Protein 3V4K (pdb70)

Radius of gyration: 23.29 Å; Cα contacts (8 Å, |Δi|>4): 654; chains: 2; bounding box: 42×88×40 Å

InterPro domains:
  IPR002125 Cytidine and deoxycytidylate deaminase domain [PS51747] (29-138)
  IPR002125 Cytidine and deoxycytidylate deaminase domain [PS51747] (214-328)
  IPR016192 APOBEC/CMP deaminase, zinc-binding [PS00903] (257-295)
  IPR016193 Cytidine deaminase-like [SSF53927] (250-362)
  IPR050610 APOBEC Cytidine Deaminase [PTHR13857] (194-381)
  IPR059136 APOBEC3, cytosine deaminase domain [PF18782] (10-193)
  IPR059136 APOBEC3, cytosine deaminase domain [PF18782] (196-379)

GO terms:
  GO:0045087 innate immune response (P, IDA)
  GO:0002230 positive regulation of defense response to viru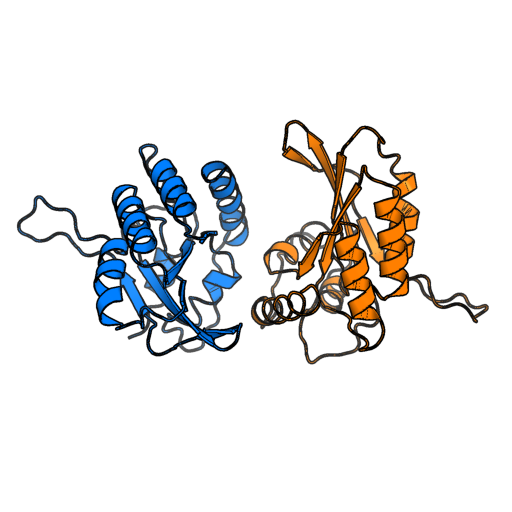s by host (P, IDA)
  GO:0045869 negative regulation of single stranded viral RNA replication via double stranded DNA intermediate (P, IDA)
  GO:0048525 negative regulation of viral process (P, IDA)
  GO:0030895 apolipoprotein B mRNA editing enzyme complex (C, TAS)
  GO:0004126 cytidine deaminase activity (F, TAS)
  GO:0016553 base conversion or substitution editing (P, TAS)
  GO:0000932 P-body (C, IDA)
  GO:0005737 cytoplasm (C, IDA)
  GO:0010526 transposable element silencing (P, IDA)
  GO:1990904 ribonucleoprotein complex (C, IDA)
  GO:0004126 cytidine deaminase activity (F, IDA)
  GO:0051607 defense response to virus (P, IDA)
  GO:0070383 DNA cytosine deamination (P, IDA)
  GO:0005634 nucleus (C, EXP)
  GO:0005737 cytoplasm (C, EXP)
  GO:0005515 protein binding (F, IPI)
  GO:0008829 dCTP deaminase activity (F, TAS)
  GO:0005829 cytosol (C, TAS)
  GO:0042802 identical protein binding (F, IPI)

Foldseek 3Di:
DFAAVVLLCVLLALDPPDDDNPKKKKWKWKFWDDPNDTDTPLVPTAMDMWACDDPVDDDHTHGRLVVVVVCPVVVVDDLVTAMEMEMEMSEDDDQVSLVVLLVVCLVRVSYAYEYEYSYYDDPVPCSLVSVQSSVVSHYHYAYDAPVNSQVCCVRRYPCVPDGDDDDPCRHVSRVVRRVVVVVSND/DFAAVVLLCVLLDLDDPDDDNPKKKKWKWKFWDDPNDTHTDVPGIAMDIWACDDPVDPDHTHGRLVVVVVCVVVVVDDLPIAMEMEMEMSEDDAQVSLVVLLVVCLVRVSYAYEYEYSYYDCPVPCSLVSLQSNVVSHYHYAYDAPVNSQVCCVPHHPCVPDGDDDDPCRHVSRVVRRVVNVVSND

Organism: Homo sapiens (NCBI:txid9606)

Nearest PDB structures (foldseek):
  3v4k-assembly1_A  TM=1.005E+00  e=8.563E-43  Homo sapiens
  3ir2-assembly1_A  TM=1.005E+00  e=4.010E-42  Homo sapiens
  4row-assembly1_A  TM=9.684E-01  e=6.633E-39  Homo sapiens
  7uxd-assembly1_A  TM=9.697E-01  e=3.106E-38  Homo sapiens
  6bux-assembly1_A  TM=9.691E-01  e=2.536E-37  Homo sapiens

Sequence (372 aa):
HSMDPPTFTFNFNNEPWVRGRHHETYLCYEVERMHNDTWVKLNQRRGFLANQAPHKHGFLEGRHAELCFLDVIPFWKLDLDQDYRVTCCFTSWSPCFSCAQEMAKFISKNKHVSLCIKTARIYYDDQGRCQEGLRTLAEAGAKISIMTYSEFKHCCWDTFVDHQGAPFQPWDGLDEHSQDDLSGRLRAILQHSMDPPTFTFNFNNEPWVRGRHHETYLCYEVERMHNDTWVKLNQRRGFLANQAPHKHGFLEGRHAELCFLDVIPFWKLDLDQDYRVTCCFTSSWSPCFSCAQEMAKFISKNKHVSLCIKTARIYYDDQGRCQEGLRTLAEAGAKISIMTYSEFKKHCCWDTFVDHQGAPFQPWDGLDEHSSQDLSSGRLRRAILQ

Structure (mmCIF, N/CA/C/O backbone):
data_3V4K
#
_entry.id   3V4K
#
_cell.length_a   68.190
_cell.length_b   72.170
_cell.length_c   96.810
_cell.angle_alpha   90.000
_cell.angle_beta   90.000
_cell.angle_gamma   90.000
#
_symmetry.space_group_name_H-M   'P 21 21 21'
#
loop_
_entity.id
_entity.type
_entity.pdbx_description
1 polymer 'DNA dC->dU-editing enzyme APOBEC-3G'
2 non-polymer 'CHLORIDE ION'
3 non-polymer 'MAGNESIUM ION'
4 non-polymer 'ZINC ION'
5 water water
#
loop_
_atom_site.group_PDB
_atom_site.id
_atom_site.type_symbol
_atom_site.label_atom_id
_atom_site.label_alt_id
_atom_site.label_comp_id
_atom_site.label_asym_id
_atom_site.label_entity_id
_atom_site.label_seq_id
_atom_site.pdbx_PDB_ins_code
_atom_site.Cartn_x
_atom_site.Cartn_y
_atom_site.Cartn_z
_atom_site.occupancy
_atom_site.B_iso_or_equiv
_atom_site.auth_seq_id
_atom_site.auth_comp_id
_atom_site.auth_asym_id
_atom_site.auth_atom_id
_atom_site.pdbx_PDB_model_num
ATOM 1 N N . HIS A 1 18 ? -5.359 -41.679 -6.269 1.00 46.59 195 HIS A N 1
ATOM 2 C CA . HIS A 1 18 ? -5.947 -40.757 -7.275 1.00 42.78 195 HIS A CA 1
ATOM 3 C C . HIS A 1 18 ? -6.832 -39.692 -6.627 1.00 38.91 195 HIS A C 1
ATOM 4 O O . HIS A 1 18 ? -7.479 -39.931 -5.604 1.00 40.66 195 HIS A O 1
ATOM 6 N N . SER A 1 19 ? -6.861 -38.515 -7.243 1.00 34.92 196 SER A N 1
ATOM 7 C CA . SER A 1 19 ? -7.736 -37.429 -6.817 1.00 29.91 196 SER A CA 1
ATOM 8 C C . SER A 1 19 ? -9.162 -37.732 -7.274 1.00 26.73 196 SER A C 1
ATOM 9 O O . SER A 1 19 ? -9.396 -38.679 -8.026 1.00 28.52 196 SER A O 1
ATOM 12 N N . MET A 1 20 ? -10.125 -36.933 -6.833 1.00 22.60 197 MET A N 1
ATOM 13 C CA . MET A 1 20 ? -11.513 -37.188 -7.144 1.00 21.80 197 MET A CA 1
ATOM 14 C C . MET A 1 20 ? -11.868 -36.822 -8.587 1.00 22.02 197 MET A C 1
ATOM 15 O O . MET A 1 20 ? -11.460 -35.784 -9.103 1.00 20.68 197 MET A O 1
ATOM 20 N N . ASP A 1 21 ? -12.681 -37.644 -9.225 1.00 24.44 198 ASP A N 1
ATOM 21 C CA . ASP A 1 21 ? -13.171 -37.364 -10.558 1.00 25.52 198 ASP A CA 1
ATOM 22 C C . ASP A 1 21 ? -14.088 -36.135 -10.561 1.00 22.47 198 ASP A C 1
ATOM 23 O O . ASP A 1 21 ? -14.948 -36.014 -9.688 1.00 21.09 198 ASP A O 1
ATOM 28 N N . PRO A 1 22 ? -13.876 -35.181 -11.478 1.00 20.04 199 PRO A N 1
ATOM 29 C CA . PRO A 1 22 ? -14.671 -33.960 -11.412 1.00 19.05 199 PRO A CA 1
ATOM 30 C C . PRO A 1 22 ? -16.184 -34.178 -11.427 1.00 18.40 199 PRO A C 1
ATOM 31 O O . PRO A 1 22 ? -16.902 -33.537 -10.632 1.00 16.69 199 PRO A O 1
ATOM 35 N N . PRO A 1 23 ? -16.692 -35.058 -12.301 1.00 19.13 200 PRO A N 1
ATOM 36 C CA . PRO A 1 23 ? -18.148 -35.214 -12.300 1.00 19.09 200 PRO A CA 1
ATOM 37 C C . PRO A 1 23 ? -18.654 -35.791 -10.983 1.00 18.34 200 PRO A C 1
ATOM 38 O O . PRO A 1 23 ? -19.785 -35.486 -10.594 1.00 16.96 200 PRO A O 1
ATOM 42 N N . THR A 1 24 ? -17.854 -36.636 -10.338 1.00 16.68 201 THR A N 1
ATOM 43 C CA . THR A 1 24 ? -18.215 -37.204 -9.041 1.00 16.99 201 THR A CA 1
ATOM 44 C C . THR A 1 24 ? -18.296 -36.111 -7.993 1.00 14.90 201 THR A C 1
ATOM 45 O O . THR A 1 24 ? -19.233 -36.090 -7.188 1.00 14.03 201 THR A O 1
ATOM 49 N N . PHE A 1 25 ? -17.333 -35.194 -8.000 1.00 13.87 202 PHE A N 1
ATOM 50 C CA . PHE A 1 25 ? -17.395 -34.069 -7.088 1.00 13.79 202 PHE A CA 1
ATOM 51 C C . PHE A 1 25 ? -18.633 -33.234 -7.331 1.00 12.62 202 PHE A C 1
ATOM 52 O O . PHE A 1 25 ? -19.365 -32.935 -6.382 1.00 12.64 202 PHE A O 1
ATOM 60 N N . THR A 1 26 ? -18.876 -32.848 -8.575 1.00 12.98 203 THR A N 1
ATOM 61 C CA . THR A 1 26 ? -19.990 -31.963 -8.868 1.00 14.30 203 THR A CA 1
ATOM 62 C C . THR A 1 26 ? -21.321 -32.605 -8.488 1.00 13.24 203 THR A C 1
ATOM 63 O O . THR A 1 26 ? -22.186 -31.979 -7.884 1.00 13.79 203 THR A O 1
ATOM 67 N N . PHE A 1 27 ? -21.482 -33.873 -8.838 1.00 12.64 204 PHE A N 1
ATOM 68 C CA . PHE A 1 27 ? -22.728 -34.587 -8.534 1.00 12.82 204 PHE A CA 1
ATOM 69 C C . PHE A 1 27 ? -22.961 -34.627 -7.028 1.00 11.91 204 PHE A C 1
ATOM 70 O O . PHE A 1 27 ? -24.088 -34.423 -6.574 1.00 12.97 204 PHE A O 1
ATOM 78 N N . ASN A 1 28 ? -21.924 -34.938 -6.251 1.00 11.65 205 ASN A N 1
ATOM 79 C CA . ASN A 1 28 ? -22.079 -35.180 -4.835 1.00 12.24 205 ASN A CA 1
ATOM 80 C C . ASN A 1 28 ? -22.069 -33.923 -3.993 1.00 11.78 205 ASN A C 1
ATOM 81 O O . ASN A 1 28 ? -22.705 -33.917 -2.934 1.00 11.25 205 ASN A O 1
ATOM 86 N N . PHE A 1 29 ? -21.330 -32.898 -4.396 1.00 11.19 206 PHE A N 1
ATOM 87 C CA . PHE A 1 29 ? -21.232 -31.678 -3.591 1.00 11.01 206 PHE A CA 1
ATOM 88 C C . PHE A 1 29 ? -22.235 -30.595 -3.943 1.00 11.31 206 PHE A C 1
ATOM 89 O O . PHE A 1 29 ? -22.431 -29.694 -3.150 1.00 11.49 206 PHE A O 1
ATOM 97 N N . ASN A 1 30 ? -22.926 -30.718 -5.066 1.00 11.46 207 ASN A N 1
ATOM 98 C CA . ASN A 1 30 ? -24.032 -29.827 -5.474 1.00 12.41 207 ASN A CA 1
ATOM 99 C C . ASN A 1 30 ? -24.964 -29.603 -4.291 1.00 11.13 207 ASN A C 1
ATOM 100 O O . ASN A 1 30 ? -25.443 -30.583 -3.701 1.00 12.69 207 ASN A O 1
ATOM 105 N N . ASN A 1 31 ? -25.254 -28.359 -3.926 1.00 10.65 208 ASN A N 1
ATOM 106 C CA . ASN A 1 31 ? -26.107 -28.093 -2.799 1.00 11.26 208 ASN A CA 1
ATOM 107 C C . ASN A 1 31 ? -27.533 -27.700 -3.177 1.00 12.03 208 ASN A C 1
ATOM 108 O O . ASN A 1 31 ? -28.267 -27.221 -2.331 1.00 13.24 208 ASN A O 1
ATOM 113 N N . GLU A 1 32 ? -27.935 -28.000 -4.396 1.00 12.96 209 GLU A N 1
ATOM 114 C CA . GLU A 1 32 ? -29.349 -27.847 -4.715 1.00 13.79 209 GLU A CA 1
ATOM 115 C C . GLU A 1 32 ? -30.228 -28.827 -3.932 1.00 14.70 209 GLU A C 1
ATOM 116 O O . GLU A 1 32 ? -29.983 -30.013 -3.987 1.00 14.03 209 GLU A O 1
ATOM 122 N N . PRO A 1 33 ? -31.231 -28.366 -3.160 1.00 15.75 210 PRO A N 1
ATOM 123 C CA . PRO A 1 33 ? -32.065 -29.337 -2.435 1.00 16.16 210 PRO A CA 1
ATOM 124 C C . PRO A 1 33 ? -33.027 -30.168 -3.295 1.00 16.95 210 PRO A C 1
ATOM 125 O O . PRO A 1 33 ? -33.316 -31.310 -2.930 1.00 18.06 210 PRO A O 1
ATOM 129 N N . TRP A 1 34 ? -33.457 -29.644 -4.431 1.00 16.50 211 TRP A N 1
ATOM 130 C CA . TRP A 1 34 ? -34.551 -30.275 -5.217 1.00 17.13 211 TRP A CA 1
ATOM 131 C C . TRP A 1 34 ? -34.132 -31.267 -6.303 1.00 16.40 211 TRP A C 1
ATOM 132 O O . TRP A 1 34 ? -34.852 -31.476 -7.278 1.00 17.10 211 TRP A O 1
ATOM 143 N N . VAL A 1 35 ? -32.988 -31.911 -6.124 1.00 14.96 212 VAL A N 1
ATOM 144 C CA . VAL A 1 35 ? -32.676 -33.111 -6.867 1.00 14.33 212 VAL A CA 1
ATOM 145 C C . VAL A 1 35 ? -32.465 -34.241 -5.890 1.00 14.22 212 VAL A C 1
ATOM 146 O O . VAL A 1 35 ? -32.259 -34.036 -4.687 1.00 14.76 212 VAL A O 1
ATOM 150 N N . ARG A 1 36 ? -32.582 -35.448 -6.409 1.00 13.51 213 ARG A N 1
ATOM 151 C CA . ARG A 1 36 ? -32.387 -36.665 -5.639 1.00 14.44 213 ARG A CA 1
ATOM 152 C C . ARG A 1 36 ? -31.338 -37.541 -6.312 1.00 14.74 213 ARG A C 1
ATOM 153 O O . ARG A 1 36 ? -30.794 -37.181 -7.363 1.00 15.67 213 ARG A O 1
ATOM 161 N N . GLY A 1 37 ? -31.013 -38.658 -5.693 1.00 14.76 214 GLY A N 1
ATOM 162 C CA . GLY A 1 37 ? -30.019 -39.571 -6.233 1.00 15.23 214 GLY A CA 1
ATOM 163 C C . GLY A 1 37 ? -28.637 -39.485 -5.616 1.00 14.58 214 GLY A C 1
ATOM 164 O O . GLY A 1 37 ? -27.745 -40.270 -5.990 1.00 16.88 214 GLY A O 1
ATOM 165 N N . ARG A 1 38 ? -28.425 -38.533 -4.709 1.00 14.10 215 ARG A N 1
ATOM 166 C CA . ARG A 1 38 ? -27.114 -38.385 -4.071 1.00 13.71 215 ARG A CA 1
ATOM 167 C C . ARG A 1 38 ? -27.100 -39.264 -2.840 1.00 14.27 215 ARG A C 1
ATOM 168 O O . ARG A 1 38 ? -27.102 -38.796 -1.711 1.00 13.38 215 ARG A O 1
ATOM 176 N N . HIS A 1 39 ? -27.087 -40.577 -3.070 1.00 15.25 216 HIS A N 1
ATOM 177 C CA A HIS A 1 39 ? -27.193 -41.548 -1.980 0.50 16.53 216 HIS A CA 1
ATOM 178 C CA B HIS A 1 39 ? -27.189 -41.558 -1.994 0.50 16.89 216 HIS A CA 1
ATOM 179 C C . HIS A 1 39 ? -25.874 -41.773 -1.235 1.00 16.53 216 HIS A C 1
ATOM 180 O O . HIS A 1 39 ? -25.870 -42.239 -0.093 1.00 17.53 216 HIS A O 1
ATOM 193 N N . GLU A 1 40 ? -24.750 -41.424 -1.843 1.00 16.16 217 GLU A N 1
ATOM 194 C CA . GLU A 1 40 ? -23.480 -41.579 -1.176 1.00 17.21 217 GLU A CA 1
ATOM 195 C C . GLU A 1 40 ? -23.194 -40.384 -0.281 1.00 15.09 217 GLU A C 1
ATOM 196 O O . GLU A 1 40 ? -23.812 -39.315 -0.419 1.00 14.26 217 GLU A O 1
ATOM 202 N N . THR A 1 41 ? -22.210 -40.547 0.591 1.00 14.42 218 THR A N 1
ATOM 203 C CA . THR A 1 41 ? -21.597 -39.424 1.308 1.00 14.45 218 THR A CA 1
ATOM 204 C C . THR A 1 41 ? -20.125 -39.484 0.979 1.00 15.04 218 THR A C 1
ATOM 205 O O . THR A 1 41 ? -19.474 -40.519 1.213 1.00 15.17 218 THR A O 1
ATOM 209 N N . TYR A 1 42 ? -19.589 -38.371 0.493 1.00 14.19 219 TYR A N 1
ATOM 210 C CA . TYR A 1 42 ? -18.172 -38.224 0.325 1.00 14.27 219 TYR A CA 1
ATOM 211 C C . TYR A 1 42 ? -17.628 -37.344 1.419 1.00 14.60 219 TYR A C 1
ATOM 212 O O . TYR A 1 42 ? -18.261 -36.361 1.807 1.00 13.79 219 TYR A O 1
ATOM 221 N N . LEU A 1 43 ? -16.428 -37.654 1.858 1.00 14.46 220 LEU A N 1
ATOM 222 C CA . LEU A 1 43 ? -15.792 -36.968 2.964 1.00 13.58 220 LEU A CA 1
ATOM 223 C C . LEU A 1 43 ? -14.338 -36.749 2.607 1.00 14.85 220 LEU A C 1
ATOM 224 O O . LEU A 1 43 ? -13.577 -37.681 2.397 1.00 15.39 220 LEU A O 1
ATOM 229 N N . CYS A 1 44 ? -13.958 -35.482 2.519 1.00 14.02 221 CYS A N 1
ATOM 230 C CA . CYS A 1 44 ? -12.591 -35.091 2.257 1.00 14.70 221 CYS A CA 1
ATOM 231 C C . CYS A 1 44 ? -12.001 -34.572 3.559 1.00 15.11 221 CYS A C 1
ATOM 232 O O . CYS A 1 44 ? -12.659 -33.837 4.285 1.00 15.52 221 CYS A O 1
ATOM 235 N N . TYR A 1 45 ? -10.784 -34.956 3.881 1.00 15.24 222 TYR A N 1
ATOM 236 C CA . TYR A 1 45 ? -10.209 -34.589 5.170 1.00 15.70 222 TYR A CA 1
ATOM 237 C C . TYR A 1 45 ? -8.804 -34.017 5.047 1.00 15.43 222 TYR A C 1
ATOM 238 O O . TYR A 1 45 ? -8.061 -34.375 4.143 1.00 15.42 222 TYR A O 1
ATOM 247 N N . GLU A 1 46 ? -8.467 -33.154 6.006 1.00 15.89 223 GLU A N 1
ATOM 248 C CA . GLU A 1 46 ? -7.166 -32.506 6.106 1.00 17.26 223 GLU A CA 1
ATOM 249 C C . GLU A 1 46 ? -6.840 -32.398 7.580 1.00 16.19 223 GLU A C 1
ATOM 250 O O . GLU A 1 46 ? -7.724 -32.323 8.429 1.00 16.27 223 GLU A O 1
ATOM 256 N N . VAL A 1 47 ? -5.552 -32.401 7.866 1.00 16.70 224 VAL A N 1
ATOM 257 C CA . VAL A 1 47 ? -5.081 -32.348 9.244 1.00 17.43 224 VAL A CA 1
ATOM 258 C C . VAL A 1 47 ? -4.043 -31.241 9.388 1.00 18.09 224 VAL A C 1
ATOM 259 O O . VAL A 1 47 ? -3.165 -31.100 8.548 1.00 17.31 224 VAL A O 1
ATOM 263 N N . GLU A 1 48 ? -4.146 -30.473 10.470 1.00 15.03 225 GLU A N 1
ATOM 264 C CA . GLU A 1 48 ? -3.129 -29.522 10.897 1.00 15.24 225 GLU A CA 1
ATOM 265 C C . GLU A 1 48 ? -2.613 -29.847 12.284 1.00 15.31 225 GLU A C 1
ATOM 266 O O . GLU A 1 48 ? -3.350 -30.379 13.100 1.00 15.09 225 GLU A O 1
ATOM 272 N N . ARG A 1 49 ? -1.353 -29.503 12.530 1.00 15.47 226 ARG A N 1
ATOM 273 C CA . ARG A 1 49 ? -0.748 -29.679 13.853 1.00 15.16 226 ARG A CA 1
ATOM 274 C C . ARG A 1 49 ? -0.429 -28.281 14.336 1.00 16.15 226 ARG A C 1
ATOM 275 O O . ARG A 1 49 ? 0.081 -27.453 13.559 1.00 16.46 226 ARG A O 1
ATOM 283 N N . MET A 1 50 ? -0.636 -28.052 15.628 1.00 17.44 227 MET A N 1
ATOM 284 C CA . MET A 1 50 ? -0.273 -26.788 16.243 1.00 20.06 227 MET A CA 1
ATOM 285 C C . MET A 1 50 ? 1.240 -26.735 16.436 1.00 20.10 227 MET A C 1
ATOM 286 O O . MET A 1 50 ? 1.847 -27.622 17.060 1.00 18.65 227 MET A O 1
ATOM 291 N N . HIS A 1 51 ? 1.844 -25.685 15.884 1.00 20.42 228 HIS A N 1
ATOM 292 C CA . HIS A 1 51 ? 3.265 -25.400 16.066 1.00 22.90 228 HIS A CA 1
ATOM 293 C C . HIS A 1 51 ? 3.378 -23.955 16.520 1.00 27.41 228 HIS A C 1
ATOM 294 O O . HIS A 1 51 ? 2.957 -23.061 15.802 1.00 28.52 228 HIS A O 1
ATOM 301 N N . ASN A 1 52 ? 3.908 -23.741 17.721 1.00 32.03 229 ASN A N 1
ATOM 302 C CA . ASN A 1 52 ? 4.038 -22.398 18.292 1.00 37.84 229 ASN A CA 1
ATOM 303 C C . ASN A 1 52 ? 2.873 -21.454 17.959 1.00 40.88 229 ASN A C 1
ATOM 304 O O . ASN A 1 52 ? 3.038 -20.440 17.267 1.00 44.65 229 ASN A O 1
ATOM 309 N N . ASP A 1 53 ? 1.696 -21.819 18.458 1.00 35.73 230 ASP A N 1
ATOM 310 C CA . ASP A 1 53 ? 0.484 -21.000 18.397 1.00 36.79 230 ASP A CA 1
ATOM 311 C C . ASP A 1 53 ? -0.160 -20.897 17.013 1.00 34.83 230 ASP A C 1
ATOM 312 O O . ASP A 1 53 ? -1.104 -20.135 16.834 1.00 36.01 230 ASP A O 1
ATOM 314 N N . THR A 1 54 ? 0.312 -21.689 16.054 1.00 30.66 231 THR A N 1
ATOM 315 C CA . THR A 1 54 ? -0.154 -21.606 14.673 1.00 30.10 231 THR A CA 1
ATOM 316 C C . THR A 1 54 ? -0.501 -23.000 14.137 1.00 25.52 231 THR A C 1
ATOM 317 O O . THR A 1 54 ? 0.269 -23.945 14.331 1.00 23.99 231 THR A O 1
ATOM 321 N N . TRP A 1 55 ? -1.643 -23.131 13.469 1.00 24.26 232 TRP A N 1
ATOM 322 C CA . TRP A 1 55 ? -1.988 -24.388 12.790 1.00 21.38 232 TRP A CA 1
ATOM 323 C C . TRP A 1 55 ? -1.185 -24.536 11.514 1.00 21.02 232 TRP A C 1
ATOM 324 O O . TRP A 1 55 ? -1.191 -23.634 10.669 1.00 23.77 232 TRP A O 1
ATOM 335 N N . VAL A 1 56 ? -0.497 -25.656 11.362 1.00 19.72 233 VAL A N 1
ATOM 336 C CA . VAL A 1 56 ? 0.276 -25.963 10.160 1.00 19.74 233 VAL A CA 1
ATOM 337 C C . VAL A 1 56 ? -0.228 -27.239 9.513 1.00 20.43 233 VAL A C 1
ATOM 338 O O . VAL A 1 56 ? -0.366 -28.274 10.155 1.00 18.45 233 VAL A O 1
ATOM 342 N N . LYS A 1 57 ? -0.552 -27.157 8.226 1.00 21.68 234 LYS A N 1
ATOM 343 C CA . LYS A 1 57 ? -1.044 -28.312 7.489 1.00 22.85 234 LYS A CA 1
ATOM 344 C C . LYS A 1 57 ? 0.026 -29.389 7.385 1.00 23.17 234 LYS A C 1
ATOM 345 O O . LYS A 1 57 ? 1.204 -29.098 7.158 1.00 24.50 234 LYS A O 1
ATOM 351 N N . LEU A 1 58 ? -0.409 -30.629 7.591 1.00 22.13 235 LEU A N 1
ATOM 352 C CA . LEU A 1 58 ? 0.400 -31.811 7.373 1.00 24.93 235 LEU A CA 1
ATOM 353 C C . LEU A 1 58 ? -0.182 -32.435 6.104 1.00 26.28 235 LEU A C 1
ATOM 354 O O . LEU A 1 58 ? -1.096 -33.257 6.146 1.00 23.58 235 LEU A O 1
ATOM 359 N N . ASN A 1 59 ? 0.353 -32.013 4.969 1.00 30.05 236 ASN A N 1
ATOM 360 C CA . ASN A 1 59 ? -0.243 -32.365 3.676 1.00 32.65 236 ASN A CA 1
ATOM 361 C C . ASN A 1 59 ? -0.182 -33.846 3.288 1.00 34.43 236 ASN A C 1
ATOM 362 O O . ASN A 1 59 ? -0.886 -34.256 2.373 1.00 36.46 236 ASN A O 1
ATOM 367 N N . GLN A 1 60 ? 0.627 -34.654 3.970 1.00 33.02 237 GLN A N 1
ATOM 368 C CA . GLN A 1 60 ? 0.632 -36.099 3.730 1.00 35.57 237 GLN A CA 1
ATOM 369 C C . GLN A 1 60 ? -0.619 -36.776 4.283 1.00 34.59 237 GLN A C 1
ATOM 370 O O . GLN A 1 60 ? -0.990 -37.854 3.815 1.00 37.77 237 GLN A O 1
ATOM 372 N N . ARG A 1 61 ? -1.274 -36.114 5.243 1.00 36.28 238 ARG A N 1
ATOM 373 C CA . ARG A 1 61 ? -2.407 -36.658 5.999 1.00 35.47 238 ARG A CA 1
ATOM 374 C C . ARG A 1 61 ? -3.748 -36.218 5.436 1.00 31.62 238 ARG A C 1
ATOM 375 O O . ARG A 1 61 ? -4.699 -35.966 6.179 1.00 34.69 238 ARG A O 1
ATOM 383 N N . ARG A 1 62 ? -3.825 -36.055 4.129 1.00 28.46 239 ARG A N 1
ATOM 384 C CA . ARG A 1 62 ? -5.088 -35.631 3.551 1.00 26.72 239 ARG A CA 1
ATOM 385 C C . ARG A 1 62 ? -5.609 -36.697 2.617 1.00 24.42 239 ARG A C 1
ATOM 386 O O . ARG A 1 62 ? -4.875 -37.564 2.128 1.00 24.95 239 ARG A O 1
ATOM 394 N N . GLY A 1 63 ? -6.897 -36.615 2.350 1.00 20.97 240 GLY A N 1
ATOM 395 C CA . GLY A 1 63 ? -7.502 -37.596 1.476 1.00 20.23 240 GLY A CA 1
ATOM 396 C C . GLY A 1 63 ? -9.000 -37.494 1.445 1.00 17.83 240 GLY A C 1
ATOM 397 O O . GLY A 1 63 ? -9.582 -36.551 1.981 1.00 16.22 240 GLY A O 1
ATOM 398 N N . PHE A 1 64 ? -9.632 -38.477 0.813 1.00 17.85 241 PHE A N 1
ATOM 399 C CA . PHE A 1 64 ? -11.081 -38.523 0.775 1.00 17.43 241 PHE A CA 1
ATOM 400 C C . PHE A 1 64 ? -11.523 -39.983 0.722 1.00 17.37 241 PHE A C 1
ATOM 401 O O . PHE A 1 64 ? -10.760 -40.904 0.372 1.00 18.89 241 PHE A O 1
ATOM 409 N N . LEU A 1 65 ? -12.762 -40.166 1.134 1.00 16.99 242 LEU A N 1
ATOM 410 C CA . LEU A 1 65 ? -13.391 -41.482 1.129 1.00 16.58 242 LEU A CA 1
ATOM 411 C C . LEU A 1 65 ? -14.898 -41.332 1.015 1.00 16.46 242 LEU A C 1
ATOM 412 O O . LEU A 1 65 ? -15.410 -40.208 1.067 1.00 15.77 242 LEU A O 1
ATOM 417 N N . ALA A 1 66 ? -15.597 -42.441 0.800 1.00 16.76 243 ALA A N 1
ATOM 418 C CA . ALA A 1 66 ? -17.027 -42.436 0.705 1.00 16.14 243 ALA A CA 1
ATOM 419 C C . ALA A 1 66 ? -17.579 -43.596 1.528 1.00 15.71 243 ALA A C 1
ATOM 420 O O . ALA A 1 66 ? -16.837 -44.470 2.024 1.00 17.74 243 ALA A O 1
ATOM 422 N N . ASN A 1 67 ? -18.888 -43.603 1.686 1.00 15.57 244 ASN A N 1
ATOM 423 C CA . ASN A 1 67 ? -19.557 -44.735 2.309 1.00 16.36 244 ASN A CA 1
ATOM 424 C C . ASN A 1 67 ? -19.351 -45.977 1.471 1.00 16.58 244 ASN A C 1
ATOM 425 O O . ASN A 1 67 ? -19.058 -45.928 0.279 1.00 16.91 244 ASN A O 1
ATOM 430 N N . GLN A 1 68 ? -19.498 -47.125 2.120 1.00 17.55 245 GLN A N 1
ATOM 431 C CA . GLN A 1 68 ? -19.324 -48.421 1.483 1.00 18.14 245 GLN A CA 1
ATOM 432 C C . GLN A 1 68 ? -20.647 -49.050 1.103 1.00 18.77 245 GLN A C 1
ATOM 433 O O . GLN A 1 68 ? -21.644 -48.853 1.785 1.00 21.80 245 GLN A O 1
ATOM 439 N N . ALA A 1 69 ? -20.638 -49.840 0.039 1.00 21.02 246 ALA A N 1
ATOM 440 C CA . ALA A 1 69 ? -21.804 -50.661 -0.303 1.00 23.32 246 ALA A CA 1
ATOM 441 C C . ALA A 1 69 ? -22.061 -51.754 0.742 1.00 22.29 246 ALA A C 1
ATOM 442 O O . ALA A 1 69 ? -21.120 -52.252 1.387 1.00 21.73 246 ALA A O 1
ATOM 444 N N . PRO A 1 70 ? -23.341 -52.121 0.931 1.00 22.86 247 PRO A N 1
ATOM 445 C CA . PRO A 1 70 ? -23.618 -53.244 1.842 1.00 21.48 247 PRO A CA 1
ATOM 446 C C . PRO A 1 70 ? -23.005 -54.539 1.322 1.00 21.54 247 PRO A C 1
ATOM 447 O O . PRO A 1 70 ? -22.883 -54.749 0.115 1.00 23.25 247 PRO A O 1
ATOM 451 N N . HIS A 1 71 ? -22.628 -55.394 2.261 1.00 20.69 248 HIS A N 1
ATOM 452 C CA . HIS A 1 71 ? -22.117 -56.706 1.926 1.00 20.20 248 HIS A CA 1
ATOM 453 C C . HIS A 1 71 ? -23.222 -57.594 1.365 1.00 22.05 248 HIS A C 1
ATOM 454 O O . HIS A 1 71 ? -24.395 -57.492 1.750 1.00 21.32 248 HIS A O 1
ATOM 461 N N . LYS A 1 72 ? -22.822 -58.488 0.473 1.00 21.03 249 LYS A N 1
ATOM 462 C CA . LYS A 1 72 ? -23.757 -59.325 -0.230 1.00 21.82 249 LYS A CA 1
ATOM 463 C C . LYS A 1 72 ? -24.546 -60.225 0.730 1.00 23.43 249 LYS A C 1
ATOM 464 O O . LYS A 1 72 ? -25.680 -60.610 0.427 1.00 25.71 249 LYS A O 1
ATOM 466 N N . HIS A 1 73 ? -23.978 -60.534 1.891 1.00 22.55 250 HIS A N 1
ATOM 467 C CA . HIS A 1 73 ? -24.689 -61.357 2.872 1.00 23.74 250 HIS A CA 1
ATOM 468 C C . HIS A 1 73 ? -25.947 -60.699 3.438 1.00 25.44 250 HIS A C 1
ATOM 469 O O . HIS A 1 73 ? -26.801 -61.389 4.004 1.00 30.04 250 HIS A O 1
ATOM 476 N N . GLY A 1 74 ? -26.071 -59.387 3.259 1.00 26.28 251 GLY A N 1
ATOM 477 C CA . GLY A 1 74 ? -27.288 -58.664 3.630 1.00 28.63 251 GLY A CA 1
ATOM 478 C C . GLY A 1 74 ? -27.386 -58.377 5.115 1.00 30.19 251 GLY A C 1
ATOM 479 O O . GLY A 1 74 ? -26.422 -58.583 5.861 1.00 28.75 251 GLY A O 1
ATOM 480 N N . PHE A 1 75 ? -28.550 -57.877 5.531 1.00 30.38 252 PHE A N 1
ATOM 481 C CA . PHE A 1 75 ? -28.859 -57.488 6.915 1.00 33.48 252 PHE A CA 1
ATOM 482 C C . PHE A 1 75 ? -28.259 -56.172 7.402 1.00 32.83 252 PHE A C 1
ATOM 483 O O . PHE A 1 75 ? -28.944 -55.347 8.006 1.00 34.42 252 PHE A O 1
ATOM 491 N N . LEU A 1 76 ? -26.965 -55.995 7.186 1.00 30.27 253 LEU A N 1
ATOM 492 C CA . LEU A 1 76 ? -26.277 -54.812 7.680 1.00 30.95 253 LEU A CA 1
ATOM 493 C C . LEU A 1 76 ? -26.154 -53.769 6.581 1.00 29.57 253 LEU A C 1
ATOM 494 O O . LEU A 1 76 ? -25.796 -54.090 5.456 1.00 25.66 253 LEU A O 1
ATOM 499 N N . GLU A 1 77 ? -26.432 -52.515 6.929 1.00 32.16 254 GLU A N 1
ATOM 500 C CA . GLU A 1 77 ? -26.165 -51.401 6.027 1.00 32.68 254 GLU A CA 1
ATOM 501 C C . GLU A 1 77 ? -24.678 -51.281 5.688 1.00 29.90 254 GLU A C 1
ATOM 502 O O . GLU A 1 77 ? -23.803 -51.746 6.433 1.00 29.22 254 GLU A O 1
ATOM 504 N N . GLY A 1 78 ? -24.408 -50.671 4.541 1.00 26.20 255 GLY A N 1
ATOM 505 C CA . GLY A 1 78 ? -23.051 -50.361 4.136 1.00 23.71 255 GLY A CA 1
ATOM 506 C C . GLY A 1 78 ? -22.433 -49.428 5.165 1.00 21.78 255 GLY A C 1
ATOM 507 O O . GLY A 1 78 ? -23.120 -48.555 5.709 1.00 24.00 255 GLY A O 1
ATOM 508 N N . ARG A 1 79 ? -21.145 -49.576 5.429 1.00 19.81 256 ARG A N 1
ATOM 509 C CA . ARG A 1 79 ? -20.497 -48.751 6.442 1.00 18.19 256 ARG A CA 1
ATOM 510 C C . ARG A 1 79 ? -20.476 -47.277 6.015 1.00 16.18 256 ARG A C 1
ATOM 511 O O . ARG A 1 79 ? -20.041 -46.926 4.914 1.00 16.11 256 ARG A O 1
ATOM 519 N N . HIS A 1 80 ? -20.921 -46.418 6.912 1.00 14.96 257 HIS A N 1
ATOM 520 C CA . HIS A 1 80 ? -21.028 -44.998 6.606 1.00 15.11 257 HIS A CA 1
ATOM 521 C C . HIS A 1 80 ? -19.646 -44.363 6.519 1.00 14.98 257 HIS A C 1
ATOM 522 O O . HIS A 1 80 ? -18.706 -44.781 7.196 1.00 14.66 257 HIS A O 1
ATOM 529 N N . ALA A 1 81 ? -19.538 -43.323 5.703 1.00 14.66 258 ALA A N 1
ATOM 530 C CA . ALA A 1 81 ? -18.283 -42.626 5.515 1.00 14.92 258 ALA A CA 1
ATOM 531 C C . ALA A 1 81 ? -17.688 -42.156 6.834 1.00 14.54 258 ALA A C 1
ATOM 532 O O . ALA A 1 81 ? -16.491 -42.203 7.030 1.00 14.94 258 ALA A O 1
ATOM 534 N N . GLU A 1 82 ? -18.541 -41.670 7.722 1.00 14.52 259 GLU A N 1
ATOM 535 C CA . GLU A 1 82 ? -18.093 -41.136 8.989 1.00 15.07 259 GLU A CA 1
ATOM 536 C C . GLU A 1 82 ? -17.402 -42.177 9.851 1.00 15.70 259 GLU A C 1
ATOM 537 O O . GLU A 1 82 ? -16.420 -41.839 10.534 1.00 15.87 259 GLU A O 1
ATOM 543 N N . LEU A 1 83 ? -17.906 -43.411 9.816 1.00 15.26 260 LEU A N 1
ATOM 544 C CA . LEU A 1 83 ? -17.284 -44.503 10.552 1.00 16.35 260 LEU A CA 1
ATOM 545 C C . LEU A 1 83 ? -15.956 -44.937 9.944 1.00 16.47 260 LEU A C 1
ATOM 546 O O . LEU A 1 83 ? -15.020 -45.161 10.677 1.00 17.74 260 LEU A O 1
ATOM 551 N N . CYS A 1 84 ? -15.873 -45.030 8.625 1.00 14.41 261 CYS A N 1
ATOM 552 C CA . CYS A 1 84 ? -14.597 -45.235 7.945 1.00 15.06 261 CYS A CA 1
ATOM 553 C C . CYS A 1 84 ? -13.568 -44.171 8.331 1.00 15.85 261 CYS A C 1
ATOM 554 O O . CYS A 1 84 ? -12.394 -44.460 8.535 1.00 16.80 261 CYS A O 1
ATOM 557 N N . PHE A 1 85 ? -14.000 -42.915 8.379 1.00 16.29 262 PHE A N 1
ATOM 558 C CA . PHE A 1 85 ? -13.124 -41.830 8.797 1.00 17.00 262 PHE A CA 1
ATOM 559 C C . PHE A 1 85 ? -12.584 -42.035 10.207 1.00 16.60 262 PHE A C 1
ATOM 560 O O . PHE A 1 85 ? -11.380 -41.963 10.429 1.00 16.71 262 PHE A O 1
ATOM 568 N N . LEU A 1 86 ? -13.467 -42.356 11.148 1.00 17.16 263 LEU A N 1
ATOM 569 C CA . LEU A 1 86 ? -13.014 -42.657 12.491 1.00 18.89 263 LEU A CA 1
ATOM 570 C C . LEU A 1 86 ? -12.100 -43.875 12.511 1.00 19.19 263 LEU A C 1
ATOM 571 O O . LEU A 1 86 ? -11.156 -43.894 13.295 1.00 21.48 263 LEU A O 1
ATOM 576 N N . ASP A 1 87 ? -12.354 -44.867 11.661 1.00 18.63 264 ASP A N 1
ATOM 577 C CA . ASP A 1 87 ? -11.527 -46.081 11.568 1.00 20.20 264 ASP A CA 1
ATOM 578 C C . ASP A 1 87 ? -10.086 -45.765 11.209 1.00 20.66 264 ASP A C 1
ATOM 579 O O . ASP A 1 87 ? -9.154 -46.412 11.704 1.00 21.39 264 ASP A O 1
ATOM 584 N N . VAL A 1 88 ? -9.869 -44.792 10.331 1.00 20.36 265 VAL A N 1
ATOM 585 C CA . VAL A 1 88 ? -8.511 -44.550 9.850 1.00 22.40 265 VAL A CA 1
ATOM 586 C C . VAL A 1 88 ? -7.696 -43.665 10.778 1.00 21.71 265 VAL A C 1
ATOM 587 O O . VAL A 1 88 ? -6.467 -43.775 10.778 1.00 22.41 265 VAL A O 1
ATOM 591 N N . ILE A 1 89 ? -8.351 -42.841 11.594 1.00 21.21 266 ILE A N 1
ATOM 592 C CA . ILE A 1 89 ? -7.620 -41.854 12.407 1.00 21.59 266 ILE A CA 1
ATOM 593 C C . ILE A 1 89 ? -6.536 -42.477 13.297 1.00 22.35 266 ILE A C 1
ATOM 594 O O . ILE A 1 89 ? -5.426 -41.965 13.328 1.00 22.68 266 ILE A O 1
ATOM 599 N N . PRO A 1 90 ? -6.815 -43.612 13.968 1.00 23.04 267 PRO A N 1
ATOM 600 C CA . PRO A 1 90 ? -5.778 -44.288 14.774 1.00 24.85 267 PRO A CA 1
ATOM 601 C C . PRO A 1 90 ? -4.517 -44.639 13.982 1.00 25.14 267 PRO A C 1
ATOM 602 O O . PRO A 1 90 ? -3.422 -44.615 14.544 1.00 26.40 267 PRO A O 1
ATOM 606 N N . PHE A 1 91 ? -4.648 -44.933 12.694 1.00 26.05 268 PHE A N 1
ATOM 607 C CA . PHE A 1 91 ? -3.515 -45.259 11.827 1.00 27.77 268 PHE A CA 1
ATOM 608 C C . PHE A 1 91 ? -2.635 -44.082 11.423 1.00 27.16 268 PHE A C 1
ATOM 609 O O . PHE A 1 91 ? -1.551 -44.286 10.890 1.00 29.48 268 PHE A O 1
ATOM 617 N N . TRP A 1 92 ? -3.085 -42.862 11.695 1.00 24.50 269 TRP A N 1
ATOM 618 C CA . TRP A 1 92 ? -2.271 -41.691 11.450 1.00 25.65 269 TRP A CA 1
ATOM 619 C C . TRP A 1 92 ? -1.175 -41.526 12.498 1.00 25.95 269 TRP A C 1
ATOM 620 O O . TRP A 1 92 ? -0.239 -40.762 12.291 1.00 27.54 269 TRP A O 1
ATOM 631 N N . LYS A 1 93 ? -1.302 -42.254 13.607 1.00 26.43 270 LYS A N 1
ATOM 632 C CA . LYS A 1 93 ? -0.322 -42.212 14.702 1.00 26.00 270 LYS A CA 1
ATOM 633 C C . LYS A 1 93 ? -0.106 -40.774 15.174 1.00 25.15 270 LYS A C 1
ATOM 634 O O . LYS A 1 93 ? 1.029 -40.328 15.367 1.00 27.21 270 LYS A O 1
ATOM 636 N N . LEU A 1 94 ? -1.199 -40.045 15.370 1.00 21.90 271 LEU A N 1
ATOM 637 C CA . LEU A 1 94 ? -1.121 -38.702 15.912 1.00 20.67 271 LEU A CA 1
ATOM 638 C C . LEU A 1 94 ? -0.528 -38.819 17.316 1.00 19.73 271 LEU A C 1
ATOM 639 O O . LEU A 1 94 ? -0.724 -39.822 18.006 1.00 23.40 271 LEU A O 1
ATOM 644 N N . ASP A 1 95 ? 0.203 -37.793 17.732 1.00 17.42 272 ASP A N 1
ATOM 645 C CA . ASP A 1 95 ? 0.840 -37.771 19.060 1.00 17.28 272 ASP A CA 1
ATOM 646 C C . ASP A 1 95 ? -0.172 -37.242 20.055 1.00 16.46 272 ASP A C 1
ATOM 647 O O . ASP A 1 95 ? -0.629 -36.100 19.973 1.00 16.26 272 ASP A O 1
ATOM 652 N N . LEU A 1 96 ? -0.482 -38.054 21.064 1.00 18.70 273 LEU A N 1
ATOM 653 C CA . LEU A 1 96 ? -1.481 -37.732 22.063 1.00 20.51 273 LEU A CA 1
ATOM 654 C C . LEU A 1 96 ? -1.149 -36.522 22.926 1.00 18.80 273 LEU A C 1
ATOM 655 O O . LEU A 1 96 ? -2.052 -35.942 23.527 1.00 19.64 273 LEU A O 1
ATOM 660 N N . ASP A 1 97 ? 0.125 -36.135 22.956 1.00 17.51 274 ASP A N 1
ATOM 661 C CA . ASP A 1 97 ? 0.583 -34.984 23.705 1.00 17.44 274 ASP A CA 1
ATOM 662 C C . ASP A 1 97 ? 0.583 -33.696 22.896 1.00 16.97 274 ASP A C 1
ATOM 663 O O . ASP A 1 97 ? 0.898 -32.636 23.438 1.00 18.54 274 ASP A O 1
ATOM 668 N N . GLN A 1 98 ? 0.184 -33.765 21.623 1.00 15.47 275 GLN A N 1
ATOM 669 C CA . GLN A 1 98 ? 0.138 -32.598 20.754 1.00 16.15 275 GLN A CA 1
ATOM 670 C C . GLN A 1 98 ? -1.304 -32.235 20.420 1.00 16.72 275 GLN A C 1
ATOM 671 O O . GLN A 1 98 ? -2.250 -32.795 20.970 1.00 17.56 275 GLN A O 1
ATOM 677 N N . ASP A 1 99 ? -1.462 -31.185 19.640 1.00 16.25 276 ASP A N 1
ATOM 678 C CA . ASP A 1 99 ? -2.789 -30.713 19.284 1.00 17.30 276 ASP A CA 1
ATOM 679 C C . ASP A 1 99 ? -2.971 -30.639 17.780 1.00 15.64 276 ASP A C 1
ATOM 680 O O . ASP A 1 99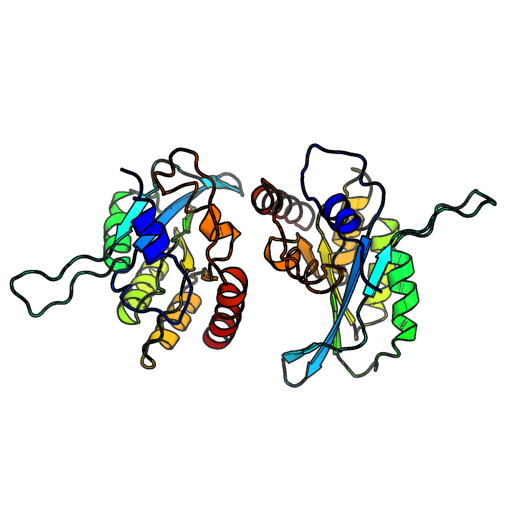 ? -2.117 -30.131 17.041 1.00 15.01 276 ASP A O 1
ATOM 685 N N . TYR A 1 100 ? -4.103 -31.186 17.339 1.00 15.39 277 TYR A N 1
ATOM 686 C CA . TYR A 1 100 ? -4.403 -31.292 15.915 1.00 14.59 277 TYR A CA 1
ATOM 687 C C . TYR A 1 100 ? -5.779 -30.748 15.632 1.00 14.81 277 TYR A C 1
ATOM 688 O O . TYR A 1 100 ? -6.665 -30.824 16.464 1.00 15.90 277 TYR A O 1
ATOM 697 N N . ARG A 1 101 ? -5.934 -30.210 14.426 1.00 15.09 278 ARG A N 1
ATOM 698 C CA . ARG A 1 101 ? -7.242 -29.807 13.912 1.00 15.41 278 ARG A CA 1
ATOM 699 C C . ARG A 1 101 ? -7.512 -30.641 12.679 1.00 14.88 278 ARG A C 1
ATOM 700 O O . ARG A 1 101 ? -6.715 -30.641 11.746 1.00 14.83 278 ARG A O 1
ATOM 708 N N . VAL A 1 102 ? -8.604 -31.388 12.728 1.00 14.64 279 VAL A N 1
ATOM 709 C CA . VAL A 1 102 ? -8.964 -32.286 11.639 1.00 15.53 279 VAL A CA 1
ATOM 710 C C . VAL A 1 102 ? -10.210 -31.700 11.022 1.00 16.22 279 VAL A C 1
ATOM 711 O O . VAL A 1 102 ? -11.218 -31.546 11.704 1.00 15.61 279 VAL A O 1
ATOM 715 N N . THR A 1 103 ? -10.122 -31.347 9.748 1.00 16.16 280 THR A N 1
ATOM 716 C CA . THR A 1 103 ? -11.247 -30.750 9.035 1.00 16.47 280 THR A CA 1
ATOM 717 C C . THR A 1 103 ? -11.792 -31.750 8.052 1.00 17.36 280 THR A C 1
ATOM 718 O O . THR A 1 103 ? -11.030 -32.308 7.253 1.00 17.97 280 THR A O 1
ATOM 722 N N . CYS A 1 104 ? -13.100 -31.966 8.095 1.00 17.14 281 CYS A N 1
ATOM 723 C CA A CYS A 1 104 ? -13.795 -32.820 7.131 0.50 16.44 281 CYS A CA 1
ATOM 724 C CA B CYS A 1 104 ? -13.681 -32.762 7.026 0.50 17.99 281 CYS A CA 1
ATOM 725 C C . CYS A 1 104 ? -14.721 -31.958 6.300 1.00 16.28 281 CYS A C 1
ATOM 726 O O . CYS A 1 104 ? -15.511 -31.231 6.882 1.00 17.46 281 CYS A O 1
ATOM 731 N N . PHE A 1 105 ? -14.677 -32.116 4.989 1.00 14.33 282 PHE A N 1
ATOM 732 C CA . PHE A 1 105 ? -15.640 -31.507 4.095 1.00 14.09 282 PHE A CA 1
ATOM 733 C C . PHE A 1 105 ? -16.523 -32.644 3.623 1.00 14.04 282 PHE A C 1
ATOM 734 O O . PHE A 1 105 ? -16.044 -33.564 2.964 1.00 14.15 282 PHE A O 1
ATOM 742 N N . THR A 1 106 ? -17.791 -32.602 3.994 1.00 12.84 283 THR A N 1
ATOM 743 C CA . THR A 1 106 ? -18.689 -33.748 3.775 1.00 13.77 283 THR A CA 1
ATOM 744 C C . THR A 1 106 ? -19.821 -33.352 2.857 1.00 12.74 283 THR A C 1
ATOM 745 O O . THR A 1 106 ? -20.308 -32.213 2.909 1.00 12.92 283 THR A O 1
ATOM 749 N N . SER A 1 107 ? -20.285 -34.272 2.029 1.00 12.40 284 SER A N 1
ATOM 750 C CA . SER A 1 107 ? -21.367 -33.903 1.134 1.00 11.91 284 SER A CA 1
ATOM 751 C C . SER A 1 107 ? -22.728 -33.884 1.817 1.00 12.01 284 SER A C 1
ATOM 752 O O . SER A 1 107 ? -23.603 -33.107 1.444 1.00 12.23 284 SER A O 1
ATOM 755 N N . TRP A 1 108 ? -22.861 -34.705 2.868 1.00 11.49 285 TRP A N 1
ATOM 756 C CA . TRP A 1 108 ? -24.030 -34.744 3.727 1.00 11.68 285 TRP A CA 1
ATOM 757 C C . TRP A 1 108 ? -23.563 -34.664 5.162 1.00 12.05 285 TRP A C 1
ATOM 758 O O . TRP A 1 108 ? -22.506 -35.201 5.490 1.00 14.48 285 TRP A O 1
ATOM 769 N N . SER A 1 109 ? -24.358 -34.075 6.052 1.00 12.07 286 SER A N 1
ATOM 770 C CA . SER A 1 109 ? -24.044 -34.106 7.456 1.00 12.96 286 SER A CA 1
ATOM 771 C C . SER A 1 109 ? -24.362 -35.488 8.027 1.00 13.40 286 SER A C 1
ATOM 772 O O . SER A 1 109 ? -25.075 -36.260 7.407 1.00 14.45 286 SER A O 1
ATOM 775 N N . PRO A 1 110 ? -23.791 -35.821 9.202 1.00 14.38 287 PRO A N 1
ATOM 776 C CA . PRO A 1 110 ? -23.903 -37.213 9.665 1.00 15.50 287 PRO A CA 1
ATOM 777 C C . PRO A 1 110 ? -25.286 -37.599 10.167 1.00 16.45 287 PRO A C 1
ATOM 778 O O . PRO A 1 110 ? -26.022 -36.764 10.720 1.00 16.19 287 PRO A O 1
ATOM 782 N N . CYS A 1 111 ? -25.608 -38.871 9.985 1.00 15.51 288 CYS A N 1
ATOM 783 C CA . CYS A 1 111 ? -26.783 -39.473 10.612 1.00 15.57 288 CYS A CA 1
ATOM 784 C C . CYS A 1 111 ? -26.610 -39.496 12.128 1.00 16.56 288 CYS A C 1
ATOM 785 O O . CYS A 1 111 ? -25.522 -39.255 12.668 1.00 16.00 288 CYS A O 1
ATOM 788 N N . PHE A 1 112 ? -27.690 -39.761 12.864 1.00 15.96 289 PHE A N 1
ATOM 789 C CA . PHE A 1 112 ? -27.611 -39.693 14.314 1.00 17.15 289 PHE A CA 1
ATOM 790 C C . PHE A 1 112 ? -26.563 -40.661 14.854 1.00 18.60 289 PHE A C 1
ATOM 791 O O . PHE A 1 112 ? -25.770 -40.300 15.717 1.00 17.99 289 PHE A O 1
ATOM 799 N N . SER A 1 113 ? -26.555 -41.909 14.408 1.00 18.07 290 SER A N 1
ATOM 800 C CA . SER A 1 113 ? -25.652 -42.869 15.012 1.00 21.11 290 SER A CA 1
ATOM 801 C C . SER A 1 113 ? -24.194 -42.526 14.712 1.00 20.27 290 SER A C 1
ATOM 802 O O . SER A 1 113 ? -23.331 -42.736 15.567 1.00 20.42 290 SER A O 1
ATOM 805 N N . CYS A 1 114 ? -23.912 -41.980 13.525 1.00 18.17 291 CYS A N 1
ATOM 806 C CA . CYS A 1 114 ? -22.550 -41.493 13.238 1.00 18.64 291 CYS A CA 1
ATOM 807 C C . CYS A 1 114 ? -22.202 -40.270 14.063 1.00 17.87 291 CYS A C 1
ATOM 808 O O . CYS A 1 114 ? -21.091 -40.169 14.564 1.00 17.83 291 CYS A O 1
ATOM 811 N N . ALA A 1 115 ? -23.132 -39.342 14.236 1.00 16.52 292 ALA A N 1
ATOM 812 C CA . ALA A 1 115 ? -22.842 -38.150 15.033 1.00 16.24 292 ALA A CA 1
ATOM 813 C C . ALA A 1 115 ? -22.524 -38.582 16.471 1.00 18.52 292 ALA A C 1
ATOM 814 O O . ALA A 1 115 ? -21.639 -38.008 17.118 1.00 18.30 292 ALA A O 1
ATOM 816 N N . GLN A 1 116 ? -23.269 -39.554 16.999 1.00 18.25 293 GLN A N 1
ATOM 817 C CA . GLN A 1 116 ? -23.035 -40.064 18.348 1.00 20.51 293 GLN A CA 1
ATOM 818 C C . GLN A 1 116 ? -21.631 -40.674 18.460 1.00 20.43 293 GLN A C 1
ATOM 819 O O . GLN A 1 116 ? -20.909 -40.461 19.443 1.00 21.03 293 GLN A O 1
ATOM 825 N N . GLU A 1 117 ? -21.229 -41.451 17.465 1.00 19.77 294 GLU A N 1
ATOM 826 C CA . GLU A 1 117 ? -19.926 -42.114 17.482 1.00 21.29 294 GLU A CA 1
ATOM 827 C C . GLU A 1 117 ? -18.806 -41.079 17.363 1.00 19.87 294 GLU A C 1
ATOM 828 O O . GLU A 1 117 ? -17.786 -41.172 18.038 1.00 19.64 294 GLU A O 1
ATOM 834 N N . MET A 1 118 ? -18.999 -40.071 16.525 1.00 18.50 295 MET A N 1
ATOM 835 C CA . MET A 1 118 ? -18.034 -38.990 16.381 1.00 18.25 295 MET A CA 1
ATOM 836 C C . MET A 1 118 ? -17.927 -38.174 17.684 1.00 17.30 295 MET A C 1
ATOM 837 O O . MET A 1 118 ? -16.811 -37.805 18.075 1.00 18.96 295 MET A O 1
ATOM 842 N N . ALA A 1 119 ? -19.044 -37.900 18.354 1.00 16.80 296 ALA A N 1
ATOM 843 C CA . ALA A 1 119 ? -18.996 -37.250 19.660 1.00 18.13 296 ALA A CA 1
ATOM 844 C C . ALA A 1 119 ? -18.226 -38.082 20.686 1.00 20.11 296 ALA A C 1
ATOM 845 O O . ALA A 1 119 ? -17.431 -37.546 21.454 1.00 19.58 296 ALA A O 1
ATOM 847 N N . LYS A 1 120 ? -18.441 -39.388 20.692 1.00 19.75 297 LYS A N 1
ATOM 848 C CA . LYS A 1 120 ? -17.712 -40.245 21.626 1.00 20.13 297 LYS A CA 1
ATOM 849 C C . LYS A 1 120 ? -16.217 -40.192 21.293 1.00 20.95 297 LYS A C 1
ATOM 850 O O . LYS A 1 120 ? -15.364 -40.081 22.184 1.00 21.23 297 LYS A O 1
ATOM 852 N N . PHE A 1 121 ? -15.869 -40.243 20.012 1.00 19.65 298 PHE A N 1
ATOM 853 C CA . PHE A 1 121 ? -14.471 -40.211 19.617 1.00 19.34 298 PHE A CA 1
ATOM 854 C C . PHE A 1 121 ? -13.800 -38.913 20.083 1.00 19.33 298 PHE A C 1
ATOM 855 O O . PHE A 1 121 ? -12.720 -38.941 20.676 1.00 19.35 298 PHE A O 1
ATOM 863 N N . ILE A 1 122 ? -14.403 -37.758 19.845 1.00 18.67 299 ILE A N 1
ATOM 864 C CA . ILE A 1 122 ? -13.719 -36.539 20.205 1.00 19.09 299 ILE A CA 1
ATOM 865 C C . ILE A 1 122 ? -13.692 -36.352 21.727 1.00 20.84 299 ILE A C 1
ATOM 866 O O . ILE A 1 122 ? -12.758 -35.743 22.250 1.00 22.35 299 ILE A O 1
ATOM 871 N N . SER A 1 123 ? -14.670 -36.911 22.434 1.00 21.15 300 SER A N 1
A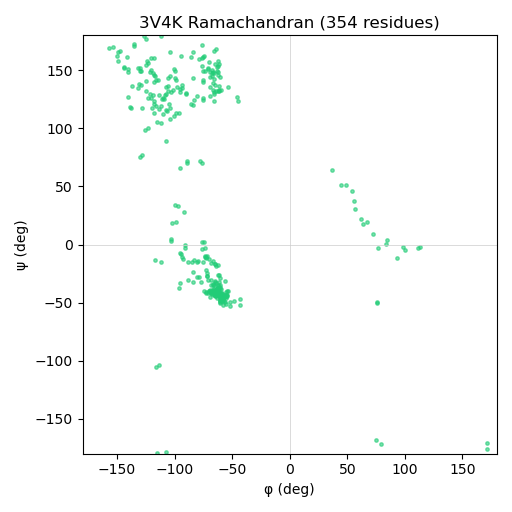TOM 872 C CA . SER A 1 123 ? -14.642 -36.889 23.885 1.00 22.77 300 SER A CA 1
ATOM 873 C C . SER A 1 123 ? -13.469 -37.697 24.454 1.00 23.12 300 SER A C 1
ATOM 874 O O . SER A 1 123 ? -12.978 -37.388 25.542 1.00 26.73 300 SER A O 1
ATOM 877 N N . LYS A 1 124 ? -13.062 -38.757 23.762 1.00 21.67 301 LYS A N 1
ATOM 878 C CA . LYS A 1 124 ? -11.963 -39.624 24.199 1.00 23.05 301 LYS A CA 1
ATOM 879 C C . LYS A 1 124 ? -10.596 -39.283 23.610 1.00 22.98 301 LYS A C 1
ATOM 880 O O . LYS A 1 124 ? -9.579 -39.862 23.975 1.00 26.38 301 LYS A O 1
ATOM 882 N N . ASN A 1 125 ? -10.570 -38.352 22.664 1.00 20.18 302 ASN A N 1
ATOM 883 C CA . ASN A 1 125 ? -9.366 -37.995 21.935 1.00 21.03 302 ASN A CA 1
ATOM 884 C C . ASN A 1 125 ? -9.242 -36.476 21.974 1.00 20.76 302 ASN A C 1
ATOM 885 O O . ASN A 1 125 ? -9.474 -35.783 20.990 1.00 19.89 302 ASN A O 1
ATOM 890 N N . LYS A 1 126 ? -8.836 -35.966 23.127 1.00 23.40 303 LYS A N 1
ATOM 891 C CA . LYS A 1 126 ? -8.747 -34.527 23.344 1.00 25.13 303 LYS A CA 1
ATOM 892 C C . LYS A 1 126 ? -7.626 -33.828 22.580 1.00 22.39 303 LYS A C 1
ATOM 893 O O . LYS A 1 126 ? -7.627 -32.601 22.498 1.00 23.44 303 LYS A O 1
ATOM 899 N N . HIS A 1 127 ? -6.707 -34.598 22.007 1.00 19.45 304 HIS A N 1
ATOM 900 C CA . HIS A 1 127 ? -5.713 -34.035 21.085 1.00 19.01 304 HIS A CA 1
ATOM 901 C C . HIS A 1 127 ? -6.299 -33.631 19.729 1.00 17.33 304 HIS A C 1
ATOM 902 O O . HIS A 1 127 ? -5.606 -32.982 18.933 1.00 18.09 304 HIS A O 1
ATOM 909 N N . VAL A 1 128 ? -7.552 -34.000 19.454 1.00 16.57 305 VAL A N 1
ATOM 910 C CA . VAL A 1 128 ? -8.184 -33.691 18.170 1.00 17.04 305 VAL A CA 1
ATOM 911 C C . VAL A 1 128 ? -9.292 -32.639 18.306 1.00 17.19 305 VAL A C 1
ATOM 912 O O . VAL A 1 128 ? -10.195 -32.761 19.136 1.00 18.58 305 VAL A O 1
ATOM 916 N N . SER A 1 129 ? -9.200 -31.571 17.521 1.00 16.82 306 SER A N 1
ATOM 917 C CA . SER A 1 129 ? -10.289 -30.615 17.356 1.00 17.77 306 SER A CA 1
ATOM 918 C C . SER A 1 129 ? -10.901 -30.886 15.996 1.00 16.93 306 SER A C 1
ATOM 919 O O . SER A 1 129 ? -10.210 -30.758 14.992 1.00 18.29 306 SER A O 1
ATOM 922 N N . LEU A 1 130 ? -12.185 -31.209 15.979 1.00 16.22 307 LEU A N 1
ATOM 923 C CA . LEU A 1 130 ? -12.863 -31.582 14.757 1.00 15.81 307 LEU A CA 1
ATOM 924 C C . LEU A 1 130 ? -13.686 -30.428 14.207 1.00 15.56 307 LEU A C 1
ATOM 925 O O . LEU A 1 130 ? -14.458 -29.797 14.927 1.00 16.27 307 LEU A O 1
ATOM 930 N N . CYS A 1 131 ? -13.543 -30.190 12.911 1.00 15.51 308 CYS A N 1
ATOM 931 C CA . CYS A 1 131 ? -14.368 -29.256 12.177 1.00 16.38 308 CYS A CA 1
ATOM 932 C C . CYS A 1 131 ? -15.054 -30.010 11.053 1.00 15.24 308 CYS A C 1
ATOM 933 O O . CYS A 1 131 ? -14.402 -30.751 10.307 1.00 15.52 308 CYS A O 1
ATOM 936 N N . ILE A 1 132 ? -16.354 -29.841 10.959 1.00 14.89 309 ILE A N 1
ATOM 937 C CA . ILE A 1 132 ? -17.140 -30.513 9.917 1.00 15.45 309 ILE A CA 1
ATOM 938 C C . ILE A 1 132 ? -17.775 -29.403 9.118 1.00 15.09 309 ILE A C 1
ATOM 939 O O . ILE A 1 132 ? -18.560 -28.632 9.667 1.00 15.53 309 ILE A O 1
ATOM 944 N N . LYS A 1 133 ? -17.422 -29.338 7.840 1.00 13.39 310 LYS A N 1
ATOM 945 C CA . LYS A 1 133 ? -17.972 -28.377 6.900 1.00 12.87 310 LYS A CA 1
ATOM 946 C C . LYS A 1 133 ? -18.780 -29.178 5.873 1.00 13.39 310 LYS A C 1
ATOM 947 O O . LYS A 1 133 ? -18.211 -29.969 5.125 1.00 14.14 310 LYS A O 1
ATOM 953 N N . THR A 1 134 ? -20.084 -28.950 5.826 1.00 11.66 311 THR A N 1
ATOM 954 C CA . THR A 1 134 ? -20.969 -29.821 5.073 1.00 12.61 311 THR A CA 1
ATOM 955 C C . THR A 1 134 ? -21.671 -29.115 3.946 1.00 12.50 311 THR A C 1
ATOM 956 O O . THR A 1 134 ? -22.092 -27.955 4.092 1.00 12.89 311 THR A O 1
ATOM 960 N N . ALA A 1 135 ? -21.787 -29.787 2.804 1.00 11.17 312 ALA A N 1
ATOM 961 C CA . ALA A 1 135 ? -22.453 -29.205 1.658 1.00 10.89 312 ALA A CA 1
ATOM 962 C C . ALA A 1 135 ? -23.951 -29.100 1.910 1.00 11.25 312 ALA A C 1
ATOM 963 O O . ALA A 1 135 ? -24.590 -28.147 1.478 1.00 11.63 312 ALA A O 1
ATOM 965 N N . ARG A 1 136 ? -24.533 -30.112 2.542 1.00 11.18 313 ARG A N 1
ATOM 966 C CA . ARG A 1 136 ? -25.965 -30.209 2.770 1.00 11.18 313 ARG A CA 1
ATOM 967 C C . ARG A 1 136 ? -26.227 -30.768 4.148 1.00 12.13 313 ARG A C 1
ATOM 968 O O . ARG A 1 136 ? -25.460 -31.562 4.658 1.00 12.53 313 ARG A O 1
ATOM 976 N N . ILE A 1 137 ? -27.358 -30.384 4.716 1.00 12.33 314 ILE A N 1
ATOM 977 C CA . ILE A 1 137 ? -27.858 -31.004 5.938 1.00 12.57 314 ILE A CA 1
ATOM 978 C C . ILE A 1 137 ? -28.752 -32.192 5.586 1.00 13.15 314 ILE A C 1
ATOM 979 O O . ILE A 1 137 ? -29.630 -32.047 4.720 1.00 14.76 314 ILE A O 1
ATOM 984 N N . TYR A 1 138 ? -28.482 -33.340 6.202 1.00 13.86 315 TYR A N 1
ATOM 985 C CA A TYR A 1 138 ? -29.332 -34.506 6.155 0.50 14.32 315 TYR A CA 1
ATOM 986 C CA B TYR A 1 138 ? -29.387 -34.476 6.125 0.50 15.37 315 TYR A CA 1
ATOM 987 C C . TYR A 1 138 ? -30.199 -34.464 7.414 1.00 14.71 315 TYR A C 1
ATOM 988 O O . TYR A 1 138 ? -29.683 -34.643 8.525 1.00 15.96 315 TYR A O 1
ATOM 1005 N N . ASP A 1 139 ? -31.491 -34.181 7.260 1.00 14.72 316 ASP A N 1
ATOM 1006 C CA . ASP A 1 139 ? -32.420 -34.190 8.378 1.00 15.01 316 ASP A CA 1
ATOM 1007 C C . ASP A 1 139 ? -33.563 -35.142 8.092 1.00 15.68 316 ASP A C 1
ATOM 1008 O O . ASP A 1 139 ? -34.513 -34.805 7.406 1.00 15.53 316 ASP A O 1
ATOM 1013 N N . ASP A 1 140 ? -33.467 -36.331 8.675 1.00 16.89 317 ASP A N 1
ATOM 1014 C CA . ASP A 1 140 ? -34.467 -37.381 8.560 1.00 18.69 317 ASP A CA 1
ATOM 1015 C C . ASP A 1 140 ? -35.731 -37.126 9.369 1.00 18.57 317 ASP A C 1
ATOM 1016 O O . ASP A 1 140 ? -36.630 -37.949 9.349 1.00 19.19 317 ASP A O 1
ATOM 1021 N N . GLN A 1 141 ? -35.819 -35.984 10.049 1.00 17.94 318 GLN A N 1
ATOM 1022 C CA . GLN A 1 141 ? -36.965 -35.644 10.897 1.00 18.57 318 GLN A CA 1
ATOM 1023 C C . GLN A 1 141 ? -37.148 -36.588 12.074 1.00 19.71 318 GLN A C 1
ATOM 1024 O O . GLN A 1 141 ? -38.212 -36.633 12.704 1.00 21.46 318 GLN A O 1
ATOM 1030 N N . GLY A 1 142 ? -36.095 -37.335 12.394 1.00 19.83 319 GLY A N 1
ATOM 1031 C CA . GLY A 1 142 ? -36.065 -38.179 13.580 1.00 20.73 319 GLY A CA 1
ATOM 1032 C C . GLY A 1 142 ? -35.026 -37.651 14.548 1.00 20.72 319 GLY A C 1
ATOM 1033 O O . GLY A 1 142 ? -35.214 -36.604 15.164 1.00 22.63 319 GLY A O 1
ATOM 1034 N N . ARG A 1 143 ? -33.878 -38.321 14.607 1.00 19.52 320 ARG A N 1
ATOM 1035 C CA . ARG A 1 143 ? -32.838 -37.948 15.560 1.00 18.95 320 ARG A CA 1
ATOM 1036 C C . ARG A 1 143 ? -31.669 -37.191 14.935 1.00 17.77 320 ARG A C 1
ATOM 1037 O O . ARG A 1 143 ? -30.702 -36.886 15.629 1.00 17.64 320 ARG A O 1
ATOM 1045 N N . CYS A 1 144 ? -31.730 -36.854 13.652 1.00 16.45 321 CYS A N 1
ATOM 1046 C CA . CYS A 1 144 ? -30.596 -36.145 13.056 1.00 16.90 321 CYS A CA 1
ATOM 1047 C C . CYS A 1 144 ? -30.230 -34.843 13.760 1.00 16.40 321 CYS A C 1
ATOM 1048 O O . CYS A 1 144 ? -29.057 -34.562 13.980 1.00 15.86 321 CYS A O 1
ATOM 1051 N N . GLN A 1 145 ? -31.219 -33.994 14.025 1.00 16.18 322 GLN A N 1
ATOM 1052 C CA . GLN A 1 145 ? -30.962 -32.743 14.720 1.00 16.84 322 GLN A CA 1
ATOM 1053 C C . GLN A 1 145 ? -30.353 -32.970 16.093 1.00 16.73 322 GLN A C 1
ATOM 1054 O O . GLN A 1 145 ? -29.421 -32.254 16.458 1.00 16.60 322 GLN A O 1
ATOM 1060 N N . GLU A 1 146 ? -30.848 -33.957 16.831 1.00 17.67 323 GLU A N 1
ATOM 1061 C CA . GLU A 1 146 ? -30.265 -34.273 18.114 1.00 18.05 323 GLU A CA 1
ATOM 1062 C C . GLU A 1 146 ? -28.791 -34.636 17.957 1.00 17.37 323 GLU A C 1
ATOM 1063 O O . GLU A 1 146 ? -27.945 -34.231 18.775 1.00 17.06 323 GLU A O 1
ATOM 1069 N N . GLY A 1 147 ? -28.481 -35.426 16.935 1.00 16.48 324 GLY A N 1
ATOM 1070 C CA . GLY A 1 147 ? -27.109 -35.799 16.659 1.00 16.15 324 GLY A CA 1
ATOM 1071 C C . GLY A 1 147 ? -26.201 -34.605 16.439 1.00 15.76 324 GLY A C 1
ATOM 1072 O O . GLY A 1 147 ? -25.116 -34.543 17.034 1.00 15.55 324 GLY A O 1
ATOM 1073 N N . LEU A 1 148 ? -26.652 -33.641 15.639 1.00 15.39 325 LEU A N 1
ATOM 1074 C CA . LEU A 1 148 ? -25.836 -32.459 15.408 1.00 15.48 325 LEU A CA 1
ATOM 1075 C C . LEU A 1 148 ? -25.621 -31.662 16.685 1.00 15.32 325 LEU A C 1
ATOM 1076 O O . LEU A 1 148 ? -24.512 -31.210 16.955 1.00 15.27 325 LEU A O 1
ATOM 1081 N N . ARG A 1 149 ? -26.667 -31.550 17.495 1.00 15.57 326 ARG A N 1
ATOM 1082 C CA . ARG A 1 149 ? -26.540 -30.840 18.758 1.00 16.84 326 ARG A CA 1
ATOM 1083 C C . ARG A 1 149 ? -25.587 -31.528 19.730 1.00 17.64 326 ARG A C 1
ATOM 1084 O O . ARG A 1 149 ? -24.781 -30.876 20.385 1.00 17.42 326 ARG A O 1
ATOM 1092 N N . THR A 1 150 ? -25.658 -32.846 19.795 1.00 18.05 327 THR A N 1
ATOM 1093 C CA . THR A 1 150 ? -24.731 -33.627 20.624 1.00 18.88 327 THR A CA 1
ATOM 1094 C C . THR A 1 150 ? -23.282 -33.535 20.142 1.00 18.75 327 THR A C 1
ATOM 1095 O O . THR A 1 150 ? -22.333 -33.415 20.927 1.00 20.20 327 THR A O 1
ATOM 1099 N N . LEU A 1 151 ? -23.091 -33.579 18.830 1.00 17.25 328 LEU A N 1
ATOM 1100 C CA . LEU A 1 151 ? -21.753 -33.446 18.271 1.00 17.26 328 LEU A CA 1
ATOM 1101 C C . LEU A 1 151 ? -21.171 -32.053 18.527 1.00 16.78 328 LEU A C 1
ATOM 1102 O O . LEU A 1 151 ? -20.018 -31.916 18.920 1.00 17.55 328 LEU A O 1
ATOM 1107 N N . ALA A 1 152 ? -21.975 -31.009 18.370 1.00 17.61 329 ALA A N 1
ATOM 1108 C CA . ALA A 1 152 ? -21.519 -29.672 18.720 1.00 18.63 329 ALA A CA 1
ATOM 1109 C C . ALA A 1 152 ? -21.191 -29.539 20.210 1.00 19.64 329 ALA A C 1
ATOM 1110 O O . ALA A 1 152 ? -20.218 -28.885 20.601 1.00 20.32 329 ALA A O 1
ATOM 1112 N N . GLU A 1 153 ? -22.048 -30.124 21.049 1.00 20.42 330 GLU A N 1
ATOM 1113 C CA . GLU A 1 153 ? -21.866 -30.075 22.482 1.00 20.86 330 GLU A CA 1
ATOM 1114 C C . GLU A 1 153 ? -20.545 -30.724 22.892 1.00 20.17 330 GLU A C 1
ATOM 1115 O O . GLU A 1 153 ? -19.881 -30.262 23.806 1.00 21.38 330 GLU A O 1
ATOM 1117 N N . ALA A 1 154 ? -20.140 -31.773 22.186 1.00 18.33 331 ALA A N 1
ATOM 1118 C CA . ALA A 1 154 ? -18.863 -32.443 22.444 1.00 19.33 331 ALA A CA 1
ATOM 1119 C C . ALA A 1 154 ? -17.643 -31.689 21.913 1.00 20.23 331 ALA A C 1
ATOM 1120 O O . ALA A 1 154 ? -16.491 -32.104 22.144 1.00 21.57 331 ALA A O 1
ATOM 1122 N N . GLY A 1 155 ? -17.889 -30.583 21.222 1.00 19.93 332 GLY A N 1
ATOM 1123 C CA . GLY A 1 155 ? -16.825 -29.686 20.803 1.00 19.93 332 GLY A CA 1
ATOM 1124 C C . GLY A 1 155 ? -16.575 -29.588 19.315 1.00 18.90 332 GLY A C 1
ATOM 1125 O O . GLY A 1 155 ? -15.706 -28.821 18.900 1.00 20.29 332 GLY A O 1
ATOM 1126 N N . ALA A 1 156 ? -17.295 -30.347 18.495 1.00 17.34 333 ALA A N 1
ATOM 1127 C CA . ALA A 1 156 ? -17.083 -30.238 17.052 1.00 16.81 333 ALA A CA 1
ATOM 1128 C C . ALA A 1 156 ? -17.585 -28.885 16.572 1.00 16.90 333 ALA A C 1
ATOM 1129 O O . ALA A 1 156 ? -18.613 -28.399 17.064 1.00 17.64 333 ALA A O 1
ATOM 1131 N N . LYS A 1 157 ? -16.897 -28.299 15.597 1.00 17.39 334 LYS A N 1
ATOM 1132 C CA . LYS A 1 157 ? -17.350 -27.047 14.970 1.00 17.63 334 LYS A CA 1
ATOM 1133 C C . LYS A 1 157 ? -18.010 -27.441 13.667 1.00 16.56 334 LYS A C 1
ATOM 1134 O O . LYS A 1 157 ? -17.323 -27.891 12.751 1.00 17.02 334 LYS A O 1
ATOM 1140 N N . ILE A 1 158 ? -19.322 -27.291 13.584 1.00 15.55 335 ILE A N 1
ATOM 1141 C CA . ILE A 1 158 ? -20.092 -27.685 12.418 1.00 15.63 335 ILE A CA 1
ATOM 1142 C C . ILE A 1 158 ? -20.502 -26.432 11.662 1.00 15.59 335 ILE A C 1
ATOM 1143 O O . ILE A 1 158 ? -20.972 -25.445 12.247 1.00 16.63 335 ILE A O 1
ATOM 1148 N N . SER A 1 159 ? -20.289 -26.457 10.345 1.00 14.76 336 SER A N 1
ATOM 1149 C CA . SER A 1 159 ? -20.675 -25.312 9.531 1.00 15.12 336 SER A CA 1
ATOM 1150 C C . SER A 1 159 ? -21.060 -25.778 8.151 1.00 13.88 336 SER A C 1
ATOM 1151 O O . SER A 1 159 ? -20.834 -26.910 7.784 1.00 14.20 336 SER A O 1
ATOM 1154 N N . ILE A 1 160 ? -21.706 -24.894 7.394 1.00 13.39 337 ILE A N 1
ATOM 1155 C CA . ILE A 1 160 ? -22.111 -25.135 6.021 1.00 13.30 337 ILE A CA 1
ATOM 1156 C C . ILE A 1 160 ? -21.065 -24.634 5.040 1.00 13.38 337 ILE A C 1
ATOM 1157 O O . ILE A 1 160 ? -20.555 -23.532 5.181 1.00 13.96 337 ILE A O 1
ATOM 1162 N N . MET A 1 161 ? -20.732 -25.433 4.042 1.00 12.43 338 MET A N 1
ATOM 1163 C CA . MET A 1 161 ? -19.833 -25.007 2.975 1.00 12.45 338 MET A CA 1
ATOM 1164 C C . MET A 1 161 ? -20.412 -23.846 2.184 1.00 12.27 338 MET A C 1
ATOM 1165 O O . MET A 1 161 ? -21.582 -23.876 1.788 1.00 11.81 338 MET A O 1
ATOM 1170 N N . THR A 1 162 ? -19.582 -22.835 1.974 1.00 12.75 339 THR A N 1
ATOM 1171 C CA . THR A 1 162 ? -19.875 -21.742 1.060 1.00 12.00 339 THR A CA 1
ATOM 1172 C C . THR A 1 162 ? -18.996 -21.887 -0.187 1.00 11.47 339 THR A C 1
ATOM 1173 O O . THR A 1 162 ? -18.152 -22.795 -0.264 1.00 11.59 339 THR A O 1
ATOM 1177 N N . TYR A 1 163 ? -19.123 -20.936 -1.108 1.00 11.27 340 TYR A N 1
ATOM 1178 C CA . TYR A 1 163 ? -18.293 -20.879 -2.290 1.00 11.66 340 TYR A CA 1
ATOM 1179 C C . TYR A 1 163 ? -16.839 -21.166 -1.963 1.00 12.62 340 TYR A C 1
ATOM 1180 O O . TYR A 1 163 ? -16.174 -21.931 -2.675 1.00 11.52 340 TYR A O 1
ATOM 1189 N N . SER A 1 164 ? -16.316 -20.534 -0.919 1.00 13.71 341 SER A N 1
ATOM 1190 C CA . SER A 1 164 ? -14.892 -20.661 -0.642 1.00 14.42 341 SER A CA 1
ATOM 1191 C C . SER A 1 164 ? -14.482 -22.100 -0.311 1.00 13.04 341 SER A C 1
ATOM 1192 O O . SER A 1 164 ? -13.397 -22.523 -0.708 1.00 13.13 341 SER A O 1
ATOM 1195 N N . GLU A 1 165 ? -15.329 -22.800 0.425 1.00 13.21 342 GLU A N 1
ATOM 1196 C CA . GLU A 1 165 ? -15.022 -24.178 0.793 1.00 12.62 342 GLU A CA 1
ATOM 1197 C C . GLU A 1 165 ? -15.194 -25.099 -0.398 1.00 11.58 342 GLU A C 1
ATOM 1198 O O . GLU A 1 165 ? -14.407 -26.043 -0.593 1.00 11.56 342 GLU A O 1
ATOM 1204 N N . PHE A 1 166 ? -16.227 -24.894 -1.222 1.00 10.68 343 PHE A N 1
ATOM 1205 C CA . PHE A 1 166 ? -16.340 -25.691 -2.429 1.00 10.55 343 PHE A CA 1
ATOM 1206 C C . PHE A 1 166 ? -15.134 -25.500 -3.338 1.00 11.51 343 PHE A C 1
ATOM 1207 O O . PHE A 1 166 ? -14.608 -26.472 -3.872 1.00 11.44 343 PHE A O 1
ATOM 1215 N N . LYS A 1 167 ? -14.715 -24.253 -3.527 1.00 11.51 344 LYS A N 1
ATOM 1216 C CA . LYS A 1 167 ? -13.552 -23.971 -4.343 1.00 11.70 344 LYS A CA 1
ATOM 1217 C C . LYS A 1 167 ? -12.298 -24.626 -3.778 1.00 12.35 344 LYS A C 1
ATOM 1218 O O . LYS A 1 167 ? -11.514 -25.172 -4.527 1.00 13.18 344 LYS A O 1
ATOM 1224 N N . HIS A 1 168 ? -12.113 -24.557 -2.471 1.00 12.48 345 HIS A N 1
ATOM 1225 C CA . HIS A 1 168 ? -10.961 -25.171 -1.840 1.00 13.14 345 HIS A CA 1
ATOM 1226 C C . HIS A 1 168 ? -10.954 -26.673 -2.098 1.00 13.19 345 HIS A C 1
ATOM 1227 O O . HIS A 1 168 ? -9.928 -27.296 -2.431 1.00 14.25 345 HIS A O 1
ATOM 1234 N N . CYS A 1 169 ? -12.113 -27.285 -1.945 1.00 12.91 346 CYS A N 1
ATOM 1235 C CA A CYS A 1 169 ? -12.193 -28.729 -2.180 0.50 12.63 346 CYS A CA 1
ATOM 1236 C CA B CYS A 1 169 ? -12.245 -28.725 -2.173 0.50 14.64 346 CYS A CA 1
ATOM 1237 C C . CYS A 1 169 ? -11.933 -29.091 -3.627 1.00 14.25 346 CYS A C 1
ATOM 1238 O O . CYS A 1 169 ? -11.247 -30.092 -3.922 1.00 14.87 346 CYS A O 1
ATOM 1243 N N . TRP A 1 170 ? -12.450 -28.303 -4.565 1.00 13.28 347 TRP A N 1
ATOM 1244 C CA . TRP A 1 170 ? -12.169 -28.531 -5.975 1.00 13.46 347 TRP A CA 1
ATOM 1245 C C . TRP A 1 170 ? -10.660 -28.420 -6.197 1.00 14.62 347 TRP A C 1
ATOM 1246 O O . TRP A 1 170 ? -10.041 -29.322 -6.774 1.00 15.68 347 TRP A O 1
ATOM 1257 N N . ASP A 1 171 ? -10.038 -27.384 -5.668 1.00 14.11 348 ASP A N 1
ATOM 1258 C CA . ASP A 1 171 ? -8.649 -27.144 -6.003 1.00 15.75 348 ASP A CA 1
ATOM 1259 C C . ASP A 1 171 ? -7.761 -28.198 -5.356 1.00 17.14 348 ASP A C 1
ATOM 1260 O O . ASP A 1 171 ? -6.757 -28.584 -5.951 1.00 19.41 348 ASP A O 1
ATOM 1265 N N . THR A 1 172 ? -8.162 -28.718 -4.200 1.00 16.50 349 THR A N 1
ATOM 1266 C CA . THR A 1 172 ? -7.311 -29.559 -3.364 1.00 17.24 349 THR A CA 1
ATOM 1267 C C . THR A 1 172 ? -7.509 -31.049 -3.572 1.00 17.21 349 THR A C 1
ATOM 1268 O O . THR A 1 172 ? -6.544 -31.808 -3.460 1.00 19.37 349 THR A O 1
ATOM 1272 N N . PHE A 1 173 ? -8.752 -31.463 -3.797 1.00 15.56 350 PHE A N 1
ATOM 1273 C CA . PHE A 1 173 ? -9.094 -32.888 -3.832 1.00 15.89 350 PHE A CA 1
ATOM 1274 C C . PHE A 1 173 ? -9.501 -33.418 -5.196 1.00 16.58 350 PHE A C 1
ATOM 1275 O O . PHE A 1 173 ? -9.472 -34.635 -5.370 1.00 19.51 350 PHE A O 1
ATOM 1283 N N . VAL A 1 174 ? -9.806 -32.554 -6.153 1.00 15.13 351 VAL A N 1
ATOM 1284 C CA . VAL A 1 174 ? -10.335 -32.973 -7.454 1.00 15.93 351 VAL A CA 1
ATOM 1285 C C . VAL A 1 174 ? -9.258 -33.012 -8.533 1.00 16.63 351 VAL A C 1
ATOM 1286 O O . VAL A 1 174 ? -8.340 -32.215 -8.521 1.00 17.85 351 VAL A O 1
ATOM 1290 N N . ASP A 1 175 ? -9.341 -33.993 -9.427 1.00 18.58 352 ASP A N 1
ATOM 1291 C CA . ASP A 1 175 ? -8.461 -34.060 -10.600 1.00 20.78 352 ASP A CA 1
ATOM 1292 C C . ASP A 1 175 ? -8.958 -33.081 -11.657 1.00 21.16 352 ASP A C 1
ATOM 1293 O O . ASP A 1 175 ? -9.490 -33.484 -12.701 1.00 23.02 352 ASP A O 1
ATOM 1298 N N . HIS A 1 176 ? -8.759 -31.794 -11.384 1.00 19.84 353 HIS A N 1
ATOM 1299 C CA . HIS A 1 176 ? -9.353 -30.704 -12.187 1.00 19.94 353 HIS A CA 1
ATOM 1300 C C . HIS A 1 176 ? -8.649 -30.371 -13.502 1.00 22.46 353 HIS A C 1
ATOM 1301 O O . HIS A 1 176 ? -9.215 -29.657 -14.330 1.00 22.60 353 HIS A O 1
ATOM 1308 N N . GLN A 1 177 ? -7.432 -30.866 -13.682 1.00 26.87 354 GLN A N 1
ATOM 1309 C CA . GLN A 1 177 ? -6.674 -30.595 -14.914 1.00 29.15 354 GLN A CA 1
ATOM 1310 C C . GLN A 1 177 ? -6.522 -29.099 -15.190 1.00 28.54 354 GLN A C 1
ATOM 1311 O O . GLN A 1 177 ? -6.508 -28.630 -16.347 1.00 29.59 354 GLN A O 1
ATOM 1317 N N . GLY A 1 178 ? -6.346 -28.354 -14.109 1.00 25.77 355 GLY A N 1
ATOM 1318 C CA . GLY A 1 178 ? -6.157 -26.924 -14.194 1.00 26.76 355 GLY A CA 1
ATOM 1319 C C . GLY A 1 178 ? -7.421 -26.123 -14.454 1.00 25.78 355 GLY A C 1
ATOM 1320 O O . GLY A 1 178 ? -7.347 -24.886 -14.477 1.00 28.21 355 GLY A O 1
ATOM 1321 N N . ALA A 1 179 ? -8.569 -26.787 -14.633 1.00 25.48 356 ALA A N 1
ATOM 1322 C CA . ALA A 1 179 ? -9.834 -26.066 -14.806 1.00 24.40 356 ALA A CA 1
ATOM 1323 C C . ALA A 1 179 ? -10.225 -25.392 -13.483 1.00 22.23 356 ALA A C 1
ATOM 1324 O O . ALA A 1 179 ? -10.099 -26.003 -12.422 1.00 21.68 356 ALA A O 1
ATOM 1326 N N . PRO A 1 180 ? -10.670 -24.124 -13.524 1.00 22.50 357 PRO A N 1
ATOM 1327 C CA . PRO A 1 180 ? -11.134 -23.465 -12.305 1.00 21.38 357 PRO A CA 1
ATOM 1328 C C . PRO A 1 180 ? -12.453 -24.053 -11.808 1.00 18.96 357 PRO A C 1
ATOM 1329 O O . PRO A 1 180 ? -13.214 -24.645 -12.582 1.00 19.89 357 PRO A O 1
ATOM 1333 N N . PHE A 1 181 ? -12.709 -23.874 -10.520 1.00 17.62 358 PHE A N 1
ATOM 1334 C CA . PHE A 1 181 ? -14.011 -24.224 -9.995 1.00 17.06 358 PHE A CA 1
ATOM 1335 C C . PHE A 1 181 ? -15.083 -23.379 -10.691 1.00 16.92 358 PHE A C 1
ATOM 1336 O O . PHE A 1 181 ? -14.954 -22.161 -10.779 1.00 17.65 358 PHE A O 1
ATOM 1344 N N . GLN A 1 182 ? -16.149 -24.035 -11.147 1.00 16.88 359 GLN A N 1
ATOM 1345 C CA . GLN A 1 182 ? -17.288 -23.370 -11.770 1.00 18.30 359 GLN A CA 1
ATOM 1346 C C . GLN A 1 182 ? -18.483 -23.608 -10.871 1.00 17.11 359 GLN A C 1
ATOM 1347 O O . GLN A 1 182 ? -19.047 -24.705 -10.875 1.00 18.52 359 GLN A O 1
ATOM 1349 N N . PRO A 1 183 ? -18.907 -22.587 -10.129 1.00 16.91 360 PRO A N 1
ATOM 1350 C CA . PRO A 1 183 ? -20.036 -22.815 -9.247 1.00 15.85 360 PRO A CA 1
ATOM 1351 C C . PRO A 1 183 ? -21.303 -23.099 -10.043 1.00 15.91 360 PRO A C 1
ATOM 1352 O O . PRO A 1 183 ? -21.525 -22.525 -11.134 1.00 17.93 360 PRO A O 1
ATOM 1356 N N . TRP A 1 184 ? -22.103 -24.020 -9.508 1.00 15.72 361 TRP A N 1
ATOM 1357 C CA . TRP A 1 184 ? -23.409 -24.357 -10.053 1.00 15.63 361 TRP A CA 1
ATOM 1358 C C . TRP A 1 184 ? -24.418 -23.265 -9.690 1.00 15.96 361 TRP A C 1
ATOM 1359 O O . TRP A 1 184 ? -24.239 -22.492 -8.751 1.00 15.07 361 TRP A O 1
ATOM 1370 N N . ASP A 1 185 ? -25.512 -23.237 -10.443 1.00 18.17 362 ASP A N 1
ATOM 1371 C CA . ASP A 1 185 ? -26.595 -22.307 -10.169 1.00 19.33 362 ASP A CA 1
ATOM 1372 C C . ASP A 1 185 ? -27.059 -22.418 -8.731 1.00 16.22 362 ASP A C 1
ATOM 1373 O O . ASP A 1 185 ? -27.187 -23.511 -8.178 1.00 17.01 362 ASP A O 1
ATOM 1378 N N . GLY A 1 186 ? -27.255 -21.256 -8.111 1.00 14.83 363 GLY A N 1
ATOM 1379 C CA . GLY A 1 186 ? -27.914 -21.224 -6.828 1.00 14.00 363 GLY A CA 1
ATOM 1380 C C . GLY A 1 186 ? -26.999 -21.484 -5.660 1.00 12.46 363 GLY A C 1
ATOM 1381 O O . GLY A 1 186 ? -27.470 -21.482 -4.527 1.00 13.83 363 GLY A O 1
ATOM 1382 N N . LEU A 1 187 ? -25.696 -21.701 -5.874 1.00 12.12 364 LEU A N 1
ATOM 1383 C CA . LEU A 1 187 ? -24.800 -22.150 -4.813 1.00 11.11 364 LEU A CA 1
ATOM 1384 C C . LEU A 1 187 ? -24.871 -21.291 -3.568 1.00 11.76 364 LEU A C 1
ATOM 1385 O O . LEU A 1 187 ? -25.078 -21.798 -2.469 1.00 11.29 364 LEU A O 1
ATOM 1390 N N . ASP A 1 188 ? -24.773 -19.984 -3.738 1.00 13.15 365 ASP A N 1
ATOM 1391 C CA . ASP A 1 188 ? -24.731 -19.090 -2.580 1.00 13.55 365 ASP A CA 1
ATOM 1392 C C . ASP A 1 188 ? -26.058 -19.001 -1.855 1.00 14.01 365 ASP A C 1
ATOM 1393 O O . ASP A 1 188 ? -26.082 -19.002 -0.623 1.00 14.61 365 ASP A O 1
ATOM 1398 N N . GLU A 1 189 ? -27.172 -18.956 -2.596 1.00 14.85 366 GLU A N 1
ATOM 1399 C CA . GLU A 1 189 ? -28.486 -18.889 -1.980 1.00 15.60 366 GLU A CA 1
ATOM 1400 C C . GLU A 1 189 ? -28.763 -20.178 -1.213 1.00 14.42 366 GLU A C 1
ATOM 1401 O O . GLU A 1 189 ? -29.306 -20.138 -0.121 1.00 15.18 366 GLU A O 1
ATOM 1403 N N . HIS A 1 190 ? -28.384 -21.338 -1.748 1.00 13.83 367 HIS A N 1
ATOM 1404 C CA . HIS A 1 190 ? -28.593 -22.564 -0.995 1.00 13.99 367 HIS A CA 1
ATOM 1405 C C . HIS A 1 190 ? -27.723 -22.613 0.254 1.00 13.57 367 HIS A C 1
ATOM 1406 O O . HIS A 1 190 ? -28.192 -23.036 1.304 1.00 13.59 367 HIS A O 1
ATOM 1413 N N . SER A 1 191 ? -26.485 -22.163 0.137 1.00 13.60 368 SER A N 1
ATOM 1414 C CA . SER A 1 191 ? -25.566 -22.141 1.269 1.00 14.78 368 SER A CA 1
ATOM 1415 C C . SER A 1 191 ? -26.130 -21.256 2.387 1.00 15.73 368 SER A C 1
ATOM 1416 O O . SER A 1 191 ? -26.118 -21.649 3.547 1.00 15.61 368 SER A O 1
ATOM 1419 N N . GLN A 1 192 ? -26.652 -20.092 2.018 1.00 15.20 369 GLN A N 1
ATOM 1420 C CA . GLN A 1 192 ? -27.206 -19.132 2.999 1.00 16.49 369 GLN A CA 1
ATOM 1421 C C . GLN A 1 192 ? -28.423 -19.719 3.688 1.00 16.75 369 GLN A C 1
ATOM 1422 O O . GLN A 1 192 ? -28.603 -19.525 4.899 1.00 17.97 369 GLN A O 1
ATOM 1424 N N . ASP A 1 193 ? -29.304 -20.355 2.924 1.00 16.60 370 ASP A N 1
ATOM 1425 C CA A ASP A 1 193 ? -30.480 -21.023 3.484 0.50 17.24 370 ASP A CA 1
ATOM 1426 C CA B ASP A 1 193 ? -30.474 -21.017 3.498 0.50 17.22 370 ASP A CA 1
ATOM 1427 C C . ASP A 1 193 ? -30.063 -22.115 4.476 1.00 16.40 370 ASP A C 1
ATOM 1428 O O . ASP A 1 193 ? -30.576 -22.200 5.565 1.00 16.56 370 ASP A O 1
ATOM 1437 N N . LEU A 1 194 ? -29.115 -22.948 4.082 1.00 15.20 371 LEU A N 1
ATOM 1438 C CA . LEU A 1 194 ? -28.607 -24.008 4.934 1.00 15.38 371 LEU A CA 1
ATOM 1439 C C . LEU A 1 194 ? -27.941 -23.454 6.183 1.00 15.79 371 LEU A C 1
ATOM 1440 O O . LEU A 1 194 ? -28.109 -24.029 7.281 1.00 16.10 371 LEU A O 1
ATOM 1445 N N . SER A 1 195 ? -27.210 -22.341 6.057 1.00 16.75 372 SER A N 1
ATOM 1446 C CA . SER A 1 195 ? -26.586 -21.724 7.238 1.00 18.07 372 SER A CA 1
ATOM 1447 C C . SER A 1 195 ? -27.643 -21.261 8.231 1.00 18.09 372 SER A C 1
ATOM 1448 O O . SER A 1 195 ? -27.480 -21.446 9.438 1.00 18.51 372 SER A O 1
ATOM 1451 N N . GLY A 1 196 ? -28.759 -20.755 7.720 1.00 18.43 373 GLY A N 1
ATOM 1452 C CA . GLY A 1 196 ? -29.875 -20.370 8.586 1.00 19.82 373 GLY A CA 1
ATOM 1453 C C . GLY A 1 196 ? -30.476 -21.569 9.289 1.00 19.93 373 GLY A C 1
ATOM 1454 O O . GLY A 1 196 ? -30.811 -21.507 10.492 1.00 20.80 373 GLY A O 1
ATOM 1455 N N . ARG A 1 197 ? -30.636 -22.657 8.542 1.00 17.95 374 ARG A N 1
ATOM 1456 C CA . ARG A 1 197 ? -31.217 -23.871 9.083 1.00 17.91 374 ARG A CA 1
ATOM 1457 C C . ARG A 1 197 ? -30.308 -24.439 10.151 1.00 17.17 374 ARG A C 1
ATOM 1458 O O . ARG A 1 197 ? -30.791 -24.867 11.204 1.00 17.93 374 ARG A O 1
ATOM 1466 N N . LEU A 1 198 ? -29.004 -24.416 9.902 1.00 15.51 375 LEU A N 1
ATOM 1467 C CA . LEU A 1 198 ? -28.043 -24.952 10.866 1.00 15.25 375 LEU A CA 1
ATOM 1468 C C . LEU A 1 198 ? -28.044 -24.131 12.148 1.00 16.53 375 LEU A C 1
ATOM 1469 O O . LEU A 1 198 ? -27.986 -24.703 13.230 1.00 16.97 375 LEU A O 1
ATOM 1474 N N . ARG A 1 199 ? -28.112 -22.809 12.034 1.00 19.01 376 ARG A N 1
ATOM 1475 C CA . ARG A 1 199 ? -28.240 -21.934 13.209 1.00 21.42 376 ARG A CA 1
ATOM 1476 C C . ARG A 1 199 ? -29.448 -22.311 14.051 1.00 21.72 376 ARG A C 1
ATOM 1477 O O . ARG A 1 199 ? -29.342 -22.389 15.276 1.00 23.27 376 ARG A O 1
ATOM 1485 N N . ALA A 1 200 ? -30.577 -22.587 13.406 1.00 21.36 377 ALA A N 1
ATOM 1486 C CA . ALA A 1 200 ? -31.803 -22.927 14.117 1.00 23.39 377 ALA A CA 1
ATOM 1487 C C . ALA A 1 200 ? -31.672 -24.283 14.799 1.00 22.39 377 ALA A C 1
ATOM 1488 O O . ALA A 1 200 ? -32.196 -24.474 15.894 1.00 24.23 377 ALA A O 1
ATOM 1490 N N . ILE A 1 201 ? -30.946 -25.210 14.177 1.00 20.12 378 ILE A N 1
ATOM 1491 C CA . ILE A 1 201 ? -30.727 -26.539 14.739 1.00 19.22 378 ILE A CA 1
ATOM 1492 C C . ILE A 1 201 ? -29.835 -26.463 15.973 1.00 20.01 378 ILE A C 1
ATOM 1493 O O . ILE A 1 201 ? -30.117 -27.089 16.994 1.00 21.35 378 ILE A O 1
ATOM 1498 N N . LEU A 1 202 ? -28.754 -25.696 15.860 1.00 20.06 379 LEU A N 1
ATOM 1499 C CA . LEU A 1 202 ? -27.741 -25.653 16.914 1.00 22.36 379 LEU A CA 1
ATOM 1500 C C . LEU A 1 202 ? -28.088 -24.700 18.050 1.00 27.53 379 LEU A C 1
ATOM 1501 O O . LEU A 1 202 ? -27.442 -24.771 19.096 1.00 29.67 379 LEU A O 1
ATOM 1506 N N . GLN A 1 203 ? -29.078 -23.830 17.853 1.00 29.47 380 GLN A N 1
ATOM 1507 C CA . GLN A 1 203 ? -29.570 -22.953 18.921 1.00 35.88 380 GLN A CA 1
ATOM 1508 C C . GLN A 1 203 ? -30.545 -23.709 19.815 1.00 40.58 380 GLN A C 1
ATOM 1509 O O . GLN A 1 203 ? -30.220 -24.770 20.351 1.00 44.04 380 GLN A O 1
ATOM 1511 N N . HIS B 1 18 ? -27.132 6.821 -2.799 1.00 48.32 195 HIS B N 1
ATOM 1512 C CA . HIS B 1 18 ? -28.066 5.692 -3.084 1.00 46.21 195 HIS B CA 1
ATOM 1513 C C . HIS B 1 18 ? -27.337 4.345 -3.189 1.00 41.87 195 HIS B C 1
ATOM 1514 O O . HIS B 1 18 ? -27.143 3.671 -2.167 1.00 40.82 195 HIS B O 1
ATOM 1516 N N . SER B 1 19 ? -26.937 3.968 -4.405 1.00 37.41 196 SER B N 1
ATOM 1517 C CA . SER B 1 19 ? -26.235 2.708 -4.675 1.00 33.29 196 SER B CA 1
ATOM 1518 C C . SER B 1 19 ? -24.851 2.957 -5.254 1.00 27.84 196 SER B C 1
ATOM 1519 O O . SER B 1 19 ? -24.616 3.894 -5.997 1.00 28.94 196 SER B O 1
ATOM 1522 N N . MET B 1 20 ? -23.921 2.078 -4.932 1.00 23.06 197 MET B N 1
ATOM 1523 C CA . MET B 1 20 ? -22.550 2.261 -5.358 1.00 20.34 197 MET B CA 1
ATOM 1524 C C . MET B 1 20 ? -22.324 1.744 -6.771 1.00 19.29 197 MET B C 1
ATOM 1525 O O . MET B 1 20 ? -22.871 0.719 -7.152 1.00 18.86 197 MET B O 1
ATOM 1530 N N . ASP B 1 21 ? -21.493 2.435 -7.525 1.00 19.24 198 ASP B N 1
ATOM 1531 C CA . ASP B 1 21 ? -21.124 2.031 -8.863 1.00 20.67 198 ASP B CA 1
ATOM 1532 C C . ASP B 1 21 ? -20.295 0.732 -8.797 1.00 17.94 198 ASP B C 1
ATOM 1533 O O . ASP B 1 21 ? -19.390 0.624 -7.974 1.00 16.85 198 ASP B O 1
ATOM 1538 N N . PRO B 1 22 ? -20.610 -0.273 -9.626 1.00 16.62 199 PRO B N 1
ATOM 1539 C CA . PRO B 1 22 ? -19.900 -1.548 -9.499 1.00 16.68 199 PRO B CA 1
ATOM 1540 C C . PRO B 1 22 ? -18.371 -1.490 -9.585 1.00 16.71 199 PRO B C 1
ATOM 1541 O O . PRO B 1 22 ? -17.686 -2.086 -8.754 1.00 15.76 199 PRO B O 1
ATOM 1545 N N . PRO B 1 23 ? -17.815 -0.765 -10.559 1.00 16.98 200 PRO B N 1
ATOM 1546 C CA . PRO B 1 23 ? -16.363 -0.665 -10.596 1.00 17.67 200 PRO B CA 1
ATOM 1547 C C . PRO B 1 23 ? -15.762 -0.008 -9.342 1.00 17.39 200 PRO B C 1
ATOM 1548 O O . PRO B 1 23 ? -14.643 -0.332 -8.943 1.00 16.88 200 PRO B O 1
ATOM 1552 N N . THR B 1 24 ? -16.476 0.929 -8.738 1.00 17.14 201 THR B N 1
ATOM 1553 C CA . THR B 1 24 ? -16.029 1.532 -7.502 1.00 16.28 201 THR B CA 1
ATOM 1554 C C . THR B 1 24 ? -15.977 0.491 -6.378 1.00 14.08 201 THR B C 1
ATOM 1555 O O . THR B 1 24 ? -15.022 0.440 -5.610 1.00 14.50 201 THR B O 1
ATOM 1559 N N . PHE B 1 25 ? -17.011 -0.339 -6.292 1.00 13.96 202 PHE B N 1
ATOM 1560 C CA . PHE B 1 25 ? -17.013 -1.444 -5.327 1.00 13.73 202 PHE B CA 1
ATOM 1561 C C . PHE B 1 25 ? -15.845 -2.387 -5.532 1.00 13.52 202 PHE B C 1
ATOM 1562 O O . PHE B 1 25 ? -15.103 -2.662 -4.585 1.00 13.50 202 PHE B O 1
ATOM 1570 N N . THR B 1 26 ? -15.624 -2.805 -6.763 1.00 13.66 203 THR B N 1
ATOM 1571 C CA . THR B 1 26 ? -14.598 -3.812 -7.024 1.00 14.33 203 THR B CA 1
ATOM 1572 C C . THR B 1 26 ? -13.217 -3.285 -6.717 1.00 14.69 203 THR B C 1
ATOM 1573 O O . THR B 1 26 ? -12.413 -3.953 -6.078 1.00 15.04 203 THR B O 1
ATOM 1577 N N . PHE B 1 27 ? -12.964 -2.043 -7.106 1.00 13.10 204 PHE B N 1
ATOM 1578 C CA . PHE B 1 27 ? -11.675 -1.414 -6.858 1.00 13.25 204 PHE B CA 1
ATOM 1579 C C . PHE B 1 27 ? -11.434 -1.260 -5.359 1.00 12.47 204 PHE B C 1
ATOM 1580 O O . PHE B 1 27 ? -10.323 -1.477 -4.869 1.00 13.43 204 PHE B O 1
ATOM 1588 N N . ASN B 1 28 ? -12.460 -0.860 -4.618 1.00 12.04 205 ASN B N 1
ATOM 1589 C CA . ASN B 1 28 ? -12.286 -0.444 -3.222 1.00 12.62 205 ASN B CA 1
ATOM 1590 C C . ASN B 1 28 ? -12.388 -1.584 -2.240 1.00 13.54 205 ASN B C 1
ATOM 1591 O O . ASN B 1 28 ? -11.729 -1.553 -1.195 1.00 13.78 205 ASN B O 1
ATOM 1596 N N . PHE B 1 29 ? -13.177 -2.604 -2.538 1.00 12.39 206 PHE B N 1
ATOM 1597 C CA . PHE B 1 29 ? -13.311 -3.733 -1.620 1.00 12.74 206 PHE B CA 1
ATOM 1598 C C . PHE B 1 29 ? -12.372 -4.925 -1.927 1.00 12.71 206 PHE B C 1
ATOM 1599 O O . PHE B 1 29 ? -12.233 -5.780 -1.070 1.00 14.62 206 PHE B O 1
ATOM 1607 N N . ASN B 1 30 ? -11.657 -4.913 -3.047 1.00 14.78 207 ASN B N 1
ATOM 1608 C CA . ASN B 1 30 ? -10.600 -5.883 -3.381 1.00 15.48 207 ASN B CA 1
ATOM 1609 C C . ASN B 1 30 ? -9.695 -6.099 -2.152 1.00 13.77 207 ASN B C 1
ATOM 1610 O O . ASN B 1 30 ? -9.163 -5.111 -1.656 1.00 14.89 207 ASN B O 1
ATOM 1615 N N . ASN B 1 31 ? -9.507 -7.328 -1.648 1.00 12.54 208 ASN B N 1
ATOM 1616 C CA . ASN B 1 31 ? -8.589 -7.612 -0.560 1.00 12.44 208 ASN B CA 1
ATOM 1617 C C . ASN B 1 31 ? -7.235 -8.158 -1.021 1.00 13.09 208 ASN B C 1
ATOM 1618 O O . ASN B 1 31 ? -6.471 -8.696 -0.224 1.00 14.30 208 ASN B O 1
ATOM 1623 N N . GLU B 1 32 ? -6.897 -7.946 -2.289 1.00 14.42 209 GLU B N 1
ATOM 1624 C CA . GLU B 1 32 ? -5.577 -8.333 -2.767 1.00 17.60 209 GLU B CA 1
ATOM 1625 C C . GLU B 1 32 ? -4.466 -7.546 -2.083 1.00 17.47 209 GLU B C 1
ATOM 1626 O O . GLU B 1 32 ? -4.503 -6.314 -2.018 1.00 14.92 209 GLU B O 1
ATOM 1632 N N . PRO B 1 33 ? -3.446 -8.288 -1.623 1.00 20.49 210 PRO B N 1
ATOM 1633 C CA . PRO B 1 33 ? -2.381 -7.642 -0.901 1.00 21.69 210 PRO B CA 1
ATOM 1634 C C . PRO B 1 33 ? -1.401 -6.883 -1.789 1.00 23.16 210 PRO B C 1
ATOM 1635 O O . PRO B 1 33 ? -0.909 -5.868 -1.346 1.00 22.59 210 PRO B O 1
ATOM 1639 N N . TRP B 1 34 ? -1.141 -7.326 -3.010 1.00 20.15 211 TRP B N 1
ATOM 1640 C CA . TRP B 1 34 ? -0.042 -6.720 -3.756 1.00 20.49 211 TRP B CA 1
ATOM 1641 C C . TRP B 1 34 ? -0.404 -5.664 -4.799 1.00 19.99 211 TRP B C 1
ATOM 1642 O O . TRP B 1 34 ? 0.265 -5.552 -5.816 1.00 21.05 211 TRP B O 1
ATOM 1653 N N . VAL B 1 35 ? -1.450 -4.889 -4.528 1.00 17.82 212 VAL B N 1
ATOM 1654 C CA . VAL B 1 35 ? -1.768 -3.692 -5.296 1.00 17.31 212 VAL B CA 1
ATOM 1655 C C . VAL B 1 35 ? -1.854 -2.496 -4.361 1.00 17.14 212 VAL B C 1
ATOM 1656 O O . VAL B 1 35 ? -2.013 -2.651 -3.134 1.00 18.36 212 VAL B O 1
ATOM 1660 N N . ARG B 1 36 ? -1.681 -1.326 -4.949 1.00 16.61 213 ARG B N 1
ATOM 1661 C CA . ARG B 1 36 ? -1.790 -0.051 -4.258 1.00 16.91 213 ARG B CA 1
ATOM 1662 C C . ARG B 1 36 ? -2.766 0.872 -4.955 1.00 16.80 213 ARG B C 1
ATOM 1663 O O . ARG B 1 36 ? -3.400 0.485 -5.931 1.00 18.30 213 ARG B O 1
ATOM 1671 N N . GLY B 1 37 ? -2.961 2.062 -4.398 1.00 16.19 214 GLY B N 1
ATOM 1672 C CA . GLY B 1 37 ? -3.856 3.029 -4.981 1.00 16.46 214 GLY B CA 1
ATOM 1673 C C . GLY B 1 37 ? -5.257 3.118 -4.391 1.00 15.74 214 GLY B C 1
ATOM 1674 O O . GLY B 1 37 ? -6.065 3.914 -4.871 1.00 17.03 214 GLY B O 1
ATOM 1675 N N . ARG B 1 38 ? -5.567 2.278 -3.412 1.00 14.57 215 ARG B N 1
ATOM 1676 C CA . ARG B 1 38 ? -6.913 2.298 -2.803 1.00 13.80 215 ARG B CA 1
ATOM 1677 C C . ARG B 1 38 ? -6.852 3.298 -1.651 1.00 14.90 215 ARG B C 1
ATOM 1678 O O . ARG B 1 38 ? -6.852 2.917 -0.472 1.00 15.86 215 ARG B O 1
ATOM 1686 N N . HIS B 1 39 ? -6.773 4.578 -2.009 1.00 15.36 216 HIS B N 1
ATOM 1687 C CA A HIS B 1 39 ? -6.547 5.643 -1.024 0.50 16.84 216 HIS B CA 1
ATOM 1688 C CA B HIS B 1 39 ? -6.547 5.662 -1.049 0.50 17.01 216 HIS B CA 1
ATOM 1689 C C . HIS B 1 39 ? -7.813 6.066 -0.281 1.00 17.26 216 HIS B C 1
ATOM 1690 O O . HIS B 1 39 ? -7.722 6.681 0.800 1.00 17.87 216 HIS B O 1
ATOM 1703 N N . GLU B 1 40 ? -8.988 5.754 -0.835 1.00 15.83 217 GLU B N 1
ATOM 1704 C CA . GLU B 1 40 ? -10.261 6.111 -0.220 1.00 17.54 217 GLU B CA 1
ATOM 1705 C C . GLU B 1 40 ? -10.673 5.059 0.786 1.00 15.47 217 GLU B C 1
ATOM 1706 O O . GLU B 1 40 ? -10.140 3.953 0.774 1.00 14.50 217 GLU B O 1
ATOM 1712 N N . THR B 1 41 ? -11.583 5.411 1.683 1.00 15.24 218 THR B N 1
ATOM 1713 C CA . THR B 1 41 ? -12.301 4.469 2.541 1.00 14.85 218 THR B CA 1
ATOM 1714 C C . THR B 1 41 ? -13.771 4.562 2.242 1.00 15.30 218 THR B C 1
ATOM 1715 O O . THR B 1 41 ? -14.356 5.647 2.280 1.00 16.26 218 THR B O 1
ATOM 1719 N N . TYR B 1 42 ? -14.374 3.436 1.876 1.00 14.52 219 TYR B N 1
ATOM 1720 C CA . TYR B 1 42 ? -15.800 3.324 1.674 1.00 14.29 219 TYR B CA 1
ATOM 1721 C C . TYR B 1 42 ? -16.387 2.556 2.856 1.00 13.87 219 TYR B C 1
ATOM 1722 O O . TYR B 1 42 ? -15.769 1.631 3.360 1.00 14.96 219 TYR B O 1
ATOM 1731 N N . LEU B 1 43 ? -17.578 2.942 3.289 1.00 13.90 220 LEU B N 1
ATOM 1732 C CA . LEU B 1 43 ? -18.223 2.413 4.465 1.00 14.16 220 LEU B CA 1
ATOM 1733 C C . LEU B 1 43 ? -19.689 2.215 4.142 1.00 14.84 220 LEU B C 1
ATOM 1734 O O . LEU B 1 43 ? -20.376 3.179 3.813 1.00 15.69 220 LEU B O 1
ATOM 1739 N N . CYS B 1 44 ? -20.171 0.983 4.206 1.00 14.58 221 CYS B N 1
ATOM 1740 C CA . CYS B 1 44 ? -21.572 0.647 4.013 1.00 14.91 221 CYS B CA 1
ATOM 1741 C C . CYS B 1 44 ? -22.142 0.277 5.351 1.00 14.46 221 CYS B C 1
ATOM 1742 O O . CYS B 1 44 ? -21.468 -0.375 6.124 1.00 16.16 221 CYS B O 1
ATOM 1745 N N . TYR B 1 45 ? -23.328 0.777 5.671 1.00 14.56 222 TYR B N 1
ATOM 1746 C CA . TYR B 1 45 ? -23.882 0.529 6.994 1.00 14.93 222 TYR B CA 1
ATOM 1747 C C . TYR B 1 45 ? -25.316 0.019 6.898 1.00 15.91 222 TYR B C 1
ATOM 1748 O O . TYR B 1 45 ? -26.056 0.317 5.962 1.00 17.03 222 TYR B O 1
ATOM 1757 N N . GLU B 1 46 ? -25.679 -0.754 7.919 1.00 16.30 223 GLU B N 1
ATOM 1758 C CA . GLU B 1 46 ? -27.044 -1.219 8.076 1.00 18.36 223 GLU B CA 1
ATOM 1759 C C . GLU B 1 46 ? -27.292 -1.383 9.564 1.00 16.92 223 GLU B C 1
ATOM 1760 O O . GLU B 1 46 ? -26.373 -1.473 10.363 1.00 16.89 223 GLU B O 1
ATOM 1766 N N . VAL B 1 47 ? -28.564 -1.450 9.920 1.00 17.44 224 VAL B N 1
ATOM 1767 C CA . VAL B 1 47 ? -28.991 -1.375 11.315 1.00 17.26 224 VAL B CA 1
ATOM 1768 C C . VAL B 1 47 ? -30.061 -2.423 11.561 1.00 17.29 224 VAL B C 1
ATOM 1769 O O . VAL B 1 47 ? -30.964 -2.626 10.747 1.00 18.74 224 VAL B O 1
ATOM 1773 N N . GLU B 1 48 ? -29.916 -3.089 12.696 1.00 17.87 225 GLU B N 1
ATOM 1774 C CA . GLU B 1 48 ? -30.912 -4.030 13.188 1.00 19.20 225 GLU B CA 1
ATOM 1775 C C . GLU B 1 48 ? -31.344 -3.603 14.571 1.00 19.29 225 GLU B C 1
ATOM 1776 O O . GLU B 1 48 ? -30.576 -2.956 15.292 1.00 18.79 225 GLU B O 1
ATOM 1782 N N . ARG B 1 49 ? -32.544 -4.021 14.958 1.00 20.01 226 ARG B N 1
ATOM 1783 C CA . ARG B 1 49 ? -33.068 -3.739 16.290 1.00 21.22 2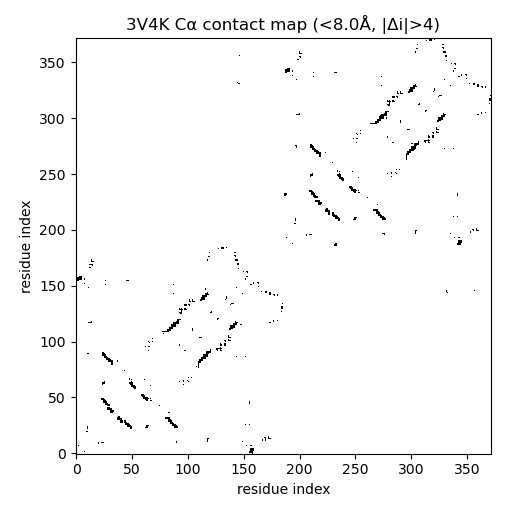26 ARG B CA 1
ATOM 1784 C C . ARG B 1 49 ? -33.450 -5.058 16.920 1.00 21.76 226 ARG B C 1
ATOM 1785 O O . ARG B 1 49 ? -33.966 -5.932 16.236 1.00 21.91 226 ARG B O 1
ATOM 1793 N N . MET B 1 50 ? -33.184 -5.207 18.215 1.00 23.14 227 MET B N 1
ATOM 1794 C CA . MET B 1 50 ? -33.432 -6.465 18.912 1.00 26.38 227 MET B CA 1
ATOM 1795 C C . MET B 1 50 ? -34.908 -6.608 19.291 1.00 26.43 227 MET B C 1
ATOM 1796 O O . MET B 1 50 ? -35.490 -5.716 19.895 1.00 24.86 227 MET B O 1
ATOM 1801 N N . HIS B 1 51 ? -35.503 -7.730 18.910 1.00 21.72 228 HIS B N 1
ATOM 1802 C CA . HIS B 1 51 ? -36.856 -8.091 19.318 1.00 24.70 228 HIS B CA 1
ATOM 1803 C C . HIS B 1 51 ? -36.905 -9.591 19.620 1.00 28.08 228 HIS B C 1
ATOM 1804 O O . HIS B 1 51 ? -36.484 -10.405 18.798 1.00 29.99 228 HIS B O 1
ATOM 1811 N N . ASN B 1 52 ? -37.399 -9.947 20.803 1.00 34.19 229 ASN B N 1
ATOM 1812 C CA . ASN B 1 52 ? -37.518 -11.347 21.227 1.00 40.23 229 ASN B CA 1
ATOM 1813 C C . ASN B 1 52 ? -36.273 -12.193 20.927 1.00 41.51 229 ASN B C 1
ATOM 1814 O O . ASN B 1 52 ? -36.375 -13.264 20.322 1.00 42.84 229 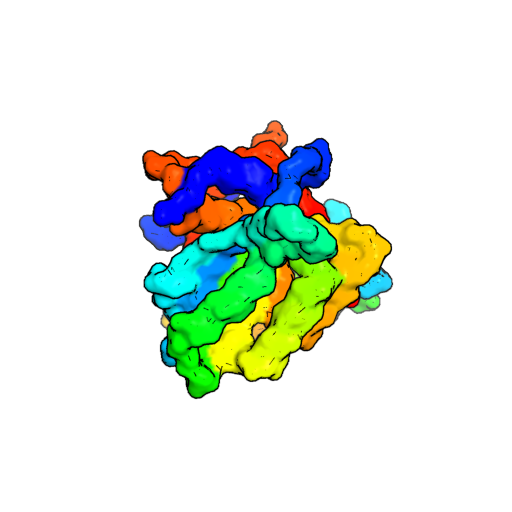ASN B O 1
ATOM 1816 N N . ASP B 1 53 ? -35.107 -11.693 21.338 1.00 39.31 230 ASP B N 1
ATOM 1817 C CA . ASP B 1 53 ? -33.829 -12.402 21.195 1.00 40.03 230 ASP B CA 1
ATOM 1818 C C . ASP B 1 53 ? -33.380 -12.568 19.739 1.00 37.58 230 ASP B C 1
ATOM 1819 O O . ASP B 1 53 ? -32.540 -13.410 19.439 1.00 37.92 230 ASP B O 1
ATOM 1821 N N . THR B 1 54 ? -33.934 -11.747 18.849 1.00 33.02 231 THR B N 1
ATOM 1822 C CA . THR B 1 54 ? -33.652 -11.815 17.416 1.00 32.46 231 THR B CA 1
ATOM 1823 C C . THR B 1 54 ? -33.324 -10.419 16.892 1.00 27.93 231 THR B C 1
ATOM 1824 O O . THR B 1 54 ? -34.000 -9.458 17.250 1.00 27.71 231 THR B O 1
ATOM 1828 N N . TRP B 1 55 ? -32.315 -10.314 16.028 1.00 25.62 232 TRP B N 1
ATOM 1829 C CA . TRP B 1 55 ? -32.002 -9.056 15.361 1.00 23.35 232 TRP B CA 1
ATOM 1830 C C . TRP B 1 55 ? -32.924 -8.933 14.152 1.00 22.24 232 TRP B C 1
ATOM 1831 O O . TRP B 1 55 ? -32.987 -9.827 13.313 1.00 26.85 232 TRP B O 1
ATOM 1842 N N . VAL B 1 56 ? -33.663 -7.832 14.111 1.00 19.84 233 VAL B N 1
ATOM 1843 C CA . VAL B 1 56 ? -34.579 -7.535 13.013 1.00 21.34 233 VAL B CA 1
ATOM 1844 C C . VAL B 1 56 ? -34.054 -6.353 12.206 1.00 22.15 233 VAL B C 1
ATOM 1845 O O . VAL B 1 56 ? -33.804 -5.279 12.740 1.00 21.22 233 VAL B O 1
ATOM 1849 N N . LYS B 1 57 ? -33.897 -6.540 10.901 1.00 24.92 234 LYS B N 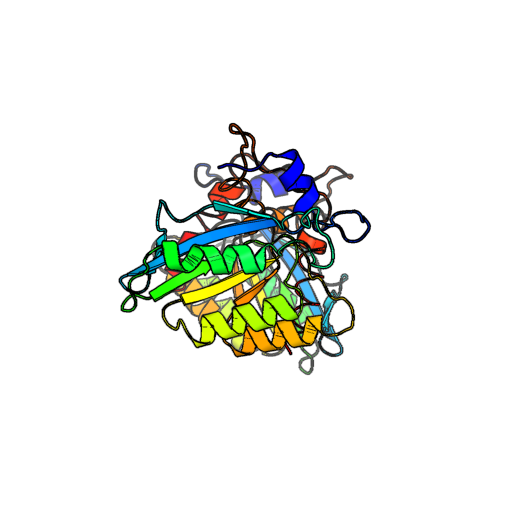1
ATOM 1850 C CA . LYS B 1 57 ? -33.344 -5.478 10.063 1.00 28.75 234 LYS B CA 1
ATOM 1851 C C . LYS B 1 57 ? -34.299 -4.287 9.981 1.00 31.06 234 LYS B C 1
ATOM 1852 O O . LYS B 1 57 ? -35.509 -4.471 9.833 1.00 32.76 234 LYS B O 1
ATOM 1858 N N . LEU B 1 58 ? -33.750 -3.078 10.041 1.00 33.79 235 LEU B N 1
ATOM 1859 C CA . LEU B 1 58 ? -34.524 -1.857 9.817 1.00 34.82 235 LEU B CA 1
ATOM 1860 C C . LEU B 1 58 ? -34.357 -1.431 8.361 1.00 33.79 235 LEU B C 1
ATOM 1861 O O . LEU B 1 58 ? -33.268 -1.017 7.948 1.00 31.28 235 LEU B O 1
ATOM 1866 N N . ASN B 1 59 ? -35.464 -1.517 7.628 1.00 35.87 236 ASN B N 1
ATOM 1867 C CA . ASN B 1 59 ? -35.520 -1.336 6.176 1.00 38.60 236 ASN B CA 1
ATOM 1868 C C . ASN B 1 59 ? -34.801 -0.097 5.655 1.00 38.16 236 ASN B C 1
ATOM 1869 O O . ASN B 1 59 ? -34.013 -0.151 4.704 1.00 37.71 236 ASN B O 1
ATOM 1874 N N . GLN B 1 60 ? -35.084 1.026 6.299 1.00 39.25 237 GLN B N 1
ATOM 1875 C CA . GLN B 1 60 ? -34.717 2.317 5.746 1.00 41.48 237 GLN B CA 1
ATOM 1876 C C . GLN B 1 60 ? -33.326 2.774 6.146 1.00 38.11 237 GLN B C 1
ATOM 1877 O O . GLN B 1 60 ? -32.792 3.672 5.496 1.00 39.15 237 GLN B O 1
ATOM 1879 N N . ARG B 1 61 ? -32.732 2.142 7.162 1.00 35.34 238 ARG B N 1
ATOM 1880 C CA . ARG B 1 61 ? -31.510 2.649 7.796 1.00 35.12 238 ARG B CA 1
ATOM 1881 C C . ARG B 1 61 ? -30.267 2.006 7.224 1.00 29.81 238 ARG B C 1
ATOM 1882 O O . ARG B 1 61 ? -29.555 1.296 7.930 1.00 30.88 238 ARG B O 1
ATOM 1890 N N . ARG B 1 62 ? -29.993 2.262 5.953 1.00 26.35 239 ARG B N 1
ATOM 1891 C CA . ARG B 1 62 ? -28.904 1.598 5.242 1.00 24.53 239 ARG B CA 1
ATOM 1892 C C . ARG B 1 62 ? -28.338 2.638 4.316 1.00 24.77 239 ARG B C 1
ATOM 1893 O O . ARG B 1 62 ? -29.045 3.540 3.855 1.00 26.42 239 ARG B O 1
ATOM 1895 N N . GLY B 1 63 ? -27.068 2.512 3.990 1.00 21.24 240 GLY B N 1
ATOM 1896 C CA . GLY B 1 63 ? -26.480 3.416 3.025 1.00 20.85 240 GLY B CA 1
ATOM 1897 C C . GLY B 1 63 ? -24.994 3.222 2.958 1.00 18.92 240 GLY B C 1
ATOM 1898 O O . GLY B 1 63 ? -24.458 2.286 3.555 1.00 17.66 240 GLY B O 1
ATOM 1899 N N . PHE B 1 64 ? -24.336 4.049 2.171 1.00 17.27 241 PHE B N 1
ATOM 1900 C CA . PHE B 1 64 ? -22.896 4.015 2.129 1.00 18.13 241 PHE B CA 1
ATOM 1901 C C . PHE B 1 64 ? -22.368 5.427 2.015 1.00 18.15 241 PHE B C 1
ATOM 1902 O O . PHE B 1 64 ? -23.069 6.374 1.624 1.00 18.85 241 PHE B O 1
ATOM 1910 N N . LEU B 1 65 ? -21.103 5.566 2.348 1.00 17.88 242 LEU B N 1
ATOM 1911 C CA . LEU B 1 65 ? -20.425 6.846 2.253 1.00 17.51 242 LEU B CA 1
ATOM 1912 C C . LEU B 1 65 ? -18.928 6.620 2.133 1.00 16.77 242 LEU B C 1
ATOM 1913 O O . LEU B 1 65 ? -18.443 5.498 2.287 1.00 16.54 242 LEU B O 1
ATOM 1918 N N . ALA B 1 66 ? -18.199 7.679 1.816 1.00 17.31 243 ALA B N 1
ATOM 1919 C CA . ALA B 1 66 ? -16.745 7.623 1.717 1.00 17.04 243 ALA B CA 1
ATOM 1920 C C . ALA B 1 66 ? -16.120 8.816 2.401 1.00 15.98 243 ALA B C 1
ATOM 1921 O O . ALA B 1 66 ? -16.820 9.747 2.830 1.00 17.83 243 ALA B O 1
ATOM 1923 N N . ASN B 1 67 ? -14.804 8.795 2.515 1.00 16.17 244 ASN B N 1
ATOM 1924 C CA . ASN B 1 67 ? -14.081 9.952 3.016 1.00 16.67 244 ASN B CA 1
ATOM 1925 C C . ASN B 1 67 ? -14.261 11.133 2.072 1.00 17.48 244 ASN B C 1
ATOM 1926 O O . ASN B 1 67 ? -14.515 10.983 0.877 1.00 17.33 244 ASN B O 1
ATOM 1931 N N . GLN B 1 68 ? -14.154 12.328 2.647 1.00 16.45 245 GLN B N 1
ATOM 1932 C CA . GLN B 1 68 ? -14.400 13.545 1.909 1.00 17.97 245 GLN B CA 1
ATOM 1933 C C . GLN B 1 68 ? -13.088 14.169 1.494 1.00 18.34 245 GLN B C 1
ATOM 1934 O O . GLN B 1 68 ? -12.083 14.035 2.157 1.00 19.04 245 GLN B O 1
ATOM 1940 N N . ALA B 1 69 ? -13.109 14.879 0.380 1.00 20.35 246 ALA B N 1
ATOM 1941 C CA . ALA B 1 69 ? -11.953 15.670 -0.029 1.00 21.66 246 ALA B CA 1
ATOM 1942 C C . ALA B 1 69 ? -11.689 16.846 0.914 1.00 21.11 246 ALA B C 1
ATOM 1943 O O . ALA B 1 69 ? -12.613 17.375 1.539 1.00 20.65 246 ALA B O 1
ATOM 1945 N N . PRO B 1 70 ? -10.418 17.246 1.048 1.00 22.39 247 PRO B N 1
ATOM 1946 C CA . PRO B 1 70 ? -10.161 18.465 1.831 1.00 21.85 247 PRO B CA 1
ATOM 1947 C C . PRO B 1 70 ? -10.812 19.681 1.218 1.00 20.68 247 PRO B C 1
ATOM 1948 O O . PRO B 1 70 ? -11.026 19.736 0.013 1.00 21.79 247 PRO B O 1
ATOM 1952 N N . HIS B 1 71 ? -11.114 20.654 2.063 1.00 18.45 248 HIS B N 1
ATOM 1953 C CA . HIS B 1 71 ? -11.668 21.910 1.585 1.00 19.63 248 HIS B CA 1
ATOM 1954 C C . HIS B 1 71 ? -10.565 22.751 0.959 1.00 21.61 248 HIS B C 1
ATOM 1955 O O . HIS B 1 71 ? -9.385 22.658 1.348 1.00 21.02 248 HIS B O 1
ATOM 1962 N N . LYS B 1 72 ? -10.971 23.621 0.037 1.00 23.19 249 LYS B N 1
ATOM 1963 C CA . LYS B 1 72 ? -10.040 24.424 -0.741 1.00 26.33 249 LYS B CA 1
ATOM 1964 C C . LYS B 1 72 ? -9.187 25.320 0.140 1.00 25.80 249 LYS B C 1
ATOM 1965 O O . LYS B 1 72 ? -8.049 25.640 -0.209 1.00 29.39 249 LYS B O 1
ATOM 1967 N N . HIS B 1 73 ? -9.718 25.725 1.292 1.00 23.24 250 HIS B N 1
ATOM 1968 C CA . HIS B 1 73 ? -8.938 26.555 2.214 1.00 24.38 250 HIS B CA 1
ATOM 1969 C C . HIS B 1 73 ? -7.706 25.852 2.790 1.00 26.61 250 HIS B C 1
ATOM 1970 O O . HIS B 1 73 ? -6.816 26.514 3.331 1.00 30.29 250 HIS B O 1
ATOM 1977 N N . GLY B 1 74 ? -7.647 24.529 2.699 1.00 46.94 251 GLY B N 1
ATOM 1978 C CA . GLY B 1 74 ? -6.469 23.792 3.140 1.00 46.83 251 GLY B CA 1
ATOM 1979 C C . GLY B 1 74 ? -6.340 23.685 4.646 1.00 45.06 251 GLY B C 1
ATOM 1980 O O . GLY B 1 74 ? -7.285 23.987 5.371 1.00 44.18 251 GLY B O 1
ATOM 1981 N N . PHE B 1 75 ? -5.170 23.234 5.098 1.00 46.22 252 PHE B N 1
ATOM 1982 C CA . PHE B 1 75 ? -4.826 23.012 6.506 1.00 48.27 252 PHE B CA 1
ATOM 1983 C C . PHE B 1 75 ? -5.438 21.758 7.109 1.00 48.07 252 PHE B C 1
ATOM 1984 O O . PHE B 1 75 ? -4.742 20.971 7.748 1.00 52.03 252 PHE B O 1
ATOM 1992 N N . LEU B 1 76 ? -6.743 21.601 6.934 1.00 44.50 253 LEU B N 1
ATOM 1993 C CA . LEU B 1 76 ? -7.466 20.461 7.491 1.00 43.74 253 LEU B CA 1
ATOM 1994 C C . LEU B 1 76 ? -7.558 19.326 6.480 1.00 42.75 253 LEU B C 1
ATOM 1995 O O . LEU B 1 76 ? -7.858 19.544 5.307 1.00 41.91 253 LEU B O 1
ATOM 2000 N N . GLU B 1 77 ? -7.337 18.109 6.970 1.00 43.17 254 GLU B N 1
ATOM 2001 C CA . GLU B 1 77 ? -7.513 16.906 6.170 1.00 43.54 254 GLU B CA 1
ATOM 2002 C C . GLU B 1 77 ? -8.981 16.774 5.805 1.00 40.70 254 GLU B C 1
ATOM 2003 O O . GLU B 1 77 ? -9.846 17.269 6.530 1.00 39.20 254 GLU B O 1
ATOM 2005 N N . GLY B 1 78 ? -9.263 16.077 4.710 1.00 41.30 255 GLY B N 1
ATOM 2006 C CA . GLY B 1 78 ? -10.631 15.736 4.356 1.00 40.55 255 GLY B CA 1
ATOM 2007 C C . GLY B 1 78 ? -11.241 14.861 5.437 1.00 38.61 255 GLY B C 1
ATOM 2008 O O . GLY B 1 78 ? -10.531 14.107 6.097 1.00 38.64 255 GLY B O 1
ATOM 2009 N N . ARG B 1 79 ? -12.537 15.018 5.667 1.00 37.71 256 ARG B N 1
ATOM 2010 C CA . ARG B 1 79 ? -13.194 14.338 6.773 1.00 37.04 256 ARG B CA 1
ATOM 2011 C C . ARG B 1 79 ? -13.237 12.843 6.469 1.00 37.74 256 ARG B C 1
ATOM 2012 O O . ARG B 1 79 ? -13.689 12.431 5.398 1.00 38.45 256 ARG B O 1
ATOM 2020 N N . HIS B 1 80 ? -12.754 12.041 7.413 1.00 14.13 257 HIS B N 1
ATOM 2021 C CA . HIS B 1 80 ? -12.733 10.605 7.207 1.00 13.99 257 HIS B CA 1
ATOM 2022 C C . HIS B 1 80 ? -14.123 10.000 7.243 1.00 15.04 257 HIS B C 1
ATOM 2023 O O . HIS B 1 80 ? -15.030 10.497 7.923 1.00 15.52 257 HIS B O 1
ATOM 2030 N N . ALA B 1 81 ? -14.275 8.894 6.532 1.00 14.36 258 ALA B N 1
ATOM 2031 C CA . ALA B 1 81 ? -15.551 8.192 6.416 1.00 15.93 258 ALA B CA 1
ATOM 2032 C C . ALA B 1 81 ? -16.129 7.867 7.773 1.00 15.16 258 ALA B C 1
ATOM 2033 O O . ALA B 1 81 ? -17.326 7.963 7.983 1.00 14.74 258 ALA B O 1
ATOM 2035 N N . GLU B 1 82 ? -15.284 7.459 8.712 1.00 15.15 259 GLU B N 1
ATOM 2036 C CA . GLU B 1 82 ? -15.759 7.002 10.000 1.00 15.47 259 GLU B CA 1
ATOM 2037 C C . GLU B 1 82 ? -16.411 8.131 10.778 1.00 15.44 259 GLU B C 1
ATOM 2038 O O . GLU B 1 82 ? -17.359 7.879 11.531 1.00 16.00 259 GLU B O 1
ATOM 2044 N N . LEU B 1 83 ? -15.877 9.344 10.610 1.00 15.40 260 LEU B N 1
ATOM 2045 C CA . LEU B 1 83 ? -16.436 10.524 11.290 1.00 16.09 260 LEU B CA 1
ATOM 2046 C C . LEU B 1 83 ? -17.763 10.936 10.664 1.00 16.61 260 LEU B C 1
ATOM 2047 O O . LEU B 1 83 ? -18.699 11.300 11.372 1.00 17.98 260 LEU B O 1
ATOM 2052 N N . CYS B 1 84 ? -17.850 10.900 9.345 1.00 15.22 261 CYS B N 1
ATOM 2053 C CA . CYS B 1 84 ? -19.146 11.068 8.681 1.00 16.21 261 CYS B CA 1
ATOM 2054 C C . CYS B 1 84 ? -20.204 10.081 9.157 1.00 17.21 261 CYS B C 1
ATOM 2055 O O . CYS B 1 84 ? -21.373 10.420 9.315 1.00 18.32 261 CYS B O 1
ATOM 2058 N N . PHE B 1 85 ? -19.793 8.829 9.357 1.00 15.72 262 PHE B N 1
ATOM 2059 C CA . PHE B 1 85 ? -20.682 7.790 9.855 1.00 17.32 262 PHE B CA 1
ATOM 2060 C C . PHE B 1 85 ? -21.211 8.182 11.236 1.00 17.73 262 PHE B C 1
ATOM 2061 O O . PHE B 1 85 ? -22.418 8.101 11.504 1.00 18.11 262 PHE B O 1
ATOM 2069 N N . LEU B 1 86 ? -20.313 8.608 12.118 1.00 16.89 263 LEU B N 1
ATOM 2070 C CA . LEU B 1 86 ? -20.739 9.006 13.446 1.00 18.07 263 LEU B CA 1
ATOM 2071 C C . LEU B 1 86 ? -21.646 10.227 13.365 1.00 18.97 263 LEU B C 1
ATOM 2072 O O . LEU B 1 86 ? -22.553 10.363 14.188 1.00 22.33 263 LEU B O 1
ATOM 2077 N N . ASP B 1 87 ? -21.395 11.099 12.394 1.00 18.77 264 ASP B N 1
ATOM 2078 C CA . ASP B 1 87 ? -22.221 12.296 12.218 1.00 20.49 264 ASP B CA 1
ATOM 2079 C C . ASP B 1 87 ? -23.681 11.962 11.924 1.00 22.40 264 ASP B C 1
ATOM 2080 O O . ASP B 1 87 ? -24.568 12.676 12.379 1.00 22.78 264 ASP B O 1
ATOM 2085 N N . VAL B 1 88 ? -23.944 10.910 11.159 1.00 19.40 265 VAL B N 1
ATOM 2086 C CA . VAL B 1 88 ? -25.304 10.626 10.717 1.00 21.67 265 VAL B CA 1
ATOM 2087 C C . VAL B 1 88 ? -26.134 9.918 11.774 1.00 21.23 265 VAL B C 1
ATOM 2088 O O . VAL B 1 88 ? -27.351 10.057 11.788 1.00 22.36 265 VAL B O 1
ATOM 2092 N N . ILE B 1 89 ? -25.486 9.157 12.654 1.00 20.65 266 ILE B N 1
ATOM 2093 C CA . ILE B 1 89 ? -26.216 8.285 13.566 1.00 21.21 266 ILE B CA 1
ATOM 2094 C C . ILE B 1 89 ? -27.269 9.035 14.382 1.00 21.81 266 ILE B C 1
ATOM 2095 O O . ILE B 1 89 ? -28.399 8.561 14.481 1.00 21.13 266 ILE B O 1
ATOM 2100 N N . PRO B 1 90 ? -26.941 10.218 14.926 1.00 22.64 267 PRO B N 1
ATOM 2101 C CA . PRO B 1 90 ? -27.983 10.864 15.727 1.00 25.42 267 PRO B CA 1
ATOM 2102 C C . PRO B 1 90 ? -29.241 11.216 14.936 1.00 25.57 267 PRO B C 1
ATOM 2103 O O . PRO B 1 90 ? -30.319 11.280 15.525 1.00 27.98 267 PRO B O 1
ATOM 2107 N N . PHE B 1 91 ? -29.118 11.430 13.628 1.00 25.91 268 PHE B N 1
ATOM 2108 C CA . PHE B 1 91 ? -30.278 11.714 12.782 1.00 26.77 268 PHE B CA 1
ATOM 2109 C C . PHE B 1 91 ? -31.239 10.540 12.597 1.00 27.49 268 PHE B C 1
ATOM 2110 O O . PHE B 1 91 ? -32.384 10.747 12.168 1.00 29.93 268 PHE B O 1
ATOM 2118 N N . TRP B 1 92 ? -30.800 9.324 12.930 1.00 25.14 269 TRP B N 1
ATOM 2119 C CA . TRP B 1 92 ? -31.673 8.153 12.844 1.00 26.01 269 TRP B CA 1
ATOM 2120 C C . TRP B 1 92 ? -32.731 8.124 13.942 1.00 27.71 269 TRP B C 1
ATOM 2121 O O . TRP B 1 92 ? -33.629 7.277 13.919 1.00 28.19 269 TRP B O 1
ATOM 2132 N N . LYS B 1 93 ? -32.587 9.010 14.923 1.00 27.37 270 LYS B N 1
ATOM 2133 C CA . LYS B 1 93 ? -33.508 9.088 16.063 1.00 29.35 270 LYS B CA 1
ATOM 2134 C C . LYS B 1 93 ? -33.755 7.710 16.683 1.00 29.13 270 LYS B C 1
ATOM 2135 O O . LYS B 1 93 ? -34.906 7.310 16.883 1.00 31.16 270 LYS B O 1
ATOM 2137 N N . LEU B 1 94 ? -32.679 6.987 16.994 1.00 27.87 271 LEU B N 1
ATOM 2138 C CA . LEU B 1 94 ? -32.797 5.672 17.617 1.00 24.98 271 LEU B CA 1
ATOM 2139 C C . LEU B 1 94 ? -33.399 5.839 19.020 1.00 24.43 271 LEU B C 1
ATOM 2140 O O . LEU B 1 94 ? -33.181 6.850 19.690 1.00 27.15 271 LEU B O 1
ATOM 2145 N N . ASP B 1 95 ? -34.156 4.838 19.442 1.00 23.41 272 ASP B N 1
ATOM 2146 C CA . ASP B 1 95 ? -34.836 4.862 20.732 1.00 24.18 272 ASP B CA 1
ATOM 2147 C C . ASP B 1 95 ? -33.817 4.397 21.753 1.00 23.22 272 ASP B C 1
ATOM 2148 O O . ASP B 1 95 ? -33.353 3.264 21.665 1.00 22.73 272 ASP B O 1
ATOM 2153 N N . LEU B 1 96 ? -33.508 5.254 22.729 1.00 23.00 273 LEU B N 1
ATOM 2154 C CA . LEU B 1 96 ? -32.500 4.947 23.729 1.00 23.68 273 LEU B CA 1
ATOM 2155 C C . LEU B 1 96 ? -32.845 3.729 24.593 1.00 23.88 273 LEU B C 1
ATOM 2156 O O . LEU B 1 96 ? -31.961 3.202 25.259 1.00 25.55 273 LEU B O 1
ATOM 2161 N N . ASP B 1 97 ? -34.111 3.305 24.612 1.00 23.32 274 ASP B N 1
ATOM 2162 C CA . ASP B 1 97 ? -34.542 2.134 25.391 1.00 25.45 274 ASP B CA 1
ATOM 2163 C C . ASP B 1 97 ? -34.481 0.830 24.600 1.00 26.89 274 ASP B C 1
ATOM 2164 O O . ASP B 1 97 ? -34.775 -0.244 25.127 1.00 29.18 274 ASP B O 1
ATOM 2169 N N . GLN B 1 98 ? -34.114 0.920 23.327 1.00 24.45 275 GLN B N 1
ATOM 2170 C CA . GLN B 1 98 ? -34.067 -0.261 22.460 1.00 26.22 275 GLN B CA 1
ATOM 2171 C C . GLN B 1 98 ? -32.596 -0.630 22.294 1.00 24.15 275 GLN B C 1
ATOM 2172 O O . GLN B 1 98 ? -31.725 0.149 22.671 1.00 24.61 275 GLN B O 1
ATOM 2178 N N . ASP B 1 99 ? -32.335 -1.830 21.797 1.00 23.34 276 ASP B N 1
ATOM 2179 C CA . ASP B 1 99 ? -30.982 -2.285 21.515 1.00 22.47 276 ASP B CA 1
ATOM 2180 C C . ASP B 1 99 ? -30.835 -2.461 20.010 1.00 20.52 276 ASP B C 1
ATOM 2181 O O . ASP B 1 99 ? -31.641 -3.132 19.367 1.00 21.25 276 ASP B O 1
ATOM 2186 N N . TYR B 1 100 ? -29.779 -1.852 19.471 1.00 19.08 277 TYR B N 1
ATOM 2187 C CA . TYR B 1 100 ? -29.479 -1.876 18.042 1.00 18.58 277 TYR B CA 1
ATOM 2188 C C . TYR B 1 100 ? -28.127 -2.466 17.772 1.00 18.92 277 TYR B C 1
ATOM 2189 O O . TYR B 1 100 ? -27.193 -2.303 18.569 1.00 19.64 277 TYR B O 1
ATOM 2198 N N . ARG B 1 101 ? -28.022 -3.111 16.622 1.00 17.21 278 ARG B N 1
ATOM 2199 C CA . ARG B 1 101 ? -26.729 -3.569 16.119 1.00 17.30 278 ARG B CA 1
ATOM 2200 C C . ARG B 1 101 ? -26.504 -2.795 14.835 1.00 17.01 278 ARG B C 1
ATOM 2201 O O . ARG B 1 101 ? -27.311 -2.888 13.907 1.00 16.37 278 ARG B O 1
ATOM 2209 N N . VAL B 1 102 ? -25.433 -2.013 14.803 1.00 16.27 279 VAL B N 1
ATOM 2210 C CA . VAL B 1 102 ? -25.064 -1.210 13.663 1.00 16.49 279 VAL B CA 1
ATOM 2211 C C . VAL B 1 102 ? -23.843 -1.889 13.045 1.00 16.60 279 VAL B C 1
ATOM 2212 O O . VAL B 1 102 ? -22.816 -2.028 13.706 1.00 15.74 279 VAL B O 1
ATOM 2216 N N . THR B 1 103 ? -23.961 -2.382 11.814 1.00 15.53 280 THR B N 1
ATOM 2217 C CA . THR B 1 103 ? -22.849 -3.047 11.151 1.00 16.12 280 THR B CA 1
ATOM 2218 C C . THR B 1 103 ? -22.318 -2.148 10.068 1.00 16.75 280 THR B C 1
ATOM 2219 O O . THR B 1 103 ? -23.103 -1.621 9.273 1.00 17.04 280 THR B O 1
ATOM 2223 N N . CYS B 1 104 ? -21.005 -1.947 10.065 1.00 16.09 281 CYS B N 1
ATOM 2224 C CA A CYS B 1 104 ? -20.299 -1.212 9.023 0.50 15.82 281 CYS B CA 1
ATOM 2225 C CA B CYS B 1 104 ? -20.400 -1.255 8.943 0.50 17.48 281 CYS B CA 1
ATOM 2226 C C . CYS B 1 104 ? -19.419 -2.169 8.249 1.00 16.07 281 CYS B C 1
ATOM 2227 O O . CYS B 1 104 ? -18.592 -2.817 8.883 1.00 16.85 281 CYS B O 1
ATOM 2232 N N . PHE B 1 105 ? -19.575 -2.218 6.940 1.00 14.90 282 PHE B N 1
ATOM 2233 C CA . PHE B 1 105 ? -18.675 -2.919 6.035 1.00 14.23 282 PHE B CA 1
ATOM 2234 C C . PHE B 1 105 ? -17.758 -1.837 5.482 1.00 14.18 282 PHE B C 1
ATOM 2235 O O . PHE B 1 105 ? -18.197 -0.962 4.740 1.00 15.74 282 PHE B O 1
ATOM 2243 N N . THR B 1 106 ? -16.483 -1.920 5.846 1.00 13.33 283 THR B N 1
ATOM 2244 C CA . THR B 1 106 ? -15.508 -0.897 5.520 1.00 13.19 283 THR B CA 1
ATOM 2245 C C . THR B 1 106 ? -14.404 -1.413 4.632 1.00 12.63 283 THR B C 1
ATOM 2246 O O . THR B 1 106 ? -13.997 -2.565 4.745 1.00 13.31 283 THR B O 1
ATOM 2250 N N . SER B 1 107 ? -13.904 -0.592 3.724 1.00 11.58 284 SER B N 1
ATOM 2251 C CA A SER B 1 107 ? -12.873 -1.114 2.860 0.50 10.71 284 SER B CA 1
ATOM 2252 C CA B SER B 1 107 ? -12.842 -1.020 2.823 0.50 13.31 284 SER B CA 1
ATOM 2253 C C . SER B 1 107 ? -11.513 -1.123 3.566 1.00 12.35 284 SER B C 1
ATOM 2254 O O . SER B 1 107 ? -10.685 -1.982 3.279 1.00 11.89 284 SER B O 1
ATOM 2259 N N . TRP B 1 108 ? -11.292 -0.189 4.488 1.00 11.61 285 TRP B N 1
ATOM 2260 C CA . TRP B 1 108 ? -10.157 -0.178 5.395 1.00 11.36 285 TRP B CA 1
ATOM 2261 C C . TRP B 1 108 ? -10.670 -0.101 6.812 1.00 11.65 285 TRP B C 1
ATOM 2262 O O . TRP B 1 108 ? -11.715 0.485 7.059 1.00 12.68 285 TRP B O 1
ATOM 2273 N N . SER B 1 109 ? -9.889 -0.592 7.759 1.00 11.64 286 SER B N 1
ATOM 2274 C CA . SER B 1 109 ? -10.139 -0.397 9.184 1.00 11.89 286 SER B CA 1
ATOM 2275 C C . SER B 1 109 ? -9.769 1.032 9.555 1.00 12.03 286 SER B C 1
ATOM 2276 O O . SER B 1 109 ? -9.034 1.685 8.830 1.00 12.70 286 SER B O 1
ATOM 2279 N N . PRO B 1 110 ? -10.261 1.526 10.702 1.00 12.00 287 PRO B N 1
ATOM 2280 C CA . PRO B 1 110 ? -10.104 2.969 10.986 1.00 12.31 287 PRO B CA 1
ATOM 2281 C C . PRO B 1 110 ? -8.687 3.358 11.399 1.00 13.22 287 PRO B C 1
ATOM 2282 O O . PRO B 1 110 ? -7.994 2.542 12.036 1.00 14.31 287 PRO B O 1
ATOM 2286 N N . CYS B 1 111 ? -8.314 4.586 11.065 1.00 13.76 288 CYS B N 1
ATOM 2287 C CA . CYS B 1 111 ? -7.122 5.195 11.651 1.00 14.42 288 CYS B CA 1
ATOM 2288 C C . CYS B 1 111 ? -7.290 5.368 13.147 1.00 14.36 288 CYS B C 1
ATOM 2289 O O . CYS B 1 111 ? -8.380 5.266 13.702 1.00 13.80 288 CYS B O 1
ATOM 2292 N N . PHE B 1 112 ? -6.187 5.681 13.816 1.00 14.20 289 PHE B N 1
ATOM 2293 C CA . PHE B 1 112 ? -6.239 5.795 15.257 1.00 14.58 289 PHE B CA 1
ATOM 2294 C C . PHE B 1 112 ? -7.253 6.827 15.763 1.00 14.99 289 PHE B C 1
ATOM 2295 O O . PHE B 1 112 ? -8.023 6.564 16.672 1.00 15.06 289 PHE B O 1
ATOM 2303 N N . SER B 1 113 ? -7.219 8.012 15.185 1.00 16.76 290 SER B N 1
ATOM 2304 C CA . SER B 1 113 ? -8.092 9.038 15.714 1.00 19.33 290 SER B CA 1
ATOM 2305 C C . SER B 1 113 ? -9.549 8.724 15.485 1.00 18.09 290 SER B C 1
ATOM 2306 O O . SER B 1 113 ? -10.375 9.005 16.350 1.00 18.27 290 SER B O 1
ATOM 2309 N N . CYS B 1 114 ? -9.870 8.083 14.361 1.00 16.91 291 CYS B N 1
ATOM 2310 C CA . CYS B 1 114 ? -11.247 7.652 14.151 1.00 16.25 291 CYS B CA 1
ATOM 2311 C C . CYS B 1 114 ? -11.642 6.544 15.105 1.00 14.68 291 CYS B C 1
ATOM 2312 O O . CYS B 1 114 ? -12.757 6.539 15.618 1.00 14.77 291 CYS B O 1
ATOM 2315 N N . ALA B 1 115 ? -10.751 5.584 15.340 1.00 13.96 292 ALA B N 1
ATOM 2316 C CA . ALA B 1 115 ? -10.996 4.520 16.302 1.00 13.98 292 ALA B CA 1
ATOM 2317 C C . ALA B 1 115 ? -11.295 5.071 17.665 1.00 15.35 292 ALA B C 1
ATOM 2318 O O . ALA B 1 115 ? -12.203 4.586 18.332 1.00 15.00 292 ALA B O 1
ATOM 2320 N N . GLN B 1 116 ? -10.521 6.083 18.071 1.00 16.05 293 GLN B N 1
ATOM 2321 C CA . GLN B 1 116 ? -10.715 6.756 19.358 1.00 18.22 293 GLN B CA 1
ATOM 2322 C C . GLN B 1 116 ? -12.078 7.428 19.416 1.00 17.82 293 GLN B C 1
ATOM 2323 O O . GLN B 1 116 ? -12.776 7.335 20.417 1.00 18.61 293 GLN B O 1
ATOM 2329 N N . GLU B 1 117 ? -12.468 8.101 18.348 1.00 1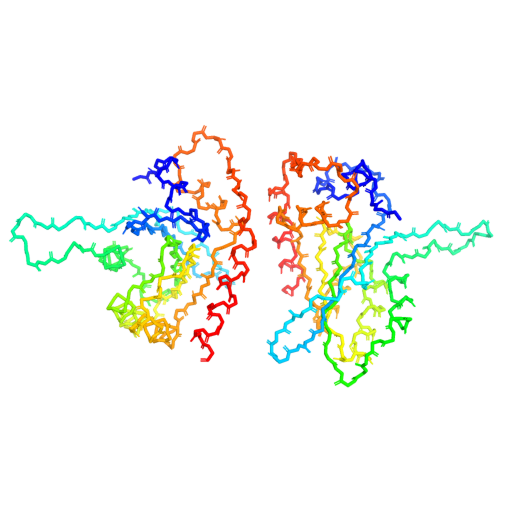7.16 294 GLU B N 1
ATOM 2330 C CA . GLU B 1 117 ? -13.782 8.745 18.312 1.00 18.93 294 GLU B CA 1
ATOM 2331 C C . GLU B 1 117 ? -14.923 7.732 18.366 1.00 18.02 294 GLU B C 1
ATOM 2332 O O . GLU B 1 117 ? -15.914 7.915 19.057 1.00 18.35 294 GLU B O 1
ATOM 2338 N N . MET B 1 118 ? -14.796 6.651 17.604 1.00 16.76 295 MET B N 1
ATOM 2339 C CA . MET B 1 118 ? -15.805 5.603 17.589 1.00 15.96 295 MET B CA 1
ATOM 2340 C C . MET B 1 118 ? -15.939 4.960 18.960 1.00 15.56 295 MET B C 1
ATOM 2341 O O . MET B 1 118 ? -17.045 4.669 19.416 1.00 16.72 295 MET B O 1
ATOM 2346 N N . ALA B 1 119 ? -14.817 4.777 19.648 1.00 15.62 296 ALA B N 1
ATOM 2347 C CA . ALA B 1 119 ? -14.837 4.191 20.977 1.00 16.19 296 ALA B CA 1
ATOM 2348 C C . ALA B 1 119 ? -15.551 5.105 21.947 1.00 17.60 296 ALA B C 1
ATOM 2349 O O . ALA B 1 119 ? -16.317 4.642 22.767 1.00 17.62 296 ALA B O 1
ATOM 2351 N N . LYS B 1 120 ? -15.292 6.398 21.826 1.00 17.03 297 LYS B N 1
ATOM 2352 C CA . LYS B 1 120 ? -15.966 7.393 22.647 1.00 18.89 297 LYS B CA 1
ATOM 2353 C C . LYS B 1 120 ? -17.459 7.321 22.388 1.00 18.17 297 LYS B C 1
ATOM 2354 O O . LYS B 1 120 ? -18.259 7.275 23.339 1.00 20.59 297 LYS B O 1
ATOM 2356 N N . PHE B 1 121 ? -17.856 7.324 21.123 1.00 18.72 298 PHE B N 1
ATOM 2357 C CA . PHE B 1 121 ? -19.271 7.243 20.782 1.00 18.91 298 PHE B CA 1
ATOM 2358 C C . PHE B 1 121 ? -19.960 6.022 21.383 1.00 17.94 298 PHE B C 1
ATOM 2359 O O . PHE B 1 121 ? -21.011 6.155 22.016 1.00 18.01 298 PHE B O 1
ATOM 2367 N N . ILE B 1 122 ? -19.394 4.830 21.235 1.00 17.73 299 ILE B N 1
ATOM 2368 C CA . ILE B 1 122 ? -20.088 3.645 21.746 1.00 18.84 299 ILE B CA 1
ATOM 2369 C C . ILE B 1 122 ? -20.088 3.562 23.272 1.00 20.85 299 ILE B C 1
ATOM 2370 O O . ILE B 1 122 ? -20.998 2.988 23.863 1.00 19.18 299 ILE B O 1
ATOM 2375 N N . SER B 1 123 ? -19.108 4.197 23.908 1.00 20.18 300 SER B N 1
ATOM 2376 C CA . SER B 1 123 ? -19.074 4.273 25.360 1.00 22.31 300 SER B CA 1
ATOM 2377 C C . SER B 1 123 ? -20.209 5.140 25.891 1.00 22.60 300 SER B C 1
ATOM 2378 O O . SER B 1 123 ? -20.690 4.902 26.996 1.00 24.58 300 SER B O 1
ATOM 2381 N N . LYS B 1 124 ? -20.620 6.128 25.106 1.00 20.57 301 LYS B N 1
ATOM 2382 C CA . LYS B 1 124 ? -21.705 7.052 25.439 1.00 22.83 301 LYS B CA 1
ATOM 2383 C C . LYS B 1 124 ? -23.082 6.656 24.907 1.00 22.37 301 LYS B C 1
ATOM 2384 O O . LYS B 1 124 ? -24.084 7.300 25.281 1.00 26.80 301 LYS B O 1
ATOM 2386 N N . ASN B 1 125 ? -23.137 5.656 24.025 1.00 20.52 302 ASN B N 1
ATOM 2387 C CA . ASN B 1 125 ? -24.366 5.245 23.367 1.00 20.82 302 ASN B CA 1
ATOM 2388 C C . ASN B 1 125 ? -24.539 3.746 23.538 1.00 20.90 302 ASN B C 1
ATOM 2389 O O . ASN B 1 125 ? -24.328 2.957 22.608 1.00 20.97 302 ASN B O 1
ATOM 2394 N N . LYS B 1 126 ? -24.958 3.366 24.736 1.00 26.23 303 LYS B N 1
ATOM 2395 C CA . LYS B 1 126 ? -24.991 1.967 25.140 1.00 28.43 303 LYS B CA 1
ATOM 2396 C C . LYS B 1 126 ? -26.117 1.191 24.459 1.00 26.10 303 LYS B C 1
ATOM 2397 O O . LYS B 1 126 ? -26.110 -0.037 24.452 1.00 27.37 303 LYS B O 1
ATOM 2403 N N . HIS B 1 127 ? -27.028 1.918 23.817 1.00 23.38 304 HIS B N 1
ATOM 2404 C CA . HIS B 1 127 ? -28.049 1.294 22.974 1.00 23.39 304 HIS B CA 1
ATOM 2405 C C . HIS B 1 127 ? -27.507 0.777 21.646 1.00 21.55 304 HIS B C 1
ATOM 2406 O O . HIS B 1 127 ? -28.213 0.070 20.944 1.00 22.43 304 HIS B O 1
ATOM 2413 N N . VAL B 1 128 ? -26.269 1.114 21.301 1.00 20.84 305 VAL B N 1
ATOM 2414 C CA . VAL B 1 128 ? -25.675 0.724 20.017 1.00 20.59 305 VAL B CA 1
ATOM 2415 C C . VAL B 1 128 ? -24.601 -0.340 20.232 1.00 20.77 305 VAL B C 1
ATOM 2416 O O . VAL B 1 128 ? -23.699 -0.139 21.049 1.00 23.34 305 VAL B O 1
ATOM 2420 N N . SER B 1 129 ? -24.722 -1.475 19.550 1.00 19.70 306 SER B N 1
ATOM 2421 C CA . SER B 1 129 ? -23.640 -2.452 19.460 1.00 21.11 306 SER B CA 1
ATOM 2422 C C . SER B 1 129 ? -23.058 -2.270 18.077 1.00 20.25 306 SER B C 1
ATOM 2423 O O . SER B 1 129 ? -23.768 -2.491 17.092 1.00 21.18 306 SER B O 1
ATOM 2426 N N . LEU B 1 130 ? -21.790 -1.886 17.997 1.00 18.51 307 LEU B N 1
ATOM 2427 C CA . LEU B 1 130 ? -21.122 -1.682 16.725 1.00 17.62 307 LEU B CA 1
ATOM 2428 C C . LEU B 1 130 ? -20.335 -2.914 16.275 1.00 17.56 307 LEU B C 1
ATOM 2429 O O . LEU B 1 130 ? -19.584 -3.508 17.056 1.00 18.87 307 LEU B O 1
ATOM 2434 N N . CYS B 1 131 ? -20.543 -3.287 15.026 1.00 16.99 308 CYS B N 1
ATOM 2435 C CA . CYS B 1 131 ? -19.778 -4.324 14.369 1.00 16.86 308 CYS B CA 1
ATOM 2436 C C . CYS B 1 131 ? -19.078 -3.701 13.180 1.00 16.09 308 CYS B C 1
ATOM 2437 O O . CYS B 1 131 ? -19.708 -3.025 12.363 1.00 17.51 308 CYS B O 1
ATOM 2440 N N . ILE B 1 132 ? -17.783 -3.920 13.088 1.00 15.13 309 ILE B N 1
ATOM 2441 C CA . ILE B 1 132 ? -16.990 -3.393 11.985 1.00 15.79 309 ILE B CA 1
ATOM 2442 C C . ILE B 1 132 ? -16.435 -4.600 11.251 1.00 15.52 309 ILE B C 1
ATOM 2443 O O . ILE B 1 132 ? -15.631 -5.342 11.805 1.00 16.12 309 ILE B O 1
ATOM 2448 N N . LYS B 1 133 ? -16.889 -4.788 10.018 1.00 14.06 310 LYS B N 1
ATOM 2449 C CA . LYS B 1 133 ? -16.437 -5.876 9.156 1.00 13.60 310 LYS B CA 1
ATOM 2450 C C . LYS B 1 133 ? -15.609 -5.231 8.044 1.00 13.65 310 LYS B C 1
ATOM 2451 O O . LYS B 1 133 ? -16.155 -4.486 7.231 1.00 14.77 310 LYS B O 1
ATOM 2457 N N . THR B 1 134 ? -14.305 -5.479 8.007 1.00 10.70 311 THR B N 1
ATOM 2458 C CA . THR B 1 134 ? -13.412 -4.744 7.136 1.00 11.25 311 THR B CA 1
ATOM 2459 C C . THR B 1 134 ? -12.804 -5.630 6.057 1.00 10.80 311 THR B C 1
ATOM 2460 O O . THR B 1 134 ? -12.462 -6.792 6.301 1.00 11.63 311 THR B O 1
ATOM 2464 N N . ALA B 1 135 ? -12.670 -5.059 4.868 1.00 9.84 312 ALA B N 1
ATOM 2465 C CA . ALA B 1 135 ? -12.012 -5.745 3.778 1.00 10.10 312 ALA B CA 1
ATOM 2466 C C . ALA B 1 135 ? -10.525 -5.929 4.013 1.00 9.87 312 ALA B C 1
ATOM 2467 O O . ALA B 1 135 ? -9.934 -6.961 3.694 1.00 10.20 312 ALA B O 1
ATOM 2469 N N . ARG B 1 136 ? -9.893 -4.889 4.544 1.00 10.06 313 ARG B N 1
ATOM 2470 C CA . ARG B 1 136 ? -8.461 -4.810 4.734 1.00 10.07 313 ARG B CA 1
ATOM 2471 C C . ARG B 1 136 ? -8.148 -4.148 6.062 1.00 10.26 313 ARG B C 1
ATOM 2472 O O . ARG B 1 136 ? -8.886 -3.261 6.514 1.00 11.30 313 ARG B O 1
ATOM 2480 N N . ILE B 1 137 ? -7.051 -4.535 6.675 1.00 10.44 314 ILE B N 1
ATOM 2481 C CA . ILE B 1 137 ? -6.548 -3.846 7.874 1.00 11.07 314 ILE B CA 1
ATOM 2482 C C . ILE B 1 137 ? -5.608 -2.741 7.394 1.00 11.16 314 ILE B C 1
ATOM 2483 O O . ILE B 1 137 ? -4.773 -2.984 6.524 1.00 11.55 314 ILE B O 1
ATOM 2488 N N . TYR B 1 138 ? -5.814 -1.526 7.915 1.00 11.73 315 TYR B N 1
ATOM 2489 C CA A TYR B 1 138 ? -4.887 -0.408 7.767 0.50 12.01 315 TYR B CA 1
ATOM 2490 C CA B TYR B 1 138 ? -4.844 -0.430 7.742 0.50 13.59 315 TYR B CA 1
ATOM 2491 C C . TYR B 1 138 ? -3.982 -0.340 9.001 1.00 12.85 315 TYR B C 1
ATOM 2492 O O . TYR B 1 138 ? -4.459 -0.001 10.099 1.00 13.50 315 TYR B O 1
ATOM 2509 N N . ASP B 1 139 ? -2.720 -0.707 8.875 1.00 12.80 316 ASP B N 1
ATOM 2510 C CA . ASP B 1 139 ? -1.805 -0.685 10.011 1.00 13.48 316 ASP B CA 1
ATOM 2511 C C . ASP B 1 139 ? -0.605 0.146 9.618 1.00 14.71 316 ASP B C 1
ATOM 2512 O O . ASP B 1 139 ? 0.312 -0.325 8.930 1.00 14.23 316 ASP B O 1
ATOM 2517 N N . ASP B 1 140 ? -0.617 1.396 10.046 1.00 15.69 317 ASP B N 1
ATOM 2518 C CA . ASP B 1 140 ? 0.445 2.337 9.745 1.00 16.86 317 ASP B CA 1
ATOM 2519 C C . ASP B 1 140 ? 1.717 2.125 10.558 1.00 15.76 317 ASP B C 1
ATOM 2520 O O . ASP B 1 140 ? 2.646 2.907 10.404 1.00 16.83 317 ASP B O 1
ATOM 2525 N N . GLN B 1 141 ? 1.754 1.103 11.409 1.00 14.91 318 GLN B N 1
ATOM 2526 C CA . GLN B 1 141 ? 2.875 0.784 12.283 1.00 15.19 318 GLN B CA 1
ATOM 2527 C C . GLN B 1 141 ? 3.178 1.895 13.290 1.00 16.40 318 GLN B C 1
ATOM 2528 O O . GLN B 1 141 ? 4.260 1.951 13.886 1.00 18.70 318 GLN B O 1
ATOM 2534 N N . GLY B 1 142 ? 2.162 2.712 13.534 1.00 16.12 319 GLY B N 1
ATOM 2535 C CA . GLY B 1 142 ? 2.182 3.725 14.558 1.00 17.23 319 GLY B CA 1
ATOM 2536 C C . GLY B 1 142 ? 1.132 3.407 15.601 1.00 16.60 319 GLY B C 1
ATOM 2537 O O . GLY B 1 142 ? 1.326 2.490 16.425 1.00 19.04 319 GLY B O 1
ATOM 2538 N N . ARG B 1 143 ? 0.022 4.155 15.592 1.00 15.67 320 ARG B N 1
ATOM 2539 C CA . ARG B 1 143 ? -1.016 3.983 16.600 1.00 15.22 320 ARG B CA 1
ATOM 2540 C C . ARG B 1 143 ? -2.245 3.229 16.098 1.00 13.60 320 ARG B C 1
ATOM 2541 O O . ARG B 1 143 ? -3.202 3.045 16.833 1.00 13.49 320 ARG B O 1
ATOM 2549 N N . CYS B 1 144 ? -2.230 2.770 14.858 1.00 13.64 321 CYS B N 1
ATOM 2550 C CA . CYS B 1 144 ? -3.387 2.013 14.363 1.00 13.56 321 CYS B CA 1
ATOM 2551 C C . CYS B 1 144 ? -3.763 0.804 15.199 1.00 12.59 321 CYS B C 1
ATOM 2552 O O . CYS B 1 144 ? -4.944 0.583 15.451 1.00 12.32 321 CYS B O 1
ATOM 2555 N N . GLN B 1 145 ? -2.802 -0.008 15.624 1.00 12.70 322 GLN B N 1
ATOM 2556 C CA . GLN B 1 145 ? -3.128 -1.170 16.438 1.00 12.98 322 GLN B CA 1
ATOM 2557 C C . GLN B 1 145 ? -3.751 -0.758 17.775 1.00 12.63 322 GLN B C 1
ATOM 2558 O O . GLN B 1 145 ? -4.709 -1.388 18.229 1.00 13.54 322 GLN B O 1
ATOM 2564 N N . GLU B 1 146 ? -3.189 0.269 18.407 1.00 13.28 323 GLU B N 1
ATOM 2565 C CA . GLU B 1 146 ? -3.715 0.779 19.680 1.00 13.52 323 GLU B CA 1
ATOM 2566 C C . GLU B 1 146 ? -5.171 1.158 19.461 1.00 13.15 323 GLU B C 1
ATOM 2567 O O . GLU B 1 146 ? -6.042 0.896 20.282 1.00 14.16 323 GLU B O 1
ATOM 2573 N N . GLY B 1 147 ? -5.449 1.839 18.369 1.00 12.73 324 GLY B N 1
ATOM 2574 C CA . GLY B 1 147 ? -6.813 2.228 18.085 1.00 12.66 324 GLY B CA 1
ATOM 2575 C C . GLY B 1 147 ? -7.787 1.067 18.017 1.00 12.22 324 GLY B C 1
ATOM 2576 O O . GLY B 1 147 ? -8.891 1.099 18.567 1.00 13.06 324 GLY B O 1
ATOM 2577 N N . LEU B 1 148 ? -7.378 0.021 17.323 1.00 12.76 325 LEU B N 1
ATOM 2578 C CA . LEU B 1 148 ? -8.208 -1.173 17.197 1.00 12.48 325 LEU B CA 1
ATOM 2579 C C . LEU B 1 148 ? -8.417 -1.845 18.529 1.00 12.32 325 LEU B C 1
ATOM 2580 O O . LEU B 1 148 ? -9.535 -2.254 18.854 1.00 12.60 325 LEU B O 1
ATOM 2585 N N . ARG B 1 149 ? -7.365 -1.925 19.341 1.00 12.16 326 ARG B N 1
ATOM 2586 C CA . ARG B 1 149 ? -7.524 -2.511 20.657 1.00 12.71 326 ARG B CA 1
ATOM 2587 C C . ARG B 1 149 ? -8.450 -1.673 21.532 1.00 13.65 326 ARG B C 1
ATOM 2588 O O . ARG B 1 149 ? -9.264 -2.205 22.295 1.00 13.78 326 ARG B O 1
ATOM 2596 N N . THR B 1 150 ? -8.293 -0.366 21.474 1.00 13.74 327 THR B N 1
ATOM 2597 C CA . THR B 1 150 ? -9.164 0.526 22.236 1.00 15.33 327 THR B CA 1
ATOM 2598 C C . THR B 1 150 ? -10.626 0.410 21.820 1.00 15.23 327 THR B C 1
ATOM 2599 O O .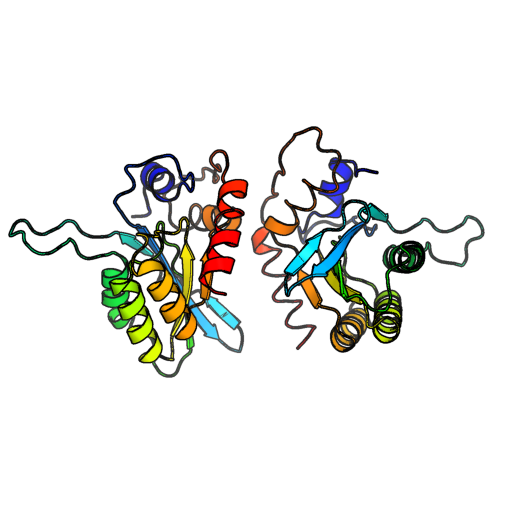 THR B 1 150 ? -11.541 0.407 22.647 1.00 16.39 327 THR B O 1
ATOM 2603 N N . LEU B 1 151 ? -10.848 0.275 20.525 1.00 14.47 328 LEU B N 1
ATOM 2604 C CA . LEU B 1 151 ? -12.193 0.145 19.983 1.00 15.56 328 LEU B CA 1
ATOM 2605 C C . LEU B 1 151 ? -12.834 -1.167 20.395 1.00 14.63 328 LEU B C 1
ATOM 2606 O O . LEU B 1 151 ? -14.000 -1.186 20.816 1.00 15.05 328 LEU B O 1
ATOM 2611 N N . ALA B 1 152 ? -12.074 -2.255 20.344 1.00 14.74 329 ALA B N 1
ATOM 2612 C CA . ALA B 1 152 ? -12.571 -3.551 20.812 1.00 15.00 329 ALA B CA 1
ATOM 2613 C C . ALA B 1 152 ? -12.831 -3.538 22.315 1.00 16.08 329 ALA B C 1
ATOM 2614 O O . ALA B 1 152 ? -13.825 -4.125 22.776 1.00 17.96 329 ALA B O 1
ATOM 2616 N N . GLU B 1 153 ? -11.956 -2.890 23.095 1.00 16.61 330 GLU B N 1
ATOM 2617 C CA . GLU B 1 153 ? -12.148 -2.792 24.542 1.00 18.43 330 GLU B CA 1
ATOM 2618 C C . GLU B 1 153 ? -13.455 -2.079 24.853 1.00 17.98 330 GLU B C 1
ATOM 2619 O O . GLU B 1 153 ? -14.114 -2.417 25.839 1.00 20.19 330 GLU B O 1
ATOM 2625 N N . ALA B 1 154 ? -13.799 -1.053 24.078 1.00 17.05 331 ALA B N 1
ATOM 2626 C CA . ALA B 1 154 ? -15.045 -0.319 24.254 1.00 17.90 331 ALA B CA 1
ATOM 2627 C C . ALA B 1 154 ? -16.271 -1.109 23.789 1.00 18.10 331 ALA B C 1
ATOM 2628 O O . ALA B 1 154 ? -17.401 -0.651 23.977 1.00 19.93 331 ALA B O 1
ATOM 2630 N N . GLY B 1 155 ? -16.069 -2.302 23.243 1.00 17.50 332 GLY B N 1
ATOM 2631 C CA . GLY B 1 155 ? -17.173 -3.203 22.918 1.00 18.46 332 GLY B CA 1
ATOM 2632 C C . GLY B 1 155 ? -17.436 -3.428 21.438 1.00 17.86 332 GLY B C 1
ATOM 2633 O O . GLY B 1 155 ? -18.326 -4.214 21.088 1.00 19.51 332 GLY B O 1
ATOM 2634 N N . ALA B 1 156 ? -16.706 -2.767 20.554 1.00 16.93 333 ALA B N 1
ATOM 2635 C CA . ALA B 1 156 ? -16.921 -3.011 19.132 1.00 16.17 333 ALA B CA 1
ATOM 2636 C C . ALA B 1 156 ? -16.464 -4.433 18.786 1.00 14.79 333 ALA B C 1
ATOM 2637 O O . ALA B 1 156 ? -15.475 -4.953 19.314 1.00 15.53 333 ALA B O 1
ATOM 2639 N N . LYS B 1 157 ? -17.188 -5.042 17.851 1.00 15.50 334 LYS B N 1
ATOM 2640 C CA . LYS B 1 157 ? -16.821 -6.351 17.343 1.00 15.31 334 LYS B CA 1
ATOM 2641 C C . LYS B 1 157 ? -16.203 -6.132 15.965 1.00 13.90 334 LYS B C 1
ATOM 2642 O O . LYS B 1 157 ? -16.919 -5.802 15.008 1.00 16.59 334 LYS B O 1
ATOM 2648 N N . ILE B 1 158 ? -14.893 -6.296 15.864 1.00 13.58 335 ILE B N 1
ATOM 2649 C CA . ILE B 1 158 ? -14.139 -6.084 14.643 1.00 13.57 335 ILE B CA 1
ATOM 2650 C C . ILE B 1 158 ? -13.799 -7.441 14.034 1.00 14.47 335 ILE B C 1
ATOM 2651 O O . ILE B 1 158 ? -13.360 -8.363 14.718 1.00 15.39 335 ILE B O 1
ATOM 2656 N N . SER B 1 159 ? -14.064 -7.555 12.731 1.00 13.29 336 SER B N 1
ATOM 2657 C CA . SER B 1 159 ? -13.790 -8.781 11.993 1.00 13.22 336 SER B CA 1
ATOM 2658 C C . SER B 1 159 ? -13.419 -8.483 10.560 1.00 12.84 336 SER B C 1
ATOM 2659 O O . SER B 1 159 ? -13.542 -7.345 10.077 1.00 12.73 336 SER B O 1
ATOM 2662 N N . ILE B 1 160 ? -12.894 -9.492 9.890 1.00 11.61 337 ILE B N 1
ATOM 2663 C CA . ILE B 1 160 ? -12.501 -9.410 8.497 1.00 12.24 337 ILE B CA 1
ATOM 2664 C C . ILE B 1 160 ? -13.602 -9.920 7.589 1.00 11.30 337 ILE B C 1
ATOM 2665 O O . ILE B 1 160 ? -14.177 -11.007 7.827 1.00 12.84 337 ILE B O 1
ATOM 2670 N N . MET B 1 161 ? -13.896 -9.179 6.537 1.00 10.75 338 MET B N 1
ATOM 2671 C CA . MET B 1 161 ? -14.865 -9.640 5.540 1.00 11.38 338 MET B CA 1
ATOM 2672 C C . MET B 1 161 ? -14.407 -10.935 4.869 1.00 11.26 338 MET B C 1
ATOM 2673 O O . MET B 1 161 ? -13.276 -11.000 4.427 1.00 11.52 338 MET B O 1
ATOM 2678 N N . THR B 1 162 ? -15.336 -11.867 4.705 1.00 12.08 339 THR B N 1
ATOM 2679 C CA . THR B 1 162 ? -15.133 -13.094 3.946 1.00 13.13 339 THR B CA 1
ATOM 2680 C C . THR B 1 162 ? -16.057 -13.082 2.730 1.00 12.49 339 THR B C 1
ATOM 2681 O O . THR B 1 162 ? -16.821 -12.140 2.539 1.00 12.34 339 THR B O 1
ATOM 2685 N N . TYR B 1 163 ? -16.014 -14.138 1.929 1.00 12.33 340 TYR B N 1
ATOM 2686 C CA . TYR B 1 163 ? -16.860 -14.214 0.749 1.00 11.76 340 TYR B CA 1
ATOM 2687 C C . TYR B 1 163 ? -18.288 -13.764 1.002 1.00 12.97 340 TYR B C 1
ATOM 2688 O O . TYR B 1 163 ? -18.830 -12.957 0.268 1.00 12.04 340 TYR B O 1
ATOM 2697 N N . SER B 1 164 ? -18.916 -14.324 2.030 1.00 13.75 341 SER B N 1
ATOM 2698 C CA . SER B 1 164 ? -20.322 -14.033 2.271 1.00 15.38 341 SER B CA 1
ATOM 2699 C C . SER B 1 164 ? -20.603 -12.564 2.536 1.00 13.71 341 SER B C 1
ATOM 2700 O O . SER B 1 164 ? -21.632 -12.049 2.091 1.00 13.92 341 SER B O 1
ATOM 2703 N N . GLU B 1 165 ? -19.697 -11.885 3.228 1.00 13.26 342 GLU B N 1
ATOM 2704 C CA . GLU B 1 165 ? -19.862 -10.461 3.479 1.00 12.97 342 GLU B CA 1
ATOM 2705 C C . GLU B 1 165 ? -19.620 -9.639 2.222 1.00 12.04 342 GLU B C 1
ATOM 2706 O O . GLU B 1 165 ? -20.354 -8.681 1.993 1.00 12.20 342 GLU B O 1
ATOM 2712 N N . PHE B 1 166 ? -18.621 -9.958 1.399 1.00 10.76 343 PHE B N 1
ATOM 2713 C CA . PHE B 1 166 ? -18.477 -9.280 0.119 1.00 11.12 343 PHE B CA 1
ATOM 2714 C C . PHE B 1 166 ? -19.711 -9.446 -0.765 1.00 12.15 343 PHE B C 1
ATOM 2715 O O . PHE B 1 166 ? -20.198 -8.488 -1.352 1.00 11.75 343 PHE B O 1
ATOM 2723 N N . LYS B 1 167 ? -20.223 -10.669 -0.815 1.00 11.64 344 LYS B N 1
ATOM 2724 C CA A LYS B 1 167 ? -21.395 -10.928 -1.637 0.50 12.48 344 LYS B CA 1
ATOM 2725 C CA B LYS B 1 167 ? -21.398 -10.929 -1.637 0.50 12.85 344 LYS B CA 1
ATOM 2726 C C . LYS B 1 167 ? -22.592 -10.138 -1.112 1.00 12.76 344 LYS B C 1
ATOM 2727 O O . LYS B 1 167 ? -23.342 -9.568 -1.881 1.00 13.12 344 LYS B O 1
ATOM 2738 N N . HIS B 1 168 ? -22.768 -10.130 0.198 1.00 12.41 345 HIS B N 1
ATOM 2739 C CA . HIS B 1 168 ? -23.851 -9.359 0.797 1.00 13.83 345 HIS B CA 1
ATOM 2740 C C . HIS B 1 168 ? -23.781 -7.891 0.467 1.00 13.56 345 HIS B C 1
ATOM 2741 O O . HIS B 1 168 ? -24.780 -7.255 0.123 1.00 15.37 345 HIS B O 1
ATOM 2748 N N . CYS B 1 169 ? -22.574 -7.358 0.538 1.00 14.02 346 CYS B N 1
ATOM 2749 C CA A CYS B 1 169 ? -22.390 -5.955 0.229 0.50 13.72 346 CYS B CA 1
ATOM 2750 C CA B CYS B 1 169 ? -22.332 -5.956 0.242 0.50 15.23 346 CYS B CA 1
ATOM 2751 C C . CYS B 1 169 ? -22.650 -5.639 -1.225 1.00 14.76 346 CYS B C 1
ATOM 2752 O O . CYS B 1 169 ? -23.256 -4.616 -1.533 1.00 15.43 346 CYS B O 1
ATOM 2757 N N . TRP B 1 170 ? -22.215 -6.509 -2.134 1.00 13.28 347 TRP B N 1
ATOM 2758 C CA . TRP B 1 170 ? -22.541 -6.348 -3.545 1.00 13.06 347 TRP B CA 1
ATOM 2759 C C . TRP B 1 170 ? -24.047 -6.338 -3.710 1.00 13.98 347 TRP B C 1
ATOM 2760 O O . TRP B 1 170 ? -24.623 -5.427 -4.335 1.00 15.27 347 TRP B O 1
ATOM 2771 N N . ASP B 1 171 ? -24.717 -7.345 -3.173 1.00 12.84 348 ASP B N 1
ATOM 2772 C CA . ASP B 1 171 ? -26.158 -7.464 -3.363 1.00 14.02 348 ASP B CA 1
ATOM 2773 C C . ASP B 1 171 ? -26.939 -6.285 -2.758 1.00 14.92 348 ASP B C 1
ATOM 2774 O O . ASP B 1 171 ? -27.969 -5.882 -3.300 1.00 15.61 348 ASP B O 1
ATOM 2779 N N . THR B 1 172 ? -26.477 -5.759 -1.632 1.00 15.90 349 THR B N 1
ATOM 2780 C CA . THR B 1 172 ? -27.256 -4.826 -0.815 1.00 16.93 349 THR B CA 1
ATOM 2781 C C . THR B 1 172 ? -26.931 -3.374 -1.141 1.00 17.26 349 THR B C 1
ATOM 2782 O O . THR B 1 172 ? -27.823 -2.546 -1.046 1.00 18.59 349 THR B O 1
ATOM 2786 N N . PHE B 1 173 ? -25.684 -3.067 -1.505 1.00 15.64 350 PHE B N 1
ATOM 2787 C CA . PHE B 1 173 ? -25.224 -1.684 -1.633 1.00 16.23 350 PHE B CA 1
ATOM 2788 C C . PHE B 1 173 ? -24.784 -1.254 -3.024 1.00 16.85 350 PHE B C 1
ATOM 2789 O O . PHE B 1 173 ? -24.602 -0.062 -3.257 1.00 20.71 350 PHE B O 1
ATOM 2797 N N . VAL B 1 174 ? -24.595 -2.193 -3.941 1.00 15.16 351 VAL B N 1
ATOM 2798 C CA . VAL B 1 174 ? -24.079 -1.915 -5.279 1.00 14.75 351 VAL B CA 1
ATOM 2799 C C . VAL B 1 174 ? -25.199 -1.822 -6.300 1.00 15.57 351 VAL B C 1
ATOM 2800 O O . VAL B 1 174 ? -26.181 -2.553 -6.212 1.00 16.91 351 VAL B O 1
ATOM 2804 N N . ASP B 1 175 ? -25.057 -0.890 -7.238 1.00 16.82 352 ASP B N 1
ATOM 2805 C CA . ASP B 1 175 ? -26.015 -0.766 -8.343 1.00 18.93 352 ASP B CA 1
ATOM 2806 C C . ASP B 1 175 ? -25.757 -1.872 -9.374 1.00 18.15 352 ASP B C 1
ATOM 2807 O O . ASP B 1 175 ? -25.257 -1.639 -10.477 1.00 19.17 352 ASP B O 1
ATOM 2812 N N . HIS B 1 176 ? -26.066 -3.097 -8.987 1.00 17.34 353 HIS B N 1
ATOM 2813 C CA . HIS B 1 176 ? -25.641 -4.255 -9.764 1.00 16.44 353 HIS B CA 1
ATOM 2814 C C . HIS B 1 176 ? -26.533 -4.545 -10.969 1.00 16.33 353 HIS B C 1
ATOM 2815 O O . HIS B 1 176 ? -26.111 -5.319 -11.822 1.00 17.10 353 HIS B O 1
ATOM 2822 N N . GLN B 1 177 ? -27.728 -3.957 -11.011 1.00 17.25 354 GLN B N 1
ATOM 2823 C CA . GLN B 1 177 ? -28.642 -4.136 -12.135 1.00 19.71 354 GLN B CA 1
ATOM 2824 C C . GLN B 1 177 ? -28.966 -5.603 -12.383 1.00 18.75 354 GLN B C 1
ATOM 2825 O O . GLN B 1 177 ? -29.278 -6.021 -13.504 1.00 20.33 354 GLN B O 1
ATOM 2831 N N . GLY B 1 178 ? -28.966 -6.390 -11.312 1.00 18.37 355 GLY B N 1
ATOM 2832 C CA . GLY B 1 178 ? -29.277 -7.806 -11.425 1.00 18.73 355 GLY B CA 1
ATOM 2833 C C . GLY B 1 178 ? -28.063 -8.713 -11.594 1.00 17.86 355 GLY B C 1
ATOM 2834 O O . GLY B 1 178 ? -28.197 -9.942 -11.495 1.00 19.15 355 GLY B O 1
ATOM 2835 N N . ALA B 1 179 ? -26.883 -8.165 -11.862 1.00 16.21 356 ALA B N 1
ATOM 2836 C CA . ALA B 1 179 ? -25.685 -8.990 -12.073 1.00 16.67 356 ALA B CA 1
ATOM 2837 C C . ALA B 1 179 ? -25.152 -9.548 -10.745 1.00 16.14 356 ALA B C 1
ATOM 2838 O O . ALA B 1 179 ? -25.210 -8.867 -9.717 1.00 16.88 356 ALA B O 1
ATOM 2840 N N . PRO B 1 180 ? -24.681 -10.803 -10.763 1.00 17.42 357 PRO B N 1
ATOM 2841 C CA . PRO B 1 180 ? -24.217 -11.433 -9.516 1.00 16.33 357 PRO B CA 1
ATOM 2842 C C . PRO B 1 180 ? -22.818 -10.987 -9.108 1.00 16.66 357 PRO B C 1
ATOM 2843 O O . PRO B 1 180 ? -22.013 -10.571 -9.939 1.00 16.79 357 PRO B O 1
ATOM 2847 N N . PHE B 1 181 ? -22.511 -11.161 -7.830 1.00 16.52 358 PHE B N 1
ATOM 2848 C CA . PHE B 1 181 ? -21.178 -10.961 -7.320 1.00 15.38 358 PHE B CA 1
ATOM 2849 C C . PHE B 1 181 ? -20.186 -11.896 -8.025 1.00 15.28 358 PHE B C 1
ATOM 2850 O O . PHE B 1 181 ? -20.425 -13.092 -8.204 1.00 16.04 358 PHE B O 1
ATOM 2858 N N . GLN B 1 182 ? -19.059 -11.322 -8.445 1.00 15.09 359 GLN B N 1
ATOM 2859 C CA . GLN B 1 182 ? -17.943 -12.063 -9.034 1.00 16.41 359 GLN B CA 1
ATOM 2860 C C . GLN B 1 182 ? -16.743 -12.022 -8.101 1.00 15.40 359 GLN B C 1
ATOM 2861 O O . GLN B 1 182 ? -16.079 -10.987 -7.991 1.00 16.42 359 GLN B O 1
ATOM 2867 N N . PRO B 1 183 ? -16.455 -13.134 -7.404 1.00 14.03 360 PRO B N 1
ATOM 2868 C CA . PRO B 1 183 ? -15.290 -13.135 -6.539 1.00 14.06 360 PRO B CA 1
ATOM 2869 C C . PRO B 1 183 ? -14.010 -13.066 -7.362 1.00 15.05 360 PRO B C 1
ATOM 2870 O O . PRO B 1 183 ? -13.950 -13.528 -8.481 1.00 17.27 360 PRO B O 1
ATOM 2874 N N . TRP B 1 184 ? -13.008 -12.425 -6.786 1.00 16.04 361 TRP B N 1
ATOM 2875 C CA . TRP B 1 184 ? -11.693 -12.308 -7.370 1.00 17.72 361 TRP B CA 1
ATOM 2876 C C . TRP B 1 184 ? -10.778 -13.405 -6.841 1.00 18.15 361 TRP B C 1
ATOM 2877 O O . TRP B 1 184 ? -11.025 -14.038 -5.808 1.00 17.42 361 TRP B O 1
ATOM 2888 N N . ASP B 1 185 ? -9.697 -13.616 -7.580 1.00 22.12 362 ASP B N 1
ATOM 2889 C CA . ASP B 1 185 ? -8.735 -14.654 -7.238 1.00 23.01 362 ASP B CA 1
ATOM 2890 C C . ASP B 1 185 ? -8.131 -14.372 -5.863 1.00 20.70 362 ASP B C 1
ATOM 2891 O O . ASP B 1 185 ? -7.814 -13.221 -5.543 1.00 21.83 362 ASP B O 1
ATOM 2893 N N . GLY B 1 186 ? -8.079 -15.414 -5.034 1.00 19.28 363 GLY B N 1
ATOM 2894 C CA . GLY B 1 186 ? -7.393 -15.324 -3.753 1.00 17.83 363 GLY B CA 1
ATOM 2895 C C . GLY B 1 186 ? -8.219 -14.746 -2.624 1.00 15.30 363 GLY B C 1
ATOM 2896 O O . GLY B 1 186 ? -7.712 -14.643 -1.512 1.00 15.39 363 GLY B O 1
ATOM 2897 N N . LEU B 1 187 ? -9.493 -14.450 -2.878 1.00 14.66 364 LEU B N 1
ATOM 2898 C CA . LEU B 1 187 ? -10.322 -13.745 -1.914 1.00 13.81 364 LEU B CA 1
ATOM 2899 C C . LEU B 1 187 ? -10.259 -14.433 -0.544 1.00 13.05 364 LEU B C 1
ATOM 2900 O O . LEU B 1 187 ? -9.953 -13.784 0.454 1.00 13.12 364 LEU B O 1
ATOM 2905 N N . ASP B 1 188 ? -10.521 -15.738 -0.453 1.00 14.33 365 ASP B N 1
ATOM 2906 C CA . ASP B 1 188 ? -10.579 -16.402 0.849 1.00 14.95 365 ASP B CA 1
ATOM 2907 C C . ASP B 1 188 ? -9.188 -16.487 1.492 1.00 13.81 365 ASP B C 1
ATOM 2908 O O . ASP B 1 188 ? -9.093 -16.400 2.699 1.00 14.40 365 ASP B O 1
ATOM 2913 N N . GLU B 1 189 ? -8.150 -16.753 0.709 1.00 15.07 366 GLU B N 1
ATOM 2914 C CA . GLU B 1 189 ? -6.805 -16.842 1.270 1.00 15.54 366 GLU B CA 1
ATOM 2915 C C . GLU B 1 189 ? -6.414 -15.511 1.891 1.00 14.78 366 GLU B C 1
ATOM 2916 O O . GLU B 1 189 ? -5.828 -15.474 2.971 1.00 15.04 366 GLU B O 1
ATOM 2918 N N . HIS B 1 190 ? -6.731 -14.400 1.223 1.00 14.89 367 HIS B N 1
ATOM 2919 C CA . HIS B 1 190 ? -6.405 -13.094 1.783 1.00 13.97 367 HIS B CA 1
ATOM 2920 C C . HIS B 1 190 ? -7.208 -12.864 3.051 1.00 12.89 367 HIS B C 1
ATOM 2921 O O . HIS B 1 190 ? -6.676 -12.359 4.028 1.00 12.38 367 HIS B O 1
ATOM 2928 N N . SER B 1 191 ? -8.492 -13.201 3.031 1.00 12.82 368 SER B N 1
ATOM 2929 C CA A SER B 1 191 ? -9.319 -13.015 4.219 0.50 12.88 368 SER B CA 1
ATOM 2930 C CA B SER B 1 191 ? -9.322 -13.017 4.228 0.50 12.82 368 SER B CA 1
ATOM 2931 C C . SER B 1 191 ? -8.770 -13.790 5.402 1.00 13.05 368 SER B C 1
ATOM 2932 O O . SER B 1 191 ? -8.759 -13.309 6.515 1.00 12.27 368 SER B O 1
ATOM 2937 N N . GLN B 1 192 ? -8.357 -15.020 5.152 1.00 13.74 369 GLN B N 1
ATOM 2938 C CA . GLN B 1 192 ? -7.798 -15.833 6.210 1.00 15.30 369 GLN B CA 1
ATOM 2939 C C . GLN B 1 192 ? -6.513 -15.237 6.782 1.00 13.85 369 GLN B C 1
ATOM 2940 O O . GLN B 1 192 ? -6.332 -15.266 7.990 1.00 14.98 369 GLN B O 1
ATOM 2946 N N . ASP B 1 193 ? -5.600 -14.806 5.924 1.00 13.97 370 ASP B N 1
ATOM 2947 C CA . ASP B 1 193 ? -4.372 -14.125 6.380 1.00 13.72 370 ASP B CA 1
ATOM 2948 C C . ASP B 1 193 ? -4.744 -12.928 7.247 1.00 13.05 370 ASP B C 1
ATOM 2949 O O . ASP B 1 193 ? -4.251 -12.782 8.346 1.00 12.75 370 ASP B O 1
ATOM 2954 N N . LEU B 1 194 ? -5.617 -12.080 6.751 1.00 11.74 371 LEU B N 1
ATOM 2955 C CA . LEU B 1 194 ? -6.040 -10.913 7.501 1.00 11.40 371 LEU B CA 1
ATOM 2956 C C . LEU B 1 194 ? -6.675 -11.274 8.831 1.00 12.22 371 LEU B C 1
ATOM 2957 O O . LEU B 1 194 ? -6.468 -10.584 9.824 1.00 12.15 371 LEU B O 1
ATOM 2962 N N . SER B 1 195 ? -7.511 -12.303 8.888 1.00 11.76 372 SER B N 1
ATOM 2963 C CA A SER B 1 195 ? -8.121 -12.720 10.142 0.50 12.38 372 SER B CA 1
ATOM 2964 C CA B SER B 1 195 ? -8.125 -12.711 10.136 0.50 12.75 372 SER B CA 1
ATOM 2965 C C . SER B 1 195 ? -7.055 -13.094 11.154 1.00 12.77 372 SER B C 1
ATOM 2966 O O . SER B 1 195 ? -7.177 -12.812 12.342 1.00 13.47 372 SER B O 1
ATOM 2971 N N . GLY B 1 196 ? -5.995 -13.772 10.709 1.00 12.79 373 GLY B N 1
ATOM 2972 C CA . GLY B 1 196 ? -4.900 -14.090 11.605 1.00 13.62 373 GLY B CA 1
ATOM 2973 C C . GLY B 1 196 ? -4.163 -12.867 12.089 1.00 13.71 373 GLY B C 1
ATOM 2974 O O . GLY B 1 196 ? -3.775 -12.790 13.246 1.00 15.04 373 GLY B O 1
ATOM 2975 N N . ARG B 1 197 ? -3.986 -11.900 11.195 1.00 13.09 374 ARG B N 1
ATOM 2976 C CA . ARG B 1 197 ? -3.316 -10.667 11.575 1.00 12.55 374 ARG B CA 1
ATOM 2977 C C . ARG B 1 197 ? -4.148 -9.881 12.575 1.00 12.59 374 ARG B C 1
ATOM 2978 O O . ARG B 1 197 ? -3.595 -9.322 13.530 1.00 13.52 374 ARG B O 1
ATOM 2986 N N . LEU B 1 198 ? -5.456 -9.886 12.381 1.00 12.24 375 LEU B N 1
ATOM 2987 C CA . LEU B 1 198 ? -6.355 -9.199 13.321 1.00 12.92 375 LEU B CA 1
ATOM 2988 C C . LEU B 1 198 ? -6.313 -9.860 14.707 1.00 14.04 375 LEU B C 1
ATOM 2989 O O . LEU B 1 198 ? -6.307 -9.183 15.728 1.00 14.56 375 LEU B O 1
ATOM 2994 N N . ARG B 1 199 ? -6.356 -11.187 14.755 1.00 14.93 376 ARG B N 1
ATOM 2995 C CA A ARG B 1 199 ? -6.211 -11.907 16.018 0.50 16.33 376 ARG B CA 1
ATOM 2996 C CA B ARG B 1 199 ? -6.215 -11.896 16.024 0.50 17.24 376 ARG B CA 1
ATOM 2997 C C . ARG B 1 199 ? -4.942 -11.473 16.747 1.00 16.76 376 ARG B C 1
ATOM 2998 O O . ARG B 1 199 ? -4.962 -11.268 17.965 1.00 17.34 376 ARG B O 1
ATOM 3013 N N . ALA B 1 200 ? -3.834 -11.330 16.022 1.00 15.46 377 ALA B N 1
ATOM 3014 C CA . ALA B 1 200 ? -2.577 -10.927 16.656 1.00 16.43 377 ALA B CA 1
ATOM 3015 C C . ALA B 1 200 ? -2.663 -9.507 17.210 1.00 15.48 377 ALA B C 1
ATOM 3016 O O . ALA B 1 200 ? -2.123 -9.236 18.284 1.00 18.30 377 ALA B O 1
ATOM 3018 N N . ILE B 1 201 ? -3.296 -8.593 16.481 1.00 14.46 378 ILE B N 1
ATOM 3019 C CA . ILE B 1 201 ? -3.487 -7.213 16.954 1.00 14.84 378 ILE B CA 1
ATOM 3020 C C . ILE B 1 201 ? -4.335 -7.167 18.223 1.00 16.06 378 ILE B C 1
ATOM 3021 O O . ILE B 1 201 ? -4.009 -6.478 19.197 1.00 17.14 378 ILE B O 1
ATOM 3026 N N . LEU B 1 202 ? -5.408 -7.949 18.267 1.00 15.96 379 LEU B N 1
ATOM 3027 C CA . LEU B 1 202 ? -6.389 -7.875 19.347 1.00 17.12 379 LEU B CA 1
ATOM 3028 C C . LEU B 1 202 ? -6.023 -8.708 20.582 1.00 20.93 379 LEU B C 1
ATOM 3029 O O . LEU B 1 202 ? -6.564 -8.447 21.657 1.00 24.83 379 LEU B O 1
ATOM 3034 N N . GLN B 1 203 ? -5.069 -9.630 20.469 1.00 22.15 380 GLN B N 1
ATOM 3035 C CA . GLN B 1 203 ? -4.613 -10.466 21.599 1.00 25.99 380 GLN B CA 1
ATOM 3036 C C . GLN B 1 203 ? -4.075 -9.677 22.798 1.00 31.51 380 GLN B C 1
ATOM 3037 O O . GLN B 1 203 ? -3.803 -8.473 22.722 1.00 35.46 380 GLN B O 1
#

Solvent-accessible surface area: 19841 Å² total; per-residue (Å²): 144,62,3,72,37,91,39,0,60,110,6,0,31,1,45,66,207,63,184,46,14,157,53,18,29,0,0,30,11,2,18,87,63,115,127,100,81,72,70,93,59,89,94,87,86,15,66,32,20,40,98,76,88,122,115,121,26,211,122,85,14,112,69,0,8,39,20,0,16,61,50,7,90,175,23,89,21,62,136,130,58,76,8,76,0,13,0,8,2,0,54,3,2,25,26,69,2,0,93,90,2,8,56,33,7,68,84,34,162,18,8,55,5,10,0,61,0,0,7,22,90,45,73,171,56,127,2,57,68,0,1,98,57,0,34,91,34,50,7,144,18,43,11,0,30,27,11,33,0,71,54,0,24,65,37,7,7,77,54,165,65,50,110,15,79,69,38,137,37,5,28,69,28,5,65,89,23,30,24,133,11,160,77,8,60,114,140,61,2,73,39,89,35,1,68,111,6,0,32,3,44,69,228,63,224,45,20,161,53,19,25,0,0,28,16,1,13,72,57,71,103,98,76,71,62,98,29,153,80,82,48,13,56,31,19,46,100,75,87,125,118,120,26,212,120,86,14,109,70,0,6,41,21,0,20,64,46,7,89,171,28,90,25,73,136,139,55,82,7,73,0,6,0,7,2,0,54,3,2,26,28,64,2,0,86,84,2,8,56,34,9,62,83,34,157,20,10,46,5,10,0,62,0,0,9,20,88,45,72,172,57,126,2,60,66,0,2,97,49,0,34,157,29,45,7,137,17,46,10,0,51,12,50,40,0,50,57,0,23,67,63,7,6,67,56,166,64,52,85,12,130,39,45,93,30,8,42,62,30,1,115,90,25,32,25,138,12,163,76,10,59,114

B-factor: mean 21.75, std 8.79, range [7.79, 66.69]

Secondary structure (DSSP, 8-state):
-PBPHHHHHHHH---TT-------EEEEEEEEEETTEEEE-GGG-EEEEPPPPPTT-SSPPPPHHHHHHHHGGGG---TTS-EEEEEEESSPPPHHHHHHHHHHHHH-TTEEEEEEESS----SSSHHHHHHHHHHTT-EEEE--HHHHHHHHHHHB--TTPPP-PPTTHHHHHHHHHHHHHHHH-/--B-HHHHHHHH---TT-------EEEEEEEEEETTEEEE-TT--EEEEPPPPPTT-SSPPPPHHHHHHHHGGGG---TTS-EEEEEEEEEPPPHHHHHHHHHHHHH-TTEEEEEEEEE----SSSHHHHHHHHHHTT-EEEE--HHHHHHHHHHHB--TTPPP-PPTTHHHHHHHHHHHHHHHH-